Protein AF-0000000069069783 (afdb_homodimer)

Sequence (414 aa):
MKAETCIGFLFCFATVCSQNTLEHIGEQLENSGSKNEISPFCMAGKCAGVPYERIQSLYRGLFFTKEEIKINLIKTKKYTERCQIYEGDKASLRKPKSWKQKRCGRSSLTDGDVCCPTSISAMCPEYLTNTNGIRRIIVHFPGMQPDPMYQYIPRGLCHFRSRGNCSTCREESALLNILVVDETFRSYPPLEFDSFYIHSYCSCKGGMKAETCIGFLFCFATVCSQNTLEHIGEQLENSGSKNEISPFCMAGKCAGVPYERIQSLYRGLFFTKEEIKINLIKTKKYTERCQIYEGDKASLRKPKSWKQKRCGRSSLTDGDVCCPTSISAMCPEYLTNTNGIRRIIVHFPGMQPDPMYQYIPRGLCHFRSRGNCSTCREESALLNILVVDETFRSYPPLEFDSFYIHSYCSCKGG

Solvent-accessible surface area (backbone atoms only — not comparable to full-atom values): 24377 Å² total; per-residue (Å²): 139,85,82,78,79,78,78,76,81,78,79,74,78,72,76,76,74,78,75,59,80,77,56,68,81,67,60,81,69,78,73,84,68,82,70,81,71,73,67,70,56,41,44,90,50,21,42,74,84,41,44,48,68,57,51,46,63,70,44,26,66,50,62,35,36,70,66,55,49,53,49,50,54,51,51,39,52,51,50,29,52,51,54,48,49,56,55,42,47,74,68,43,86,66,83,86,74,83,80,77,80,70,83,77,56,103,67,73,50,54,73,63,25,51,28,34,21,22,35,51,51,70,53,81,63,61,59,49,57,31,76,84,69,46,77,39,45,42,58,45,32,75,61,35,80,94,58,35,31,30,46,84,40,71,33,13,38,59,37,87,63,63,35,73,68,31,78,33,72,41,60,34,51,39,78,45,76,44,56,24,56,37,88,78,60,84,46,85,69,41,46,30,33,43,50,28,73,35,47,49,31,29,36,30,66,29,113,138,83,83,79,80,78,81,77,79,79,77,76,76,74,76,75,75,78,77,59,80,77,57,69,81,66,62,81,68,79,74,84,68,84,72,79,71,72,68,69,58,41,43,90,49,22,42,76,83,40,43,48,68,57,51,46,64,71,44,25,67,49,60,36,37,70,66,55,48,52,50,49,55,51,49,40,52,51,51,28,54,52,54,48,49,54,54,43,47,73,69,42,86,64,82,84,73,81,79,75,78,70,82,77,56,101,67,72,52,53,73,64,24,52,31,37,22,21,37,51,50,70,52,81,61,62,58,49,56,31,78,85,69,45,75,38,43,42,57,45,31,74,61,34,79,95,58,35,32,29,46,85,40,71,34,13,38,60,39,88,63,62,69,39,72,29,78,34,69,40,62,34,50,39,79,46,77,43,55,23,56,37,87,79,59,85,47,85,69,38,48,30,33,44,48,28,74,36,47,49,29,29,36,29,68,28,114

Secondary structure (DSSP, 8-state):
-------------------GGGTGGG--------------SEETTEETTEEHHHHHHHTTT-EE-HHHHHHHHHHHHHHHHHHHHHHHHHH--S-----------S---B---SSSPEEEEEE--SEEE-TTS-EEEB--BTT-SSS-BEE-EEEEEE-S---SS-SEEEEEEEEEEEEEE-TT--SSS-EEEEEEEEEEEEEEEE-/-------------------GGGTGGGS-------------SEETTEETTEEHHHHHHHTTT-EE-HHHHHHHHHHHHHHHHHHHHHHHHHH--S-----------S---B---SSSPEEEEEE--SEEE-TTS-EEEB--BTT-SSS-BEE-EEEEEE-S---SS-SEEEEEEEEEEEEEE-TT--SSS-EEEEEEEEEEEEEEEE-

pLDDT: mean 74.45, std 29.21, range [20.75, 98.75]

Organism: Magallana gigas (NCBI:txid29159)

Radius of gyration: 26.27 Å; Cα contacts (8 Å, |Δi|>4): 674; chains: 2; bounding box: 80×72×109 Å

Nearest PDB structures (foldseek):
  1aoc-assembly1_B  TM=7.896E-01  e=1.216E-03  Tachypleus tridentatus
  4ec7-assembly1_B  TM=6.138E-01  e=1.808E-02  Naja atra
  2x1x-assembly1_E-2  TM=4.249E-01  e=1.719E+00  Homo sapiens
  7amk-assembly1_A  TM=2.612E-01  e=1.373E+00  Danio rerio
  4ec7-assembly1_B  TM=6.149E-01  e=2.427E-02  Naja atra

Structure (mmCIF, N/CA/C/O backbone):
data_AF-0000000069069783-model_v1
#
loop_
_entity.id
_entity.type
_entity.pdbx_description
1 polymer 'Spaetzle domain-containing protein'
#
loop_
_atom_site.group_PDB
_atom_site.id
_atom_site.type_symbol
_atom_site.label_atom_id
_atom_site.label_alt_id
_atom_site.label_comp_id
_atom_site.label_asym_id
_atom_site.label_entity_id
_atom_site.label_seq_id
_atom_site.pdbx_PDB_ins_code
_atom_site.Cartn_x
_atom_site.Cartn_y
_atom_site.Cartn_z
_atom_site.occupancy
_atom_site.B_iso_or_equiv
_atom_site.auth_seq_id
_atom_site.auth_comp_id
_atom_site.auth_asym_id
_atom_site.auth_atom_id
_atom_site.pdbx_PDB_model_num
ATOM 1 N N . MET A 1 1 ? -37.938 -14.688 63.25 1 26.09 1 MET A N 1
ATOM 2 C CA . MET A 1 1 ? -37.688 -13.453 62.531 1 26.09 1 MET A CA 1
ATOM 3 C C . MET A 1 1 ? -37.125 -13.742 61.125 1 26.09 1 MET A C 1
ATOM 5 O O . MET A 1 1 ? -36.031 -14.312 61 1 26.09 1 MET A O 1
ATOM 9 N N . LYS A 1 2 ? -38 -14.086 60.094 1 26.95 2 LYS A N 1
ATOM 10 C CA . LYS A 1 2 ? -37.938 -14.625 58.719 1 26.95 2 LYS A CA 1
ATOM 11 C C . LYS A 1 2 ? -37.25 -13.648 57.781 1 26.95 2 LYS A C 1
ATOM 13 O O . LYS A 1 2 ? -37.656 -12.492 57.656 1 26.95 2 LYS A O 1
ATOM 18 N N . ALA A 1 3 ? -35.938 -13.812 57.594 1 29.23 3 ALA A N 1
ATOM 19 C CA . ALA A 1 3 ? -35 -13.047 56.75 1 29.23 3 ALA A CA 1
ATOM 20 C C . ALA A 1 3 ? -35.469 -13.023 55.312 1 29.23 3 ALA A C 1
ATOM 22 O O . ALA A 1 3 ? -35.656 -14.078 54.688 1 29.23 3 ALA A O 1
ATOM 23 N N . GLU A 1 4 ? -36.344 -12.078 54.906 1 28.42 4 GLU A N 1
ATOM 24 C CA . GLU A 1 4 ? -36.906 -11.805 53.562 1 28.42 4 GLU A CA 1
ATOM 25 C C . GLU A 1 4 ? -35.781 -11.578 52.562 1 28.42 4 GLU A C 1
ATOM 27 O O . GLU A 1 4 ? -34.906 -10.75 52.781 1 28.42 4 GLU A O 1
ATOM 32 N N . THR A 1 5 ? -35.406 -12.617 51.781 1 31.16 5 THR A N 1
ATOM 33 C CA . THR A 1 5 ? -34.469 -12.758 50.688 1 31.16 5 THR A CA 1
ATOM 34 C C . THR A 1 5 ? -34.844 -11.82 49.531 1 31.16 5 THR A C 1
ATOM 36 O O . THR A 1 5 ? -35.906 -11.945 48.938 1 31.16 5 THR A O 1
ATOM 39 N N . CYS A 1 6 ? -34.594 -10.469 49.625 1 27.88 6 CYS A N 1
ATOM 40 C CA . CYS A 1 6 ? -34.875 -9.484 48.594 1 27.88 6 CYS A CA 1
ATOM 41 C C . CYS A 1 6 ? -34.156 -9.859 47.281 1 27.88 6 CYS A C 1
ATOM 43 O O . CYS A 1 6 ? -32.938 -9.938 47.25 1 27.88 6 CYS A O 1
ATOM 45 N N . ILE A 1 7 ? -34.75 -10.711 46.469 1 29.64 7 ILE A N 1
ATOM 46 C CA . ILE A 1 7 ? -34.344 -11.109 45.125 1 29.64 7 ILE A CA 1
ATOM 47 C C . ILE A 1 7 ? -34.25 -9.883 44.219 1 29.64 7 ILE A C 1
ATOM 49 O O . ILE A 1 7 ? -35.281 -9.266 43.906 1 29.64 7 ILE A O 1
ATOM 53 N N . GLY A 1 8 ? -33.344 -8.891 44.438 1 24.67 8 GLY A N 1
ATOM 54 C CA . GLY A 1 8 ? -33.219 -7.742 43.562 1 24.67 8 GLY A CA 1
ATOM 55 C C . GLY A 1 8 ? -32.969 -8.125 42.125 1 24.67 8 GLY A C 1
ATOM 56 O O . GLY A 1 8 ? -32.031 -8.867 41.812 1 24.67 8 GLY A O 1
ATOM 57 N N . PHE A 1 9 ? -34 -8.219 41.219 1 29.09 9 PHE A N 1
ATOM 58 C CA . PHE A 1 9 ? -34 -8.352 39.781 1 29.09 9 PHE A CA 1
ATOM 59 C C . PHE A 1 9 ? -33.188 -7.246 39.125 1 29.09 9 PHE A C 1
ATOM 61 O O . PHE A 1 9 ? -33.531 -6.066 39.25 1 29.09 9 PHE A O 1
ATOM 68 N N . LEU A 1 10 ? -31.875 -7.324 39.062 1 26 10 LEU A N 1
ATOM 69 C CA . LEU A 1 10 ? -31.031 -6.387 38.344 1 26 10 LEU A CA 1
ATOM 70 C C . LEU A 1 10 ? -31.375 -6.395 36.844 1 26 10 LEU A C 1
ATOM 72 O O . LEU A 1 10 ? -31.281 -7.434 36.188 1 26 10 LEU A O 1
ATOM 76 N N . PHE A 1 11 ? -32.312 -5.535 36.344 1 26.34 11 PHE A N 1
ATOM 77 C CA . PHE A 1 11 ? -32.625 -5.242 34.969 1 26.34 11 PHE A CA 1
ATOM 78 C C . PHE A 1 11 ? -31.375 -4.816 34.219 1 26.34 11 PHE A C 1
ATOM 80 O O . PHE A 1 11 ? -30.734 -3.822 34.562 1 26.34 11 PHE A O 1
ATOM 87 N N . CYS A 1 12 ? -30.609 -5.77 33.719 1 24.42 12 CYS A N 1
ATOM 88 C CA . CYS A 1 12 ? -29.484 -5.562 32.812 1 24.42 12 CYS A CA 1
ATOM 89 C C . CYS A 1 12 ? -29.938 -4.797 31.562 1 24.42 12 CYS A C 1
ATOM 91 O O . CYS A 1 12 ? -30.766 -5.277 30.797 1 24.42 12 CYS A O 1
ATOM 93 N N . PHE A 1 13 ? -30.109 -3.459 31.688 1 23.5 13 PHE A N 1
ATOM 94 C CA . PHE A 1 13 ? -30.297 -2.619 30.516 1 23.5 13 PHE A CA 1
ATOM 95 C C . PHE A 1 13 ? -29.25 -2.951 29.438 1 23.5 13 PHE A C 1
ATOM 97 O O . PHE A 1 13 ? -28.047 -2.795 29.672 1 23.5 13 PHE A O 1
ATOM 104 N N . ALA A 1 14 ? -29.5 -3.977 28.672 1 23.95 14 ALA A N 1
ATOM 105 C CA . ALA A 1 14 ? -28.812 -4.262 27.422 1 23.95 14 ALA A CA 1
ATOM 106 C C . ALA A 1 14 ? -28.797 -3.033 26.516 1 23.95 14 ALA A C 1
ATOM 108 O O . ALA A 1 14 ? -29.844 -2.561 26.078 1 23.95 14 ALA A O 1
ATOM 109 N N . THR A 1 15 ? -28.047 -1.999 26.875 1 22.38 15 THR A N 1
ATOM 110 C CA . THR A 1 15 ? -27.812 -0.903 25.938 1 22.38 15 THR A CA 1
ATOM 111 C C . THR A 1 15 ? -27.469 -1.438 24.547 1 22.38 15 THR A C 1
ATOM 113 O O . THR A 1 15 ? -26.484 -2.162 24.391 1 22.38 15 THR A O 1
ATOM 116 N N . VAL A 1 16 ? -28.484 -1.75 23.734 1 24.56 16 VAL A N 1
ATOM 117 C CA . VAL A 1 16 ? -28.406 -1.977 22.297 1 24.56 16 VAL A CA 1
ATOM 118 C C . VAL A 1 16 ? -27.609 -0.849 21.625 1 24.56 16 VAL A C 1
ATOM 120 O O . VAL A 1 16 ? -28.062 0.301 21.609 1 24.56 16 VAL A O 1
ATOM 123 N N . CYS A 1 17 ? -26.359 -0.76 21.922 1 22.12 17 CYS A N 1
ATOM 124 C CA . CYS A 1 17 ? -25.484 0.094 21.125 1 22.12 17 CYS A CA 1
ATOM 125 C C . CYS A 1 17 ? -25.797 -0.055 19.641 1 22.12 17 CYS A C 1
ATOM 127 O O . CYS A 1 17 ? -25.828 -1.17 19.109 1 22.12 17 CYS A O 1
ATOM 129 N N . SER A 1 18 ? -26.5 0.936 19.094 1 20.97 18 SER A N 1
ATOM 130 C CA . SER A 1 18 ? -26.953 1.18 17.734 1 20.97 18 SER A CA 1
ATOM 131 C C . SER A 1 18 ? -25.859 0.86 16.719 1 20.97 18 SER A C 1
ATOM 133 O O . SER A 1 18 ? -24.719 1.269 16.891 1 20.97 18 SER A O 1
ATOM 135 N N . GLN A 1 19 ? -26.016 -0.216 15.938 1 22.97 19 GLN A N 1
ATOM 136 C CA . GLN A 1 19 ? -25.5 -0.822 14.711 1 22.97 19 GLN A CA 1
ATOM 137 C C . GLN A 1 19 ? -25.391 0.209 13.594 1 22.97 19 GLN A C 1
ATOM 139 O O . GLN A 1 19 ? -24.953 -0.113 12.484 1 22.97 19 GLN A O 1
ATOM 144 N N . ASN A 1 20 ? -25.812 1.468 13.727 1 23.31 20 ASN A N 1
ATOM 145 C CA . ASN A 1 20 ? -26.094 2.23 12.516 1 23.31 20 ASN A CA 1
ATOM 146 C C . ASN A 1 20 ? -24.812 2.715 11.844 1 23.31 20 ASN A C 1
ATOM 148 O O . ASN A 1 20 ? -24.844 3.225 10.719 1 23.31 20 ASN A O 1
ATOM 152 N N . THR A 1 21 ? -23.734 2.828 12.508 1 24.36 21 THR A N 1
ATOM 153 C CA . THR A 1 21 ? -22.734 3.631 11.82 1 24.36 21 THR A CA 1
ATOM 154 C C . THR A 1 21 ? -22.141 2.865 10.641 1 24.36 21 THR A C 1
ATOM 156 O O . THR A 1 21 ? -21.391 3.43 9.844 1 24.36 21 THR A O 1
ATOM 159 N N . LEU A 1 22 ? -22.312 1.545 10.539 1 23.28 22 LEU A N 1
ATOM 160 C CA . LEU A 1 22 ? -21.766 0.89 9.359 1 23.28 22 LEU A CA 1
ATOM 161 C C . LEU A 1 22 ? -22.594 1.229 8.125 1 23.28 22 LEU A C 1
ATOM 163 O O . LEU A 1 22 ? -22.234 0.845 7.008 1 23.28 22 LEU A O 1
ATOM 167 N N . GLU A 1 23 ? -23.859 1.795 8.25 1 26.03 23 GLU A N 1
ATOM 168 C CA . GLU A 1 23 ? -24.812 1.858 7.148 1 26.03 23 GLU A CA 1
ATOM 169 C C . GLU A 1 23 ? -24.422 2.945 6.145 1 26.03 23 GLU A C 1
ATOM 171 O O . GLU A 1 23 ? -24.594 2.768 4.938 1 26.03 23 GLU A O 1
ATOM 176 N N . HIS A 1 24 ? -24.047 4.113 6.637 1 25.89 24 HIS A N 1
ATOM 177 C CA . HIS A 1 24 ? -24.219 5.219 5.699 1 25.89 24 HIS A CA 1
ATOM 178 C C . HIS A 1 24 ? -23.141 5.18 4.609 1 25.89 24 HIS A C 1
ATOM 180 O O . HIS A 1 24 ? -23.188 5.98 3.672 1 25.89 24 HIS A O 1
ATOM 186 N N . ILE A 1 25 ? -22.047 4.613 4.855 1 25.16 25 ILE A N 1
ATOM 187 C CA . ILE A 1 25 ? -21.047 4.91 3.836 1 25.16 25 ILE A CA 1
ATOM 188 C C . ILE A 1 25 ? -21.438 4.219 2.527 1 25.16 25 ILE A C 1
ATOM 190 O O . ILE A 1 25 ? -20.734 4.367 1.516 1 25.16 25 ILE A O 1
ATOM 194 N N . GLY A 1 26 ? -22.562 3.439 2.408 1 23.36 26 GLY A N 1
ATOM 195 C CA . GLY A 1 26 ? -22.922 2.754 1.179 1 23.36 26 GLY A CA 1
ATOM 196 C C . GLY A 1 26 ? -23.453 3.688 0.109 1 23.36 26 GLY A C 1
ATOM 197 O O . GLY A 1 26 ? -23.766 3.254 -1.004 1 23.36 26 GLY A O 1
ATOM 198 N N . GLU A 1 27 ? -23.906 4.871 0.388 1 24.64 27 GLU A N 1
ATOM 199 C CA . GLU A 1 27 ? -24.891 5.34 -0.576 1 24.64 27 GLU A CA 1
ATOM 200 C C . GLU A 1 27 ? -24.219 5.836 -1.855 1 24.64 27 GLU A C 1
ATOM 202 O O . GLU A 1 27 ? -24.828 5.805 -2.93 1 24.64 27 GLU A O 1
ATOM 207 N N . GLN A 1 28 ? -23.141 6.652 -1.793 1 22.73 28 GLN A N 1
ATOM 208 C CA . GLN A 1 28 ? -23.109 7.539 -2.951 1 22.73 28 GLN A CA 1
ATOM 209 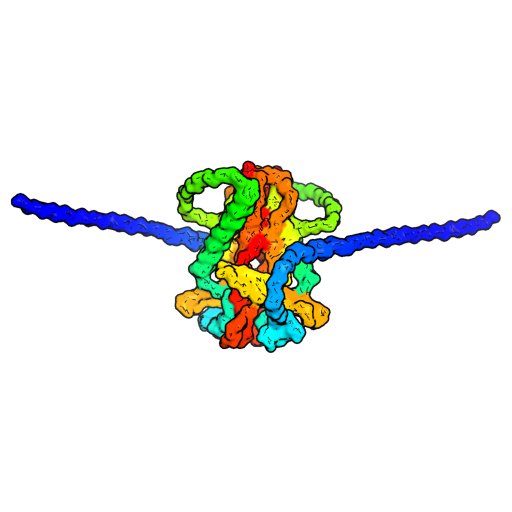C C . GLN A 1 28 ? -22.672 6.789 -4.207 1 22.73 28 GLN A C 1
ATOM 211 O O . GLN A 1 28 ? -21.609 7.062 -4.754 1 22.73 28 GLN A O 1
ATOM 216 N N . LEU A 1 29 ? -22.469 5.523 -4.32 1 22.5 29 LEU A N 1
ATOM 217 C CA . LEU A 1 29 ? -22.156 5.027 -5.656 1 22.5 29 LEU A CA 1
ATOM 218 C C . LEU A 1 29 ? -23.281 5.324 -6.629 1 22.5 29 LEU A C 1
ATOM 220 O O . LEU A 1 29 ? -24.375 4.77 -6.5 1 22.5 29 LEU A O 1
ATOM 224 N N . GLU A 1 30 ? -23.391 6.582 -7.031 1 25.34 30 GLU A N 1
ATOM 225 C CA . GLU A 1 30 ? -24.328 6.855 -8.117 1 25.34 30 GLU A CA 1
ATOM 226 C C . GLU A 1 30 ? -24.156 5.848 -9.25 1 25.34 30 GLU A C 1
ATOM 228 O O . GLU A 1 30 ? -23.047 5.547 -9.664 1 25.34 30 GLU A O 1
ATOM 233 N N . ASN A 1 31 ? -25.156 5.043 -9.5 1 24.31 31 ASN A N 1
ATOM 234 C CA . ASN A 1 31 ? -25.578 4.039 -10.477 1 24.31 31 ASN A CA 1
ATOM 235 C C . ASN A 1 31 ? -25.625 4.617 -11.883 1 24.31 31 ASN A C 1
ATOM 237 O O . ASN A 1 31 ? -26.672 5.113 -12.312 1 24.31 31 ASN A O 1
ATOM 241 N N . SER A 1 32 ? -24.828 5.461 -12.391 1 25.72 32 SER A N 1
ATOM 242 C CA . SER A 1 32 ? -25.188 5.547 -13.805 1 25.72 32 SER A CA 1
ATOM 243 C C . SER A 1 32 ? -25.031 4.195 -14.5 1 25.72 32 SER A C 1
ATOM 245 O O . SER A 1 32 ? -23.922 3.654 -14.57 1 25.72 32 SER A O 1
ATOM 247 N N . GLY A 1 33 ? -26.062 3.307 -14.594 1 27.12 33 GLY A N 1
ATOM 248 C CA . GLY A 1 33 ? -26.375 2 -15.148 1 27.12 33 GLY A CA 1
ATOM 249 C C . GLY A 1 33 ? -26.125 1.903 -16.641 1 27.12 33 GLY A C 1
ATOM 250 O O . GLY A 1 33 ? -27.062 1.847 -17.438 1 27.12 33 GLY A O 1
ATOM 251 N N . SER A 1 34 ? -25.344 2.389 -17.469 1 31.38 34 SER A N 1
ATOM 252 C CA . SER A 1 34 ? -25.438 1.567 -18.672 1 31.38 34 SER A CA 1
ATOM 253 C C . SER A 1 34 ? -25.141 0.102 -18.359 1 31.38 34 SER A C 1
ATOM 255 O O . SER A 1 34 ? -24.109 -0.224 -17.781 1 31.38 34 SER A O 1
ATOM 257 N N . LYS A 1 35 ? -26.172 -0.904 -18.359 1 30.97 35 LYS A N 1
ATOM 258 C CA . LYS A 1 35 ? -26.469 -2.264 -17.922 1 30.97 35 LYS A CA 1
ATOM 259 C C . LYS A 1 35 ? -25.469 -3.26 -18.5 1 30.97 35 LYS A C 1
ATOM 261 O O . LYS A 1 35 ? -25.781 -4.438 -18.672 1 30.97 35 LYS A O 1
ATOM 266 N N . ASN A 1 36 ? -24.547 -3.094 -19.375 1 33 36 ASN A N 1
ATOM 267 C CA . ASN A 1 36 ? -23.844 -4.344 -19.656 1 33 36 ASN A CA 1
ATOM 268 C C . ASN A 1 36 ? -23.312 -4.984 -18.375 1 33 36 ASN A C 1
ATOM 270 O O . ASN A 1 36 ? -22.422 -4.441 -17.734 1 33 36 ASN A O 1
ATOM 274 N N . GLU A 1 37 ? -24.109 -5.699 -17.625 1 36.12 37 GLU A N 1
ATOM 275 C CA . GLU A 1 37 ? -23.953 -6.438 -16.391 1 36.12 37 GLU A CA 1
ATOM 276 C C . GLU A 1 37 ? -22.672 -7.273 -16.406 1 36.12 37 GLU A C 1
ATOM 278 O O . GLU A 1 37 ? -22.641 -8.352 -17 1 36.12 37 GLU A O 1
ATOM 283 N N . ILE A 1 38 ? -21.562 -6.852 -16.719 1 39.41 38 ILE A N 1
ATOM 284 C CA . ILE A 1 38 ? -20.406 -7.699 -16.469 1 39.41 38 ILE A CA 1
ATOM 285 C C . ILE A 1 38 ? -20.562 -8.43 -15.148 1 39.41 38 ILE A C 1
ATOM 287 O O . ILE A 1 38 ? -20.688 -7.797 -14.094 1 39.41 38 ILE A O 1
ATOM 291 N N . SER A 1 39 ? -21.203 -9.633 -15.188 1 48.44 39 SER A N 1
ATOM 292 C CA . SER A 1 39 ? -21.25 -10.516 -14.023 1 48.44 39 SER A CA 1
ATOM 293 C C . SER A 1 39 ? -19.984 -10.383 -13.18 1 48.44 39 SER A C 1
ATOM 295 O O . SER A 1 39 ? -18.891 -10.195 -13.719 1 48.44 39 SER A O 1
ATOM 297 N N . PRO A 1 40 ? -20.156 -10.141 -11.906 1 60.03 40 PRO A N 1
ATOM 298 C CA . PRO A 1 40 ? -18.938 -10.07 -11.086 1 60.03 40 PRO A CA 1
ATOM 299 C C . PRO A 1 40 ? -18 -11.258 -11.32 1 60.03 40 PRO A C 1
ATOM 301 O O . PRO A 1 40 ? -18.453 -12.398 -11.414 1 60.03 40 PRO A O 1
ATOM 304 N N . PHE A 1 41 ? -16.797 -11 -11.93 1 80.44 41 PHE A N 1
ATOM 305 C CA . PHE A 1 41 ? -15.797 -12.016 -12.234 1 80.44 41 PHE A CA 1
ATOM 306 C C . PHE A 1 41 ? -15.414 -12.789 -10.984 1 80.44 41 PHE A C 1
ATOM 308 O O . PHE A 1 41 ? -14.977 -13.938 -11.07 1 80.44 41 PHE A O 1
ATOM 315 N N . CYS A 1 42 ? -15.82 -12.242 -9.852 1 89.94 42 CYS A N 1
ATOM 316 C CA . CYS A 1 42 ? -15.508 -12.945 -8.617 1 89.94 42 CYS A CA 1
ATOM 317 C C . CYS A 1 42 ? -16.766 -13.281 -7.84 1 89.94 42 CYS A C 1
ATOM 319 O O . CYS A 1 42 ? -17.156 -12.539 -6.93 1 89.94 42 CYS A O 1
ATOM 321 N N . MET A 1 43 ? -17.422 -14.328 -8.148 1 86.19 43 MET A N 1
ATOM 322 C CA . MET A 1 43 ? -18.656 -14.789 -7.523 1 86.19 43 MET A CA 1
ATOM 323 C C . MET A 1 43 ? -18.734 -16.312 -7.516 1 86.19 43 MET A C 1
ATOM 325 O O . MET A 1 43 ? -17.953 -16.969 -8.203 1 86.19 43 MET A O 1
ATOM 329 N N . ALA A 1 44 ? -19.609 -16.797 -6.691 1 88.19 44 ALA A N 1
ATOM 330 C CA . ALA A 1 44 ? -19.938 -18.219 -6.656 1 88.19 44 ALA A CA 1
ATOM 331 C C . ALA A 1 44 ? -18.688 -19.062 -6.445 1 88.19 44 ALA A C 1
ATOM 333 O O . ALA A 1 44 ? -18.484 -20.078 -7.117 1 88.19 44 ALA A O 1
ATOM 334 N N . GLY A 1 45 ? -17.734 -18.547 -5.746 1 91.31 45 GLY A N 1
ATOM 335 C CA . GLY A 1 45 ? -16.594 -19.328 -5.305 1 91.31 45 GLY A CA 1
ATOM 336 C C . GLY A 1 45 ? -15.422 -19.266 -6.254 1 91.31 45 GLY A C 1
ATOM 337 O O . GLY A 1 45 ? -14.414 -19.953 -6.062 1 91.31 45 GLY A O 1
ATOM 338 N N . LYS A 1 46 ? -15.539 -18.422 -7.297 1 93.5 46 LYS A N 1
ATOM 339 C CA . LYS A 1 46 ? -14.477 -18.312 -8.289 1 93.5 46 LYS A CA 1
ATOM 340 C C . LYS A 1 46 ? -14.242 -16.859 -8.68 1 93.5 46 LYS A C 1
ATOM 342 O O . LYS A 1 46 ? -15.133 -16.016 -8.531 1 93.5 46 LYS A O 1
ATOM 347 N N . CYS A 1 47 ? -13.094 -16.594 -9.078 1 93.38 47 CYS A N 1
ATOM 348 C CA . CYS A 1 47 ? -12.758 -15.359 -9.766 1 93.38 47 CYS A CA 1
ATOM 349 C C . CYS A 1 47 ? -12.109 -15.641 -11.117 1 93.38 47 CYS A C 1
ATOM 351 O O . CYS A 1 47 ? -11.039 -16.25 -11.188 1 93.38 47 CYS A O 1
ATOM 353 N N . ALA A 1 48 ? -12.727 -15.281 -12.156 1 92.38 48 ALA A N 1
ATOM 354 C CA . ALA A 1 48 ? -12.242 -15.539 -13.508 1 92.38 48 ALA A CA 1
ATOM 355 C C . ALA A 1 48 ? -11.984 -17.031 -13.727 1 92.38 48 ALA A C 1
ATOM 357 O O . ALA A 1 48 ? -10.945 -17.406 -14.273 1 92.38 48 ALA A O 1
ATOM 358 N N . GLY A 1 49 ? -12.883 -17.828 -13.148 1 91.12 49 GLY A N 1
ATOM 359 C CA . GLY A 1 49 ? -12.828 -19.266 -13.359 1 91.12 49 GLY A CA 1
ATOM 360 C C . GLY A 1 49 ? -11.891 -19.969 -12.398 1 91.12 49 GLY A C 1
ATOM 361 O O . GLY A 1 49 ? -11.844 -21.203 -12.367 1 91.12 49 GLY A O 1
ATOM 362 N N . VAL A 1 50 ? -11.109 -19.266 -11.664 1 94.69 50 VAL A N 1
ATOM 363 C CA . VAL A 1 50 ? -10.18 -19.859 -10.711 1 94.69 50 VAL A CA 1
ATOM 364 C C . VAL A 1 50 ? -10.844 -19.953 -9.336 1 94.69 50 VAL A C 1
ATOM 366 O O . VAL A 1 50 ? -11.359 -18.953 -8.82 1 94.69 50 VAL A O 1
ATOM 369 N N . PRO A 1 51 ? -10.852 -21.125 -8.711 1 95.25 51 PRO A N 1
ATOM 370 C CA . PRO A 1 51 ? -11.461 -21.234 -7.383 1 95.25 51 PRO A CA 1
ATOM 371 C C . PRO A 1 51 ? -10.797 -20.328 -6.352 1 95.25 51 PRO A C 1
ATOM 373 O O . PRO A 1 51 ? -9.578 -20.156 -6.371 1 95.25 51 PRO A O 1
ATOM 376 N N . TYR A 1 52 ? -11.586 -19.797 -5.418 1 96.38 52 TYR A N 1
ATOM 377 C CA . TYR A 1 52 ? -11.094 -18.922 -4.359 1 96.38 52 TYR A CA 1
ATOM 378 C C . TYR A 1 52 ? -9.945 -19.562 -3.604 1 96.38 52 TYR A C 1
ATOM 380 O O . TYR A 1 52 ? -8.93 -18.922 -3.318 1 96.38 52 TYR A O 1
ATOM 388 N N . GLU A 1 53 ? -10.094 -20.812 -3.307 1 94.81 53 GLU A N 1
ATOM 389 C CA . GLU A 1 53 ? -9.102 -21.531 -2.518 1 94.81 53 GLU A CA 1
ATOM 390 C C . GLU A 1 53 ? -7.758 -21.594 -3.238 1 94.81 53 GLU A C 1
ATOM 392 O O . GLU A 1 53 ? -6.703 -21.5 -2.604 1 94.81 53 GLU A O 1
ATOM 397 N N . ARG A 1 54 ? -7.859 -21.766 -4.496 1 95.25 54 ARG A N 1
ATOM 398 C CA . ARG A 1 54 ? -6.633 -21.797 -5.289 1 95.25 54 ARG A CA 1
ATOM 399 C C . ARG A 1 54 ? -5.953 -20.438 -5.297 1 95.25 54 ARG A C 1
ATOM 401 O O . ARG A 1 54 ? -4.73 -20.344 -5.172 1 95.25 54 ARG A O 1
ATOM 408 N N . ILE A 1 55 ? -6.723 -19.375 -5.418 1 96.62 55 ILE A N 1
ATOM 409 C CA . ILE A 1 55 ? -6.172 -18.031 -5.398 1 96.62 55 ILE A CA 1
ATOM 410 C C . ILE A 1 55 ? -5.543 -17.75 -4.039 1 96.62 55 ILE A C 1
ATOM 412 O O . ILE A 1 55 ? -4.434 -17.219 -3.957 1 96.62 55 ILE A O 1
ATOM 416 N N . GLN A 1 56 ? -6.184 -18.172 -3.008 1 95.38 56 GLN A N 1
ATOM 417 C CA . GLN A 1 56 ? -5.668 -17.984 -1.657 1 95.38 56 GLN A CA 1
ATOM 418 C C . GLN A 1 56 ? -4.344 -18.719 -1.466 1 95.38 56 GLN A C 1
ATOM 420 O O . GLN A 1 56 ? -3.465 -18.25 -0.74 1 95.38 56 GLN A O 1
ATOM 425 N N . SER A 1 57 ? -4.281 -19.797 -2.07 1 94.81 57 SER A N 1
ATOM 426 C CA . SER A 1 57 ? -3.061 -20.594 -1.942 1 94.81 57 SER A CA 1
ATOM 427 C C . SER A 1 57 ? -1.909 -19.953 -2.715 1 94.81 57 SER A C 1
ATOM 429 O O . SER A 1 57 ? -0.755 -20.031 -2.289 1 94.81 57 SER A O 1
ATOM 431 N N . LEU A 1 58 ? -2.219 -19.391 -3.836 1 95 58 LEU A N 1
ATOM 432 C CA . LEU A 1 58 ? -1.194 -18.781 -4.68 1 95 58 LEU A CA 1
ATOM 433 C C . LEU A 1 58 ? -0.759 -17.438 -4.117 1 95 58 LEU A C 1
ATOM 435 O O . LEU A 1 58 ? 0.414 -17.062 -4.215 1 95 58 LEU A O 1
ATOM 439 N N . TYR A 1 59 ? -1.698 -16.75 -3.521 1 97.5 59 TYR A N 1
ATOM 440 C CA . TYR A 1 59 ? -1.444 -15.414 -2.986 1 97.5 59 TYR A CA 1
ATOM 441 C C . TYR A 1 59 ? -1.683 -15.375 -1.482 1 97.5 59 TYR A C 1
ATOM 443 O O . TYR A 1 59 ? -2.42 -14.523 -0.986 1 97.5 59 TYR A O 1
ATOM 451 N N . ARG A 1 60 ? -0.972 -16.188 -0.815 1 97.44 60 ARG A N 1
ATOM 452 C CA . ARG A 1 60 ? -1.152 -16.375 0.622 1 97.44 60 ARG A CA 1
ATOM 453 C C . ARG A 1 60 ? -0.881 -15.07 1.372 1 97.44 60 ARG A C 1
ATOM 455 O O . ARG A 1 60 ? 0.125 -14.398 1.124 1 97.44 60 ARG A O 1
ATOM 462 N N . GLY A 1 61 ? -1.814 -14.734 2.232 1 97.56 61 GLY A N 1
ATOM 463 C CA . GLY A 1 61 ? -1.622 -13.586 3.105 1 97.56 61 GLY A CA 1
ATOM 464 C C . GLY A 1 61 ? -2.139 -12.289 2.51 1 97.56 61 GLY A C 1
ATOM 465 O O . GLY A 1 61 ? -2.057 -11.234 3.141 1 97.56 61 GLY A O 1
ATOM 466 N N . LEU A 1 62 ? -2.764 -12.352 1.361 1 98.38 62 LEU A N 1
ATOM 467 C CA . LEU A 1 62 ? -3.133 -11.125 0.659 1 98.38 62 LEU A CA 1
ATOM 468 C C . LEU A 1 62 ? -4.57 -10.727 0.978 1 98.38 62 LEU A C 1
ATOM 470 O O . LEU A 1 62 ? -4.984 -9.602 0.703 1 98.38 62 LEU A O 1
ATOM 474 N N . PHE A 1 63 ? -5.352 -11.648 1.497 1 98.25 63 PHE A N 1
ATOM 475 C CA . PHE A 1 63 ? -6.781 -11.414 1.679 1 98.25 63 PHE A CA 1
ATOM 476 C C . PHE A 1 63 ? -7.16 -11.5 3.152 1 98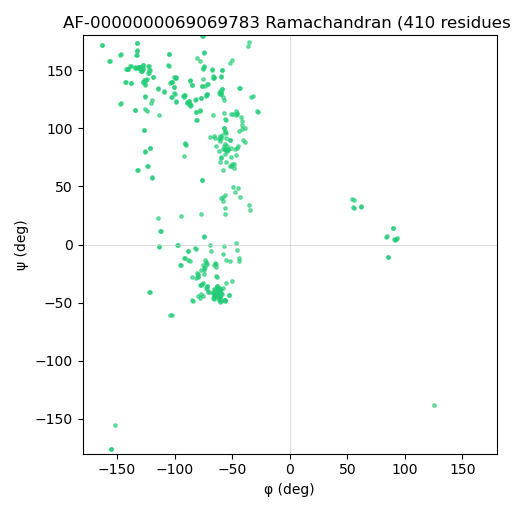.25 63 PHE A C 1
ATOM 478 O O . PHE A 1 63 ? -6.652 -12.359 3.879 1 98.25 63 PHE A O 1
ATOM 485 N N . PHE A 1 64 ? -8.109 -10.656 3.518 1 98.19 64 PHE A N 1
ATOM 486 C CA . PHE A 1 64 ? -8.523 -10.5 4.906 1 98.19 64 PHE A CA 1
ATOM 487 C C . PHE A 1 64 ? -10.039 -10.477 5.023 1 98.19 64 PHE A C 1
ATOM 489 O O . PHE A 1 64 ? -10.734 -10.055 4.098 1 98.19 64 PHE A O 1
ATOM 496 N N . THR A 1 65 ? -10.508 -10.898 6.168 1 97.25 65 THR A N 1
ATOM 497 C CA . THR A 1 65 ? -11.906 -10.664 6.492 1 97.25 65 THR A CA 1
ATOM 498 C C . THR A 1 65 ? -12.133 -9.195 6.863 1 97.25 65 THR A C 1
ATOM 500 O O . THR A 1 65 ? -11.18 -8.469 7.152 1 97.25 65 THR A O 1
ATOM 503 N N . LYS A 1 66 ? -13.383 -8.805 6.871 1 95.31 66 LYS A N 1
ATOM 504 C CA . LYS A 1 66 ? -13.695 -7.438 7.273 1 95.31 66 LYS A CA 1
ATOM 505 C C . LYS A 1 66 ? -13.25 -7.172 8.711 1 95.31 66 LYS A C 1
ATOM 507 O O . LYS A 1 66 ? -12.781 -6.078 9.023 1 95.31 66 LYS A O 1
ATOM 512 N N . GLU A 1 67 ? -13.383 -8.102 9.508 1 96.19 67 GLU A N 1
ATOM 513 C CA . GLU A 1 67 ? -12.953 -7.961 10.898 1 96.19 67 GLU A CA 1
ATOM 514 C C . GLU A 1 67 ? -11.438 -7.797 11 1 96.19 67 GLU A C 1
ATOM 516 O O . GLU A 1 67 ? -10.945 -6.973 11.773 1 96.19 67 GLU A O 1
ATOM 521 N N . GLU A 1 68 ? -10.773 -8.594 10.281 1 97.31 68 GLU A N 1
ATOM 522 C CA . GLU A 1 68 ? -9.32 -8.492 10.281 1 97.31 68 GLU A CA 1
ATOM 523 C C . GLU A 1 68 ? -8.867 -7.129 9.758 1 97.31 68 GLU A C 1
ATOM 525 O O . GLU A 1 68 ? -7.898 -6.559 10.266 1 97.31 68 GLU A O 1
ATOM 530 N N . ILE A 1 69 ? -9.508 -6.609 8.766 1 97.19 69 ILE A N 1
ATOM 531 C CA . ILE A 1 69 ? -9.188 -5.301 8.211 1 97.19 69 ILE A CA 1
ATOM 532 C C . ILE A 1 69 ? -9.391 -4.223 9.266 1 97.19 69 ILE A C 1
ATOM 534 O O . ILE A 1 69 ? -8.555 -3.334 9.43 1 97.19 69 ILE A O 1
ATOM 538 N N . LYS A 1 70 ? -10.484 -4.309 9.977 1 94.94 70 LYS A N 1
ATOM 539 C CA . LYS A 1 70 ? -10.75 -3.363 11.055 1 94.94 70 LYS A CA 1
ATOM 540 C C . LYS A 1 70 ? -9.664 -3.42 12.125 1 94.94 70 LYS A C 1
ATOM 542 O O . LYS A 1 70 ? -9.188 -2.381 12.586 1 94.94 70 LYS A O 1
ATOM 547 N N . ILE A 1 71 ? -9.305 -4.57 12.469 1 96.81 71 ILE A N 1
ATOM 548 C CA . ILE A 1 71 ? -8.273 -4.758 13.484 1 96.81 71 ILE A CA 1
ATOM 549 C C . ILE A 1 71 ? -6.953 -4.172 12.984 1 96.81 71 ILE A C 1
ATOM 551 O O . ILE A 1 71 ? -6.234 -3.516 13.742 1 96.81 71 ILE A O 1
ATOM 555 N N . ASN A 1 72 ? -6.633 -4.43 11.758 1 96.38 72 ASN A N 1
ATOM 556 C CA . ASN A 1 72 ? -5.41 -3.902 11.164 1 96.38 72 ASN A CA 1
ATOM 557 C C . ASN A 1 72 ? -5.383 -2.377 11.203 1 96.38 72 ASN A C 1
ATOM 559 O O . ASN A 1 72 ? -4.344 -1.774 11.469 1 96.38 72 ASN A O 1
ATOM 563 N N . LEU A 1 73 ? -6.465 -1.76 10.906 1 96.25 73 LEU A N 1
ATOM 564 C CA . LEU A 1 73 ? -6.551 -0.304 10.938 1 96.25 73 LEU A CA 1
ATOM 565 C C . LEU A 1 73 ? -6.285 0.22 12.352 1 96.25 73 LEU A C 1
ATOM 567 O O . LEU A 1 73 ? -5.508 1.157 12.531 1 96.25 73 LEU A O 1
ATOM 571 N N . ILE A 1 74 ? -6.867 -0.387 13.289 1 95.5 74 ILE A N 1
ATOM 572 C CA . ILE A 1 74 ? -6.73 0.022 14.68 1 95.5 74 ILE A CA 1
ATOM 573 C C . ILE A 1 74 ? -5.289 -0.196 15.141 1 95.5 74 ILE A C 1
ATOM 575 O O . ILE A 1 74 ? -4.695 0.679 15.781 1 95.5 74 ILE A O 1
ATOM 579 N N . LYS A 1 75 ? -4.758 -1.348 14.844 1 96.69 75 LYS A N 1
ATOM 580 C CA . LYS A 1 75 ? -3.391 -1.663 15.242 1 96.69 75 LYS A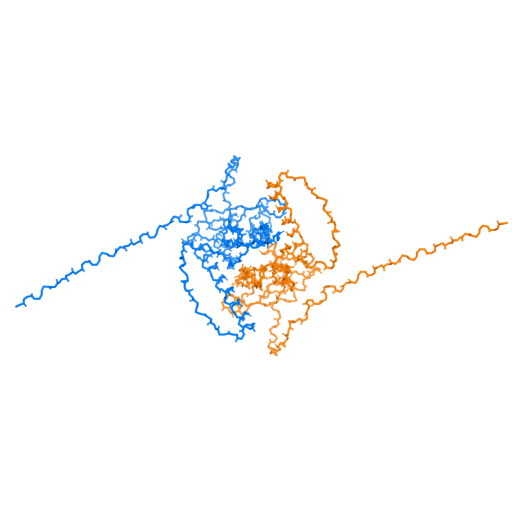 CA 1
ATOM 581 C C . LYS A 1 75 ? -2.396 -0.692 14.617 1 96.69 75 LYS A C 1
ATOM 583 O O . LYS A 1 75 ? -1.399 -0.324 15.234 1 96.69 75 LYS A O 1
ATOM 588 N N . THR A 1 76 ? -2.633 -0.369 13.414 1 96.44 76 THR A N 1
ATOM 589 C CA . THR A 1 76 ? -1.751 0.579 12.742 1 96.44 76 THR A CA 1
ATOM 590 C C . THR A 1 76 ? -1.76 1.927 13.461 1 96.44 76 THR A C 1
ATOM 592 O O . THR A 1 76 ? -0.707 2.535 13.664 1 96.44 76 THR A O 1
ATOM 595 N N . LYS A 1 77 ? -2.879 2.379 13.805 1 95.38 77 LYS A N 1
ATOM 596 C CA . LYS A 1 77 ? -2.992 3.627 14.555 1 95.38 77 LYS A CA 1
ATOM 597 C C . LYS A 1 77 ? -2.254 3.537 15.883 1 95.38 77 LYS A C 1
ATOM 599 O O . LYS A 1 77 ? -1.497 4.441 16.25 1 95.38 77 LYS A O 1
ATOM 604 N N . LYS A 1 78 ? -2.502 2.484 16.578 1 94.25 78 LYS A N 1
ATOM 605 C CA . LYS A 1 78 ? -1.86 2.305 17.875 1 94.25 78 LYS A CA 1
ATOM 606 C C . LYS A 1 78 ? -0.341 2.254 17.734 1 94.25 78 LYS A C 1
ATOM 608 O O . LYS A 1 78 ? 0.382 2.832 18.547 1 94.25 78 LYS A O 1
ATOM 613 N N . TYR A 1 79 ? 0.067 1.549 16.797 1 95.56 79 TYR A N 1
ATOM 614 C CA . TYR A 1 79 ? 1.501 1.486 16.531 1 95.56 79 TYR A CA 1
ATOM 615 C C . TYR A 1 79 ? 2.072 2.877 16.297 1 95.56 79 TYR A C 1
ATOM 617 O O . TYR A 1 79 ? 3.121 3.229 16.844 1 95.56 79 TYR A O 1
ATOM 625 N N . THR A 1 80 ? 1.436 3.621 15.469 1 95 80 THR A N 1
ATOM 626 C CA . THR A 1 80 ? 1.864 4.98 15.156 1 95 80 THR A CA 1
ATOM 627 C C . THR A 1 80 ? 1.96 5.824 16.422 1 95 80 THR A C 1
ATOM 629 O O . THR A 1 80 ? 2.947 6.531 16.641 1 95 80 THR A O 1
ATOM 632 N N . GLU A 1 81 ? 0.965 5.77 17.234 1 92.44 81 GLU A N 1
ATOM 633 C CA . GLU A 1 81 ? 0.921 6.543 18.469 1 92.44 81 GLU A CA 1
ATOM 634 C C . GLU A 1 81 ? 2.062 6.152 19.406 1 92.44 81 GLU A C 1
ATOM 636 O O . GLU A 1 81 ? 2.678 7.016 20.031 1 92.44 81 GLU A O 1
ATOM 641 N N . ARG A 1 82 ? 2.342 4.941 19.453 1 88.75 82 ARG A N 1
ATOM 642 C CA . ARG A 1 82 ? 3.441 4.469 20.281 1 88.75 82 ARG A CA 1
ATOM 643 C C . ARG A 1 82 ? 4.777 5 19.781 1 88.75 82 ARG A C 1
ATOM 645 O O . ARG A 1 82 ? 5.617 5.434 20.578 1 88.75 82 ARG A O 1
ATOM 652 N N . CYS A 1 83 ? 5.016 4.988 18.547 1 84.44 83 CYS A N 1
ATOM 653 C CA . CYS A 1 83 ? 6.25 5.496 17.938 1 84.44 83 CYS A CA 1
ATOM 654 C C . CYS A 1 83 ? 6.402 6.988 18.203 1 84.44 83 CYS A C 1
ATOM 656 O O . CYS A 1 83 ? 7.508 7.469 18.453 1 84.44 83 CYS A O 1
ATOM 658 N N . GLN A 1 84 ? 5.305 7.676 18.172 1 82.81 84 GLN A N 1
ATOM 659 C CA . GLN A 1 84 ? 5.336 9.125 18.359 1 82.81 84 GLN A CA 1
ATOM 660 C C . GLN A 1 84 ? 5.641 9.484 19.812 1 82.81 84 GLN A C 1
ATOM 662 O O . GLN A 1 84 ? 6.309 10.484 20.078 1 82.81 84 GLN A O 1
ATOM 667 N N . ILE A 1 85 ? 5.152 8.703 20.688 1 77.75 85 ILE A N 1
ATOM 668 C CA . ILE A 1 85 ? 5.445 8.906 22.109 1 77.75 85 ILE A CA 1
ATOM 669 C C . ILE A 1 85 ? 6.93 8.664 22.375 1 77.75 85 ILE A C 1
ATOM 671 O O . ILE A 1 85 ? 7.582 9.453 23.062 1 77.75 85 ILE A O 1
ATOM 675 N N . TYR A 1 86 ? 7.461 7.648 21.781 1 75.75 86 TYR A N 1
ATOM 676 C CA . TYR A 1 86 ? 8.875 7.32 21.969 1 75.75 86 TYR A CA 1
ATOM 677 C C . TYR A 1 86 ? 9.766 8.406 21.391 1 75.75 86 TYR A C 1
ATOM 679 O O . TYR A 1 86 ? 10.797 8.75 21.969 1 75.75 86 TYR A O 1
ATOM 687 N N . GLU A 1 87 ? 9.375 8.953 20.281 1 71.56 87 GLU A N 1
ATOM 688 C CA . GLU A 1 87 ? 10.133 10.023 19.656 1 71.56 87 GLU A CA 1
ATOM 689 C C . GLU A 1 87 ? 10.031 11.32 20.469 1 71.56 87 GLU A C 1
ATOM 691 O O . GLU A 1 87 ? 10.984 12.102 20.516 1 71.56 87 GLU A O 1
ATOM 696 N N . GLY A 1 88 ? 8.836 11.562 20.938 1 64.12 88 GLY A N 1
ATOM 697 C CA . GLY A 1 88 ? 8.664 12.711 21.797 1 64.12 88 GLY A CA 1
ATOM 698 C C . GLY A 1 88 ? 9.492 12.641 23.062 1 64.12 88 GLY A C 1
ATOM 699 O O . GLY A 1 88 ? 10.078 13.633 23.5 1 64.12 88 GLY A O 1
ATOM 700 N N . ASP A 1 89 ? 9.383 11.477 23.719 1 54.75 89 ASP A N 1
ATOM 701 C CA . ASP A 1 89 ? 10.148 11.289 24.938 1 54.75 89 ASP A CA 1
ATOM 702 C C . ASP A 1 89 ? 11.648 11.469 24.688 1 54.75 89 ASP A C 1
ATOM 704 O O . ASP A 1 89 ? 12.367 11.984 25.547 1 54.75 89 ASP A O 1
ATOM 708 N N . LYS A 1 90 ? 12.055 11.031 23.594 1 48.22 90 LYS A N 1
ATOM 709 C CA . LYS A 1 90 ? 13.461 11.266 23.297 1 48.22 90 LYS A CA 1
ATOM 710 C C . LYS A 1 90 ? 13.758 12.766 23.172 1 48.22 90 LYS A C 1
ATOM 712 O O . LYS A 1 90 ? 14.852 13.211 23.5 1 48.22 90 LYS A O 1
ATOM 717 N N . ALA A 1 91 ? 12.688 13.477 22.781 1 46.06 91 ALA A N 1
ATOM 718 C CA . ALA A 1 91 ? 12.852 14.93 22.719 1 46.06 91 ALA A CA 1
ATOM 719 C C . ALA A 1 91 ? 12.617 15.57 24.078 1 46.06 91 ALA A C 1
ATOM 721 O O . ALA A 1 91 ? 13.227 16.594 24.406 1 46.06 91 ALA A O 1
ATOM 722 N N . SER A 1 92 ? 11.445 15.18 24.828 1 40.62 92 SER A N 1
ATOM 723 C CA . SER A 1 92 ? 11.133 15.781 26.125 1 40.62 92 SER A CA 1
ATOM 724 C C . SER A 1 92 ? 11.766 15 27.266 1 40.62 92 SER A C 1
ATOM 726 O O . SER A 1 92 ? 11.352 13.883 27.562 1 40.62 92 SER A O 1
ATOM 728 N N . LEU A 1 93 ? 12.891 15.102 27.719 1 35.12 93 LEU A N 1
ATOM 729 C CA . LEU A 1 93 ? 13.305 14.68 29.047 1 35.12 93 LEU A CA 1
ATOM 730 C C . LEU A 1 93 ? 12.281 15.109 30.094 1 35.12 93 LEU A C 1
ATOM 732 O O . LEU A 1 93 ? 12.57 15.086 31.297 1 35.12 93 LEU A O 1
ATOM 736 N N . ARG A 1 94 ? 11.297 15.969 29.828 1 34.41 94 ARG A N 1
ATOM 737 C CA . ARG A 1 94 ? 10.438 16.375 30.938 1 34.41 94 ARG A CA 1
ATOM 738 C C . ARG A 1 94 ? 9.375 15.32 31.234 1 34.41 94 ARG A C 1
ATOM 740 O O . ARG A 1 94 ? 9.07 14.484 30.375 1 34.41 94 ARG A O 1
ATOM 747 N N . LYS A 1 95 ? 8.68 15.266 32.5 1 35.72 95 LYS A N 1
ATOM 748 C CA . LYS A 1 95 ? 7.777 14.383 33.25 1 35.72 95 LYS A CA 1
ATOM 749 C C . LYS A 1 95 ? 6.5 14.109 32.469 1 35.72 95 LYS A C 1
ATOM 751 O O . LYS A 1 95 ? 5.895 15.039 31.906 1 35.72 95 LYS A O 1
ATOM 756 N N . PRO A 1 96 ? 6.043 12.875 32.219 1 33.16 96 PRO A N 1
ATOM 757 C CA . PRO A 1 96 ? 4.848 12.453 31.5 1 33.16 96 PRO A CA 1
ATOM 758 C C . PRO A 1 96 ? 3.557 12.977 32.125 1 33.16 96 PRO A C 1
ATOM 760 O O . PRO A 1 96 ? 3.33 12.789 33.312 1 33.16 96 PRO A O 1
ATOM 763 N N . LYS A 1 97 ? 2.943 14.117 31.797 1 29.94 97 LYS A N 1
ATOM 764 C CA . LYS A 1 97 ? 1.643 14.523 32.312 1 29.94 97 LYS A CA 1
ATOM 765 C C . LYS A 1 97 ? 0.6 13.43 32.125 1 29.94 97 LYS A C 1
ATOM 767 O O . LYS A 1 97 ? 0.787 12.531 31.297 1 29.94 97 LYS A O 1
ATOM 772 N N . SER A 1 98 ? -0.522 13.367 32.938 1 28.8 98 SER A N 1
ATOM 773 C CA . SER A 1 98 ? -1.653 12.469 33.156 1 28.8 98 SER A CA 1
ATOM 774 C C . SER A 1 98 ? -2.432 12.258 31.844 1 28.8 98 SER A C 1
ATOM 776 O O . SER A 1 98 ? -2.818 13.219 31.188 1 28.8 98 SER A O 1
ATOM 778 N N . TRP A 1 99 ? -2.262 11.266 31.188 1 26.38 99 TRP A N 1
ATOM 779 C CA . TRP A 1 99 ? -3.016 10.828 30.016 1 26.38 99 TRP A CA 1
ATOM 780 C C . TRP A 1 99 ? -4.512 10.82 30.297 1 26.38 99 TRP A C 1
ATOM 782 O O . TRP A 1 99 ? -4.996 10.008 31.094 1 26.38 99 TRP A O 1
ATOM 792 N N . LYS A 1 100 ? -5.266 11.938 30.516 1 26.42 100 LYS A N 1
ATOM 793 C CA . LYS A 1 100 ? -6.727 11.914 30.594 1 26.42 100 LYS A CA 1
ATOM 794 C C . LYS A 1 100 ? -7.32 11.086 29.453 1 26.42 100 LYS A C 1
ATOM 796 O O . LYS A 1 100 ? -6.93 11.242 28.297 1 26.42 100 LYS A O 1
ATOM 801 N N . GLN A 1 101 ? -7.93 9.984 29.734 1 25.31 101 GLN A N 1
ATOM 802 C CA . GLN A 1 101 ? -8.773 9.062 28.984 1 25.31 101 GLN A CA 1
ATOM 803 C C . GLN A 1 101 ? -9.883 9.812 28.25 1 25.31 101 GLN A C 1
ATOM 805 O O . GLN A 1 101 ? -10.898 10.172 28.844 1 25.31 101 GLN A O 1
ATOM 810 N N . LYS A 1 102 ? -9.75 10.805 27.531 1 30.02 102 LYS A N 1
ATOM 811 C CA . LYS A 1 102 ? -10.906 11.375 26.844 1 30.02 102 LYS A CA 1
ATOM 812 C C . LYS A 1 102 ? -11.781 10.281 26.234 1 30.02 102 LYS A C 1
ATOM 814 O O . LYS A 1 102 ? -11.289 9.195 25.938 1 30.02 102 LYS A O 1
ATOM 819 N N . ARG A 1 103 ? -13.102 10.359 26.406 1 27.33 103 ARG A N 1
ATOM 820 C CA . ARG A 1 103 ? -14.258 9.625 25.938 1 27.33 103 ARG A CA 1
ATOM 821 C C . ARG A 1 103 ? -14.109 9.266 24.453 1 27.33 103 ARG A C 1
ATOM 823 O O . ARG A 1 103 ? -13.914 10.141 23.609 1 27.33 103 ARG A O 1
ATOM 830 N N . CYS A 1 104 ? -13.719 8.07 24.219 1 30.56 104 CYS A N 1
ATOM 831 C CA . CYS A 1 104 ? -13.641 7.434 22.906 1 30.56 104 CYS A CA 1
ATOM 832 C C . CYS A 1 104 ? -15.008 7.438 22.219 1 30.56 104 CYS A C 1
ATOM 834 O O . CYS A 1 104 ? -15.82 6.543 22.453 1 30.56 104 CYS A O 1
ATOM 836 N N . GLY A 1 105 ? -15.828 8.398 22.219 1 31.14 105 GLY A N 1
ATOM 837 C CA . GLY A 1 105 ? -17.078 8.312 21.469 1 31.14 105 GLY A CA 1
ATOM 838 C C . GLY A 1 105 ? -16.922 7.566 20.156 1 31.14 105 GLY A C 1
ATOM 839 O O . GLY A 1 105 ? -15.812 7.242 19.75 1 31.14 105 GLY A O 1
ATOM 840 N N . ARG A 1 106 ? -17.953 7.148 19.281 1 36.72 106 ARG A N 1
ATOM 841 C CA . ARG A 1 106 ? -18.016 6.48 17.984 1 36.72 106 ARG A CA 1
ATOM 842 C C . ARG A 1 106 ? -16.844 6.895 17.109 1 36.72 106 ARG A C 1
ATOM 844 O O . ARG A 1 106 ? -16.953 7.84 16.328 1 36.72 106 ARG A O 1
ATOM 851 N N . SER A 1 107 ? -15.57 7.277 17.469 1 42.91 107 SER A N 1
ATOM 852 C CA . SER A 1 107 ? -14.406 8.086 17.141 1 42.91 107 SER A CA 1
ATOM 853 C C . SER A 1 107 ? -13.75 7.613 15.836 1 42.91 107 SER A C 1
ATOM 855 O O . SER A 1 107 ? -13.398 6.438 15.711 1 42.91 107 SER A O 1
ATOM 857 N N . SER A 1 108 ? -14.086 8.141 14.562 1 62.28 108 SER A N 1
ATOM 858 C CA . SER A 1 108 ? -13.445 8.07 13.25 1 62.28 108 SER A CA 1
ATOM 859 C C . SER A 1 108 ? -11.93 7.918 13.383 1 62.28 108 SER A C 1
ATOM 861 O O . SER A 1 108 ? -11.312 8.523 14.266 1 62.28 108 SER A O 1
ATOM 863 N N . LEU A 1 109 ? -11.422 6.773 12.938 1 88 109 LEU A N 1
ATOM 864 C CA . LEU A 1 109 ? -9.977 6.574 12.898 1 88 109 LEU A CA 1
ATOM 865 C C . LEU A 1 109 ? -9.289 7.727 12.18 1 88 109 LEU A C 1
ATOM 867 O O . LEU A 1 109 ? -9.312 7.797 10.953 1 88 109 LEU A O 1
ATOM 871 N N . THR A 1 110 ? -8.938 8.742 13.055 1 92.31 110 THR A N 1
ATOM 872 C CA . THR A 1 110 ? -8.203 9.875 12.5 1 92.31 110 THR A CA 1
ATOM 873 C C . THR A 1 110 ? -6.734 9.805 12.898 1 92.31 110 THR A C 1
ATOM 875 O O . THR A 1 110 ? -6.371 9.109 13.844 1 92.31 110 THR A O 1
ATOM 878 N N . ASP A 1 111 ? -5.941 10.555 12.203 1 94.31 111 ASP A N 1
ATOM 879 C CA . ASP A 1 111 ? -4.504 10.508 12.461 1 94.31 111 ASP A CA 1
ATOM 880 C C . ASP A 1 111 ? -4.105 11.492 13.555 1 94.31 111 ASP A C 1
ATOM 882 O O . ASP A 1 111 ? -2.936 11.562 13.938 1 94.31 111 ASP A O 1
ATOM 886 N N . GLY A 1 112 ? -5 12.328 14.062 1 90.44 112 GLY A N 1
ATOM 887 C CA . GLY A 1 112 ? -4.719 13.234 15.164 1 90.44 112 GLY A CA 1
ATOM 888 C C . GLY A 1 112 ? -4.07 14.531 14.711 1 90.44 112 GLY A C 1
ATOM 889 O O . GLY A 1 112 ? -3.611 15.32 15.539 1 90.44 112 GLY A O 1
ATOM 890 N N . ASP A 1 113 ? -3.961 14.766 13.383 1 92.19 113 ASP A N 1
ATOM 891 C CA . ASP A 1 113 ? -3.473 16.047 12.898 1 92.19 113 ASP A CA 1
ATOM 892 C C . ASP A 1 113 ? -4.359 17.203 13.383 1 92.19 113 ASP A C 1
ATOM 894 O O . ASP A 1 113 ? -5.586 17.141 13.242 1 92.19 113 ASP A O 1
ATOM 898 N N . VAL A 1 114 ? -3.76 18.266 13.867 1 89.06 114 VAL A N 1
ATOM 899 C CA . VAL A 1 114 ? -4.555 19.312 14.492 1 89.06 114 VAL A CA 1
ATOM 900 C C . VAL A 1 114 ? -4.941 20.359 13.453 1 89.06 114 VAL A C 1
ATOM 902 O O . VAL A 1 114 ? -5.801 21.203 13.703 1 89.06 114 VAL A O 1
ATOM 905 N N . CYS A 1 115 ? -4.367 20.297 12.336 1 89.38 115 CYS A N 1
ATOM 906 C CA . CYS A 1 115 ? -4.672 21.266 11.297 1 89.38 115 CYS A CA 1
ATOM 907 C C . CYS A 1 115 ? -5.574 20.656 10.227 1 89.38 115 CYS A C 1
ATOM 909 O O . CYS A 1 115 ? -6.668 21.156 9.969 1 89.38 115 CYS A O 1
ATOM 911 N N . CYS A 1 116 ? -5.105 19.625 9.586 1 92.62 116 CYS A N 1
ATOM 912 C CA . CYS A 1 116 ? -5.828 18.922 8.531 1 92.62 116 CYS A CA 1
ATOM 913 C C . CYS A 1 116 ? -5.93 17.422 8.844 1 92.62 116 CYS A C 1
ATOM 915 O O . CYS A 1 116 ? -5.23 16.609 8.234 1 92.62 116 CYS A O 1
ATOM 917 N N . PRO A 1 117 ? -6.879 17.078 9.719 1 93.44 117 PRO A N 1
ATOM 918 C CA . PRO A 1 117 ? -6.965 15.68 10.125 1 93.44 117 PRO A CA 1
ATOM 919 C C . PRO A 1 117 ? -7.371 14.758 8.977 1 93.44 117 PRO A C 1
ATOM 921 O O . PRO A 1 117 ? -8.188 15.141 8.133 1 93.44 117 PRO A O 1
ATOM 924 N N . THR A 1 118 ? -6.832 13.602 8.961 1 95.69 118 THR A N 1
ATOM 925 C CA . THR A 1 118 ? -7.145 12.539 8.008 1 95.69 118 THR A CA 1
ATOM 926 C C . THR A 1 118 ? -8.055 11.492 8.641 1 95.69 118 THR A C 1
ATOM 928 O O . THR A 1 118 ? -7.754 10.969 9.719 1 95.69 118 THR A O 1
ATOM 931 N N . SER A 1 119 ? -9.172 11.195 8.008 1 94.06 119 SER A N 1
ATOM 932 C CA . SER A 1 119 ? -9.992 10.039 8.359 1 94.06 119 SER A CA 1
ATOM 933 C C . SER A 1 119 ? -9.508 8.781 7.645 1 94.06 119 SER A C 1
ATOM 935 O O . SER A 1 119 ? -9.477 8.734 6.41 1 94.06 119 SER A O 1
ATOM 937 N N . ILE A 1 120 ? -9.125 7.797 8.438 1 95.94 120 ILE A N 1
ATOM 938 C CA . ILE A 1 120 ? -8.523 6.586 7.887 1 95.94 120 ILE A CA 1
ATOM 939 C C . ILE A 1 120 ? -9.57 5.473 7.836 1 95.94 120 ILE A C 1
ATOM 941 O O . ILE A 1 120 ? -10.305 5.254 8.805 1 95.94 120 ILE A O 1
ATOM 945 N N . SER A 1 121 ? -9.602 4.766 6.719 1 95.31 121 SER 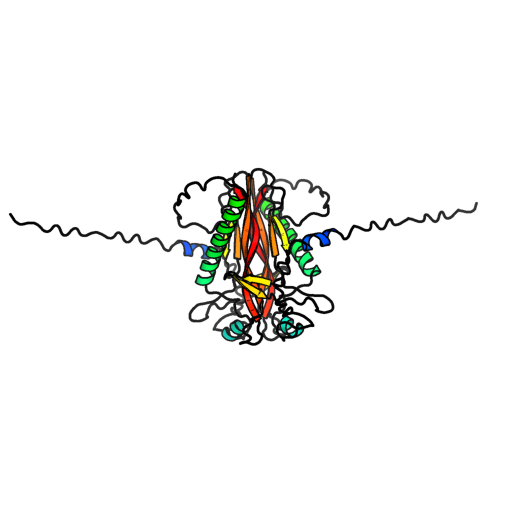A N 1
ATOM 946 C CA . SER A 1 121 ? -10.508 3.641 6.5 1 95.31 121 SER A CA 1
ATOM 947 C C . SER A 1 121 ? -9.961 2.676 5.457 1 95.31 121 SER A C 1
ATOM 949 O O . SER A 1 121 ? -8.773 2.738 5.113 1 95.31 121 SER A O 1
ATOM 951 N N . ALA A 1 122 ? -10.727 1.691 5.145 1 96.62 122 ALA A N 1
ATOM 952 C CA . ALA A 1 122 ? -10.414 0.774 4.047 1 96.62 122 ALA A CA 1
ATOM 953 C C . ALA A 1 122 ? -11.594 0.654 3.086 1 96.62 122 ALA A C 1
ATOM 955 O O . ALA A 1 122 ? -12.75 0.861 3.477 1 96.62 122 ALA A O 1
ATOM 956 N N . MET A 1 123 ? -11.242 0.375 1.849 1 94.94 123 MET A N 1
ATOM 957 C CA . MET A 1 123 ? -12.297 0.194 0.86 1 94.94 123 MET A CA 1
ATOM 958 C C . MET A 1 123 ? -12.203 -1.179 0.202 1 94.94 123 MET A C 1
ATOM 960 O O . MET A 1 123 ? -11.141 -1.807 0.222 1 94.94 123 MET A O 1
ATOM 964 N N . CYS A 1 124 ? -13.328 -1.708 -0.285 1 93.81 124 CYS A N 1
ATOM 965 C CA . CYS A 1 124 ? -13.406 -2.996 -0.963 1 93.81 124 CYS A CA 1
ATOM 966 C C . CYS A 1 124 ? -14.203 -2.879 -2.26 1 93.81 124 CYS A C 1
ATOM 968 O O . CYS A 1 124 ? -15.195 -3.584 -2.453 1 93.81 124 CYS A O 1
ATOM 970 N N . PRO A 1 125 ? -13.703 -2.125 -3.174 1 93.62 125 PRO A N 1
ATOM 971 C CA . PRO A 1 125 ? -14.438 -1.924 -4.422 1 93.62 125 PRO A CA 1
ATOM 972 C C . PRO A 1 125 ? -14.391 -3.145 -5.34 1 93.62 125 PRO A C 1
ATOM 974 O O . PRO A 1 125 ? -13.43 -3.918 -5.293 1 93.62 125 PRO A O 1
ATOM 977 N N . GLU A 1 126 ? -15.375 -3.293 -6.145 1 92.88 126 GLU A N 1
ATOM 978 C CA . GLU A 1 126 ? -15.375 -4.34 -7.16 1 92.88 126 GLU A CA 1
ATOM 979 C C . GLU A 1 126 ? -14.492 -3.963 -8.344 1 92.88 126 GLU A C 1
ATOM 981 O O . GLU A 1 126 ? -13.883 -4.828 -8.977 1 92.88 126 GLU A O 1
ATOM 986 N N . TYR A 1 127 ? -14.531 -2.674 -8.594 1 95 127 TYR A N 1
ATOM 987 C CA . TYR A 1 127 ? -13.758 -2.131 -9.703 1 95 127 TYR A CA 1
ATOM 988 C C . TYR A 1 127 ? -12.969 -0.899 -9.266 1 95 127 TYR A C 1
ATOM 990 O O . TYR A 1 127 ? -13.375 -0.187 -8.344 1 95 127 TYR A O 1
ATOM 998 N N . LEU A 1 128 ? -11.906 -0.661 -9.891 1 96.69 128 LEU A N 1
ATOM 999 C CA . LEU A 1 128 ? -11.133 0.575 -9.805 1 96.69 128 LEU A CA 1
ATOM 1000 C C . LEU A 1 128 ? -10.562 0.953 -11.172 1 96.69 128 LEU A C 1
ATOM 1002 O O . LEU A 1 128 ? -10.336 0.083 -12.016 1 96.69 128 LEU A O 1
ATOM 1006 N N . THR A 1 129 ? -10.398 2.217 -11.367 1 97.19 129 THR A N 1
ATOM 1007 C CA . THR A 1 129 ? -9.695 2.688 -12.555 1 97.19 129 THR A CA 1
ATOM 1008 C C . THR A 1 129 ? -8.195 2.793 -12.289 1 97.19 129 THR A C 1
ATOM 1010 O O . THR A 1 129 ? -7.777 3.482 -11.359 1 97.19 129 THR A O 1
ATOM 1013 N N . ASN A 1 130 ? -7.453 2.09 -13.094 1 97.75 130 ASN A N 1
ATOM 1014 C CA . ASN A 1 130 ? -6.012 2.074 -12.867 1 97.75 130 ASN A CA 1
ATOM 1015 C C . ASN A 1 130 ? -5.359 3.371 -13.336 1 97.75 130 ASN A C 1
ATOM 1017 O O . ASN A 1 130 ? -6.047 4.293 -13.781 1 97.75 130 ASN A O 1
ATOM 1021 N N . THR A 1 131 ? -4.07 3.492 -13.188 1 98.19 131 THR A N 1
ATOM 1022 C CA . THR A 1 131 ? -3.318 4.707 -13.484 1 98.19 131 THR A CA 1
ATOM 1023 C C . THR A 1 131 ? -3.379 5.039 -14.969 1 98.19 131 THR A C 1
ATOM 1025 O O . THR A 1 131 ? -3.082 6.164 -15.375 1 98.19 131 THR A O 1
ATOM 1028 N N . ASN A 1 132 ? -3.758 4.102 -15.797 1 96.81 132 ASN A N 1
ATOM 1029 C CA . ASN A 1 132 ? -3.859 4.316 -17.234 1 96.81 132 ASN A CA 1
ATOM 1030 C C . ASN A 1 132 ? -5.293 4.629 -17.656 1 96.81 132 ASN A C 1
ATOM 1032 O O . ASN A 1 132 ? -5.59 4.703 -18.844 1 96.81 132 ASN A O 1
ATOM 1036 N N . GLY A 1 133 ? -6.191 4.66 -16.719 1 96.5 133 GLY A N 1
ATOM 1037 C CA . GLY A 1 133 ? -7.57 5.004 -17.031 1 96.5 133 GLY A CA 1
ATOM 1038 C C . GLY A 1 133 ? -8.414 3.799 -17.391 1 96.5 133 GLY A C 1
ATOM 1039 O O . GLY A 1 133 ? -9.516 3.947 -17.922 1 96.5 133 GLY A O 1
ATOM 1040 N N . ILE A 1 134 ? -7.941 2.639 -17.125 1 97.19 134 ILE A N 1
ATOM 1041 C CA . ILE A 1 134 ? -8.664 1.418 -17.453 1 97.19 134 ILE A CA 1
ATOM 1042 C C . ILE A 1 134 ? -9.367 0.875 -16.219 1 97.19 134 ILE A C 1
ATOM 1044 O O . ILE A 1 134 ? -8.75 0.715 -15.164 1 97.19 134 ILE A O 1
ATOM 1048 N N . ARG A 1 135 ? -10.578 0.621 -16.406 1 96.31 135 ARG A N 1
ATOM 1049 C CA . ARG A 1 135 ? -11.336 -0.001 -15.32 1 96.31 135 ARG A CA 1
ATOM 1050 C C . ARG A 1 135 ? -10.938 -1.462 -15.148 1 96.31 135 ARG A C 1
ATOM 1052 O O . ARG A 1 135 ? -10.953 -2.236 -16.109 1 96.31 135 ARG A O 1
ATOM 1059 N N . ARG A 1 136 ? -10.594 -1.859 -13.945 1 97.06 136 ARG A N 1
ATOM 1060 C CA . ARG A 1 136 ? -10.133 -3.211 -13.641 1 97.06 136 ARG A CA 1
ATOM 1061 C C . ARG A 1 136 ? -11.008 -3.863 -12.578 1 97.06 136 ARG A C 1
ATOM 1063 O O . ARG A 1 136 ? -11.5 -3.188 -11.672 1 97.06 136 ARG A O 1
ATOM 1070 N N . ILE A 1 137 ? -11.172 -5.133 -12.656 1 96.12 137 ILE A N 1
ATOM 1071 C CA . ILE A 1 137 ? -11.914 -5.895 -11.656 1 96.12 137 ILE A CA 1
ATOM 1072 C C . ILE A 1 137 ? -10.969 -6.309 -10.523 1 96.12 137 ILE A C 1
ATOM 1074 O O . ILE A 1 137 ? -9.992 -7.02 -10.75 1 96.12 137 ILE A O 1
ATOM 1078 N N . ILE A 1 138 ? -11.312 -5.934 -9.344 1 97.31 138 ILE A N 1
ATOM 1079 C CA . ILE A 1 138 ? -10.477 -6.223 -8.18 1 97.31 138 ILE A CA 1
ATOM 1080 C C . ILE A 1 138 ? -10.789 -7.617 -7.652 1 97.31 138 ILE A C 1
ATOM 1082 O O . ILE A 1 138 ? -11.961 -7.992 -7.531 1 97.31 138 ILE A O 1
ATOM 1086 N N . VAL A 1 139 ? -9.797 -8.328 -7.324 1 97.69 139 VAL A N 1
ATOM 1087 C CA . VAL A 1 139 ? -9.992 -9.688 -6.832 1 97.69 139 VAL A CA 1
ATOM 1088 C C . VAL A 1 139 ? -10.352 -9.656 -5.352 1 97.69 139 VAL A C 1
ATOM 1090 O O . VAL A 1 139 ? -9.562 -9.203 -4.52 1 97.69 139 VAL A O 1
ATOM 1093 N N . HIS A 1 140 ? -11.523 -10.062 -5.055 1 96.88 140 HIS A N 1
ATOM 1094 C CA . HIS A 1 140 ? -12.047 -10.352 -3.725 1 96.88 140 HIS A CA 1
ATOM 1095 C C . HIS A 1 140 ? -12.781 -11.688 -3.701 1 96.88 140 HIS A C 1
ATOM 1097 O O . HIS A 1 140 ? -12.969 -12.312 -4.746 1 96.88 140 HIS A O 1
ATOM 1103 N N . PHE A 1 141 ? -13.141 -12.039 -2.443 1 95.94 141 PHE A N 1
ATOM 1104 C CA . PHE A 1 141 ? -13.914 -13.266 -2.258 1 95.94 141 PHE A CA 1
ATOM 1105 C C . PHE A 1 141 ? -15.219 -12.977 -1.531 1 95.94 141 PHE A C 1
ATOM 1107 O O . PHE A 1 141 ? -15.43 -13.438 -0.407 1 95.94 141 PHE A O 1
ATOM 1114 N N . PRO A 1 142 ? -16.141 -12.273 -2.123 1 90.62 142 PRO A N 1
ATOM 1115 C CA . PRO A 1 142 ? -17.375 -11.891 -1.422 1 90.62 142 PRO A CA 1
ATOM 1116 C C . PRO A 1 142 ? -18.234 -13.094 -1.044 1 90.62 142 PRO A C 1
ATOM 1118 O O . PRO A 1 142 ? -19 -13.023 -0.083 1 90.62 142 PRO A O 1
ATOM 1121 N N . GLY A 1 143 ? -18.109 -14.234 -1.593 1 87.75 143 GLY A N 1
ATOM 1122 C CA . GLY A 1 143 ? -18.953 -15.391 -1.309 1 87.75 143 GLY A CA 1
ATOM 1123 C C . GLY A 1 143 ? -18.203 -16.5 -0.603 1 87.75 143 GLY A C 1
ATOM 1124 O O . GLY A 1 143 ? -18.703 -17.625 -0.49 1 87.75 143 GLY A O 1
ATOM 1125 N N . MET A 1 144 ? -17.062 -16.125 -0.19 1 92.81 144 MET A N 1
ATOM 1126 C CA . MET A 1 144 ? -16.281 -17.156 0.46 1 92.81 144 MET A CA 1
ATOM 1127 C C . MET A 1 144 ? -16.859 -17.516 1.824 1 92.81 144 MET A C 1
ATOM 1129 O O . MET A 1 144 ? -17.328 -16.641 2.551 1 92.81 144 MET A O 1
ATOM 1133 N N . GLN A 1 145 ? -16.891 -18.812 2.111 1 90.88 145 GLN A N 1
ATOM 1134 C CA . GLN A 1 145 ? -17.297 -19.328 3.42 1 90.88 145 GLN A CA 1
ATOM 1135 C C . GLN A 1 145 ? -16.078 -19.672 4.277 1 90.88 145 GLN A C 1
ATOM 1137 O O . GLN A 1 145 ? -15.07 -20.141 3.758 1 90.88 145 GLN A O 1
ATOM 1142 N N . PRO A 1 146 ? -16.125 -19.453 5.555 1 92.62 146 PRO A N 1
ATOM 1143 C CA . PRO A 1 146 ? -17.266 -18.969 6.336 1 92.62 146 PRO A CA 1
ATOM 1144 C C . PRO A 1 146 ? -17.438 -17.453 6.234 1 92.62 146 PRO A C 1
ATOM 1146 O O . PRO A 1 146 ? -18.531 -16.938 6.469 1 92.62 146 PRO A O 1
ATOM 1149 N N . ASP A 1 147 ? -16.344 -16.734 5.93 1 94.44 147 ASP A N 1
ATOM 1150 C CA . ASP A 1 147 ? -16.406 -15.273 5.82 1 94.44 147 ASP A CA 1
ATOM 1151 C C . ASP A 1 147 ? -15.852 -14.805 4.477 1 94.44 147 ASP A C 1
ATOM 1153 O O . ASP A 1 147 ? -14.852 -15.336 3.992 1 94.44 147 ASP A O 1
ATOM 1157 N N . PRO A 1 148 ? -16.516 -13.781 3.908 1 95.38 148 PRO A N 1
ATOM 1158 C CA . PRO A 1 148 ? -15.906 -13.148 2.732 1 95.38 148 PRO A CA 1
ATOM 1159 C C . PRO A 1 148 ? -14.516 -12.586 3.016 1 95.38 148 PRO A C 1
ATOM 1161 O O . PRO A 1 148 ? -14.203 -12.242 4.16 1 95.38 148 PRO A O 1
ATOM 1164 N N . MET A 1 149 ? -13.664 -12.547 2.043 1 97.62 149 MET A N 1
ATOM 1165 C CA . MET A 1 149 ? -12.312 -12.023 2.188 1 97.62 149 MET A CA 1
ATOM 1166 C C . MET A 1 149 ? -12.008 -10.992 1.104 1 97.62 149 MET A C 1
ATOM 1168 O O . MET A 1 149 ? -12.484 -11.117 -0.024 1 97.62 149 MET A O 1
ATOM 1172 N N . TYR A 1 150 ? -11.164 -10.047 1.477 1 97.56 150 TYR A N 1
ATOM 1173 C CA . TYR A 1 150 ? -10.883 -8.906 0.619 1 97.56 150 TYR A CA 1
ATOM 1174 C C . TYR A 1 150 ? -9.406 -8.539 0.665 1 97.56 150 TYR A C 1
ATOM 1176 O O . TYR A 1 150 ? -8.719 -8.836 1.647 1 97.56 150 TYR A O 1
ATOM 1184 N N . GLN A 1 151 ? -8.961 -8.008 -0.393 1 98.31 151 GLN A N 1
ATOM 1185 C CA . GLN A 1 151 ? -7.672 -7.328 -0.324 1 98.31 151 GLN A CA 1
ATOM 1186 C C . GLN A 1 151 ? -7.742 -6.098 0.574 1 98.31 151 GLN A C 1
ATOM 1188 O O . GLN A 1 151 ? -8.766 -5.406 0.608 1 98.31 151 GLN A O 1
ATOM 1193 N N . TYR A 1 152 ? -6.668 -5.895 1.278 1 98 152 TYR A N 1
ATOM 1194 C CA . TYR A 1 152 ? -6.566 -4.695 2.104 1 98 152 TYR A CA 1
ATOM 1195 C C . TYR A 1 152 ? -6.223 -3.477 1.257 1 98 152 TYR A C 1
ATOM 1197 O O . TYR A 1 152 ? -5.113 -3.377 0.721 1 98 152 TYR A O 1
ATOM 1205 N N . ILE A 1 153 ? -7.129 -2.502 1.174 1 97.62 153 ILE A N 1
ATOM 1206 C CA . ILE A 1 153 ? -6.918 -1.254 0.446 1 97.62 153 ILE A CA 1
ATOM 1207 C C . ILE A 1 153 ? -7.203 -0.068 1.364 1 97.62 153 ILE A C 1
ATOM 1209 O O . ILE A 1 153 ? -8.352 0.357 1.501 1 97.62 153 ILE A O 1
ATOM 1213 N N . PRO A 1 154 ? -6.207 0.485 1.911 1 96.5 154 PRO A N 1
ATOM 1214 C CA . PRO A 1 154 ? -6.406 1.616 2.82 1 96.5 154 PRO A CA 1
ATOM 1215 C C . PRO A 1 154 ? -6.742 2.912 2.084 1 96.5 154 PRO A C 1
ATOM 1217 O O . PRO A 1 154 ? -6.32 3.104 0.94 1 96.5 154 PRO A O 1
ATOM 1220 N N . ARG A 1 155 ? -7.453 3.73 2.766 1 95.81 155 ARG A N 1
ATOM 1221 C CA . ARG A 1 155 ? -7.832 5.035 2.232 1 95.81 155 ARG A CA 1
ATOM 1222 C C . ARG A 1 155 ? -7.824 6.098 3.326 1 95.81 155 ARG A C 1
ATOM 1224 O O . ARG A 1 155 ? -8.172 5.816 4.477 1 95.81 155 ARG A O 1
ATOM 1231 N N . GLY A 1 156 ? -7.352 7.25 3 1 96.31 156 GLY A N 1
ATOM 1232 C CA . GLY A 1 156 ? -7.398 8.422 3.861 1 96.31 156 GLY A CA 1
ATOM 1233 C C . GLY A 1 156 ? -8.039 9.625 3.195 1 96.31 156 GLY A C 1
ATOM 1234 O O . GLY A 1 156 ? -7.613 10.047 2.117 1 96.31 156 GLY A O 1
ATOM 1235 N N . LEU A 1 157 ? -9.016 10.172 3.891 1 94.56 157 LEU A N 1
ATOM 1236 C CA . LEU A 1 157 ? -9.711 11.352 3.395 1 94.56 157 LEU A CA 1
ATOM 1237 C C . LEU A 1 157 ? -9.602 12.508 4.387 1 94.56 157 LEU A C 1
ATOM 1239 O O . LEU A 1 157 ? -9.5 12.281 5.598 1 94.56 157 LEU A O 1
ATOM 1243 N N . CYS A 1 158 ? -9.625 13.742 3.799 1 93.56 158 CYS A N 1
ATOM 1244 C CA . CYS A 1 158 ? -9.672 14.883 4.707 1 93.56 158 CYS A CA 1
ATOM 1245 C C . CYS A 1 158 ? -10.914 14.836 5.578 1 93.56 158 CYS A C 1
ATOM 1247 O O . CYS A 1 158 ? -12.023 14.617 5.078 1 93.56 158 CYS A O 1
ATOM 1249 N N . HIS A 1 159 ? -10.602 14.977 6.809 1 88.19 159 HIS A N 1
ATOM 1250 C CA . HIS A 1 159 ? -11.719 15.023 7.746 1 88.19 159 HIS A CA 1
ATOM 1251 C C . HIS A 1 159 ? -12.453 16.359 7.66 1 88.19 159 HIS A C 1
ATOM 1253 O O . HIS A 1 159 ? -11.844 17.391 7.395 1 88.19 159 HIS A O 1
ATOM 1259 N N . PHE A 1 160 ? -13.703 16.516 7.648 1 72.31 160 PHE A N 1
ATOM 1260 C CA . PHE A 1 160 ? -14.562 17.688 7.457 1 72.31 160 PHE A CA 1
ATOM 1261 C C . PHE A 1 160 ? -14.133 18.828 8.359 1 72.31 160 PHE A C 1
ATOM 1263 O O . PHE A 1 160 ? -14.273 20 7.996 1 72.31 160 PHE A O 1
ATOM 1270 N N . ARG A 1 161 ? -13.648 18.594 9.43 1 60.94 161 ARG A N 1
ATOM 1271 C CA . ARG A 1 161 ? -13.359 19.688 10.344 1 60.94 161 ARG A CA 1
ATOM 1272 C C . ARG A 1 161 ? -11.938 20.188 10.164 1 60.94 161 ARG A C 1
ATOM 1274 O O . ARG A 1 161 ? -10.977 19.484 10.453 1 60.94 161 ARG A O 1
ATOM 1281 N N . SER A 1 162 ? -11.711 20.969 9.078 1 60.69 162 SER A N 1
ATOM 1282 C CA . SER A 1 162 ? -10.422 21.656 9.125 1 60.69 162 SER A CA 1
ATOM 1283 C C . SER A 1 162 ? -10.305 22.516 10.391 1 60.69 162 SER A C 1
ATOM 1285 O O . SER A 1 162 ? -11.266 23.156 10.805 1 60.69 162 SER A O 1
ATOM 1287 N N . ARG A 1 163 ? -9.328 22.047 11.281 1 61.72 163 ARG A N 1
ATOM 1288 C CA . ARG A 1 163 ? -9.133 22.719 12.555 1 61.72 163 ARG A CA 1
ATOM 1289 C C . ARG A 1 163 ? -7.762 23.391 12.617 1 61.72 163 ARG A C 1
ATOM 1291 O O . ARG A 1 163 ? -6.828 22.969 11.93 1 61.72 163 ARG A O 1
ATOM 1298 N N . GLY A 1 164 ? -7.848 24.734 12.617 1 64.31 164 GLY A N 1
ATOM 1299 C CA . GLY A 1 164 ? -6.605 25.344 13.062 1 64.31 164 GLY A CA 1
ATOM 1300 C C . GLY A 1 164 ? -6.047 26.344 12.07 1 64.31 164 GLY A C 1
ATOM 1301 O O . GLY A 1 164 ? -6.801 27.078 11.43 1 64.31 164 GLY A O 1
ATOM 1302 N N . ASN A 1 165 ? -4.664 26.188 11.977 1 71.94 165 ASN A N 1
ATOM 1303 C CA . ASN A 1 165 ? -3.926 27.234 11.289 1 71.94 165 ASN A CA 1
ATOM 1304 C C . ASN A 1 165 ? -3.703 26.906 9.82 1 71.94 165 ASN A C 1
ATOM 1306 O O . ASN A 1 165 ? -2.693 27.297 9.234 1 71.94 165 ASN A O 1
ATOM 1310 N N . CYS A 1 166 ? -4.672 26 9.281 1 82.75 166 CYS A N 1
ATOM 1311 C CA . CYS A 1 166 ? -4.578 25.719 7.855 1 82.75 166 CYS A CA 1
ATOM 1312 C C . CYS A 1 166 ? -5.859 26.125 7.133 1 82.75 166 CYS A C 1
ATOM 1314 O O . CYS A 1 166 ? -6.953 25.703 7.52 1 82.75 166 CYS A O 1
ATOM 1316 N N . SER A 1 167 ? -5.727 26.938 6.164 1 82.56 167 SER A N 1
ATOM 1317 C CA . SER A 1 167 ? -6.895 27.484 5.473 1 82.56 167 SER A CA 1
ATOM 1318 C C . SER A 1 167 ? -7.375 26.531 4.379 1 82.56 167 SER A C 1
ATOM 1320 O O . SER A 1 167 ? -8.555 26.531 4.023 1 82.56 167 SER A O 1
ATOM 1322 N N . THR A 1 168 ? -6.473 25.734 3.811 1 89.06 168 THR A N 1
ATOM 1323 C CA . THR A 1 168 ? -6.828 24.859 2.701 1 89.06 168 THR A CA 1
ATOM 1324 C C . THR A 1 168 ? -6.254 23.453 2.91 1 89.06 168 THR A C 1
ATOM 1326 O O . THR A 1 168 ? -5.035 23.281 2.965 1 89.06 168 THR A O 1
ATOM 1329 N N . CYS A 1 169 ? -7.094 22.5 3.049 1 92.69 169 CYS A N 1
ATOM 1330 C CA . CYS A 1 169 ? -6.707 21.094 3.174 1 92.69 169 CYS A CA 1
ATOM 1331 C C . CYS A 1 169 ? -7.078 20.312 1.923 1 92.69 169 CYS A C 1
ATOM 1333 O O . CYS A 1 169 ? -8.188 20.453 1.402 1 92.69 169 CYS A O 1
ATOM 1335 N N . ARG A 1 170 ? -6.086 19.547 1.435 1 93.88 170 ARG A N 1
ATOM 1336 C CA . ARG A 1 170 ? -6.305 18.781 0.21 1 93.88 170 ARG A CA 1
ATOM 1337 C C . ARG A 1 170 ? -5.875 17.328 0.384 1 93.88 170 ARG A C 1
ATOM 1339 O O . ARG A 1 170 ? -4.961 17.031 1.16 1 93.88 170 ARG A O 1
ATOM 1346 N N . GLU A 1 171 ? -6.531 16.484 -0.387 1 95.44 171 GLU A N 1
ATOM 1347 C CA . GLU A 1 171 ? -6.191 15.07 -0.345 1 95.44 171 GLU A CA 1
ATOM 1348 C C . GLU A 1 171 ? -4.891 14.789 -1.096 1 95.44 171 GLU A C 1
ATOM 1350 O O . GLU A 1 171 ? -4.633 15.383 -2.145 1 95.44 171 GLU A O 1
ATOM 1355 N N . GLU A 1 172 ? -4.078 13.984 -0.494 1 97.62 172 GLU A N 1
ATOM 1356 C CA . GLU A 1 172 ? -2.914 13.406 -1.154 1 97.62 172 GLU A CA 1
ATOM 1357 C C . GLU A 1 172 ? -3.201 11.984 -1.631 1 97.62 172 GLU A C 1
ATOM 1359 O O . GLU A 1 172 ? -3.883 11.219 -0.946 1 97.62 172 GLU A O 1
ATOM 1364 N N . SER A 1 173 ? -2.625 11.633 -2.795 1 97.38 173 SER A N 1
ATOM 1365 C CA . SER A 1 173 ? -2.803 10.281 -3.314 1 97.38 173 SER A CA 1
ATOM 1366 C C . SER A 1 173 ? -1.537 9.445 -3.137 1 97.38 173 SER A C 1
ATOM 1368 O O . SER A 1 173 ? -0.438 9.992 -3.023 1 97.38 173 SER A O 1
ATOM 1370 N N . ALA A 1 174 ? -1.737 8.234 -3.074 1 97.62 174 ALA A N 1
ATOM 1371 C CA . ALA A 1 174 ? -0.66 7.246 -3.094 1 97.62 174 ALA A CA 1
ATOM 1372 C C . ALA A 1 174 ? -0.908 6.184 -4.16 1 97.62 174 ALA A C 1
ATOM 1374 O O . ALA A 1 174 ? -2.041 6 -4.609 1 97.62 174 ALA A O 1
ATOM 1375 N N . LEU A 1 175 ? 0.169 5.613 -4.586 1 98.19 175 LEU A N 1
ATOM 1376 C CA . LEU A 1 175 ? 0.094 4.512 -5.539 1 98.19 175 LEU A CA 1
ATOM 1377 C C . LEU A 1 175 ? 0.041 3.168 -4.82 1 98.19 175 LEU A C 1
ATOM 1379 O O . LEU A 1 175 ? 0.86 2.9 -3.938 1 98.19 175 LEU A O 1
ATOM 1383 N N . LEU A 1 176 ? -0.916 2.322 -5.145 1 98.25 176 LEU A N 1
ATOM 1384 C CA . LEU A 1 176 ? -1.034 0.968 -4.613 1 98.25 176 LEU A CA 1
ATOM 1385 C C . LEU A 1 176 ? -1.078 -0.056 -5.746 1 98.25 176 LEU A C 1
ATOM 1387 O O . LEU A 1 176 ? -1.703 0.183 -6.781 1 98.25 176 LEU A O 1
ATOM 1391 N N . ASN A 1 177 ? -0.461 -1.125 -5.504 1 98.56 177 ASN A N 1
ATOM 1392 C CA . ASN A 1 177 ? -0.569 -2.26 -6.414 1 98.56 177 ASN A CA 1
ATOM 1393 C C . ASN A 1 177 ? -1.575 -3.289 -5.91 1 98.56 177 ASN A C 1
ATOM 1395 O O . ASN A 1 177 ? -1.425 -3.824 -4.812 1 98.56 177 ASN A O 1
ATOM 1399 N N . ILE A 1 178 ? -2.547 -3.576 -6.719 1 98.75 178 ILE A N 1
ATOM 1400 C CA . ILE A 1 178 ? -3.684 -4.398 -6.312 1 98.75 178 ILE A CA 1
ATOM 1401 C C . ILE A 1 178 ? -3.879 -5.535 -7.309 1 98.75 178 ILE A C 1
ATOM 1403 O O . ILE A 1 178 ? -3.742 -5.34 -8.516 1 98.75 178 ILE A O 1
ATOM 1407 N N . LEU A 1 179 ? -4.184 -6.672 -6.758 1 98.69 179 LEU A N 1
ATOM 1408 C CA . LEU A 1 179 ? -4.438 -7.832 -7.602 1 98.69 179 LEU A CA 1
ATOM 1409 C C . LEU A 1 179 ? -5.77 -7.695 -8.336 1 98.69 179 LEU A C 1
ATOM 1411 O O . LEU A 1 179 ? -6.797 -7.43 -7.711 1 98.69 179 LEU A O 1
ATOM 1415 N N . VAL A 1 180 ? -5.707 -7.898 -9.641 1 98.19 180 VAL A N 1
ATOM 1416 C CA . VAL A 1 180 ? -6.895 -7.738 -10.484 1 98.19 180 VAL A CA 1
ATOM 1417 C C . VAL A 1 180 ? -7.031 -8.938 -11.414 1 98.19 180 VAL A C 1
ATOM 1419 O O . VAL A 1 180 ? -6.098 -9.734 -11.562 1 98.19 180 VAL A O 1
ATOM 1422 N N . VAL A 1 181 ? -8.203 -9.016 -12.016 1 96.75 181 VAL A N 1
ATOM 1423 C CA . VAL A 1 181 ? -8.438 -10.008 -13.062 1 96.75 181 VAL A CA 1
ATOM 1424 C C . VAL A 1 181 ? -7.793 -9.547 -14.367 1 96.75 181 VAL A C 1
ATOM 1426 O O . VAL A 1 181 ? -7.961 -8.398 -14.781 1 96.75 181 VAL A O 1
ATOM 1429 N N . ASP A 1 182 ? -6.996 -10.406 -14.891 1 94.62 182 ASP A N 1
ATOM 1430 C CA . ASP A 1 182 ? -6.527 -10.203 -16.25 1 94.62 182 ASP A CA 1
ATOM 1431 C C . ASP A 1 182 ? -7.57 -10.672 -17.266 1 94.62 182 ASP A C 1
ATOM 1433 O O . ASP A 1 182 ? -7.645 -11.859 -17.594 1 94.62 182 ASP A O 1
ATOM 1437 N N . GLU A 1 183 ? -8.188 -9.836 -17.891 1 90.62 183 GLU A N 1
ATOM 1438 C CA . GLU A 1 183 ? -9.328 -10.164 -18.734 1 90.62 183 GLU A CA 1
ATOM 1439 C C . GLU A 1 183 ? -8.875 -10.664 -20.109 1 90.62 183 GLU A C 1
ATOM 1441 O O . GLU A 1 183 ? -9.695 -11.117 -20.906 1 90.62 183 GLU A O 1
ATOM 1446 N N . THR A 1 184 ? -7.605 -10.641 -20.281 1 89.62 184 THR A N 1
ATOM 1447 C CA . THR A 1 184 ? -7.113 -11.195 -21.531 1 89.62 184 THR A CA 1
ATOM 1448 C C . THR A 1 184 ? -7.055 -12.719 -21.469 1 89.62 184 THR A C 1
ATOM 1450 O O . THR A 1 184 ? -7.082 -13.398 -22.484 1 89.62 184 THR A O 1
ATOM 1453 N N . PHE A 1 185 ? -6.883 -13.305 -20.297 1 86.5 185 PHE A N 1
ATOM 1454 C CA . PHE A 1 185 ? -6.891 -14.734 -20 1 86.5 185 PHE A CA 1
ATOM 1455 C C . PHE A 1 185 ? -5.77 -15.453 -20.75 1 86.5 185 PHE A C 1
ATOM 1457 O O . PHE A 1 185 ? -5.902 -16.625 -21.094 1 86.5 185 PHE A O 1
ATOM 1464 N N . ARG A 1 186 ? -4.68 -14.766 -20.938 1 86.62 186 ARG A N 1
ATOM 1465 C CA . ARG A 1 186 ? -3.568 -15.344 -21.688 1 86.62 186 ARG A CA 1
ATOM 1466 C C . ARG A 1 186 ? -2.641 -16.125 -20.781 1 86.62 186 ARG A C 1
ATOM 1468 O O . ARG A 1 186 ? -1.812 -16.906 -21.25 1 86.62 186 ARG A O 1
ATOM 1475 N N . SER A 1 187 ? -2.84 -15.922 -19.484 1 87.38 187 SER A N 1
ATOM 1476 C CA . SER A 1 187 ? -1.99 -16.594 -18.516 1 87.38 187 SER A CA 1
ATOM 1477 C C . SER A 1 187 ? -2.822 -17.25 -17.422 1 87.38 187 SER A C 1
ATOM 1479 O O . SER A 1 187 ? -4.008 -16.953 -17.266 1 87.38 187 SER A O 1
ATOM 1481 N N . TYR A 1 188 ? -2.168 -18.281 -16.938 1 89 188 TYR A N 1
ATOM 1482 C CA . TYR A 1 188 ? -2.785 -18.859 -15.742 1 89 188 TYR A CA 1
ATOM 1483 C C . TYR A 1 188 ? -1.883 -18.688 -14.523 1 89 188 TYR A C 1
ATOM 1485 O O . TYR A 1 188 ? -0.7 -19.031 -14.562 1 89 188 TYR A O 1
ATOM 1493 N N . PRO A 1 189 ? -2.537 -18.25 -13.445 1 92 189 PRO A N 1
ATOM 1494 C CA . PRO A 1 189 ? -3.902 -17.734 -13.32 1 92 189 PRO A CA 1
ATOM 1495 C C . PRO A 1 189 ? -4.098 -16.391 -14.016 1 92 189 PRO A C 1
ATOM 1497 O O . PRO A 1 189 ? -3.133 -15.656 -14.227 1 92 189 PRO A O 1
ATOM 1500 N N . PRO A 1 190 ? -5.34 -16.203 -14.461 1 95.44 190 PRO A N 1
ATOM 1501 C CA . PRO A 1 190 ? -5.586 -14.938 -15.148 1 95.44 190 PRO A CA 1
ATOM 1502 C C . PRO A 1 190 ? -5.703 -13.758 -14.188 1 95.44 190 PRO A C 1
ATOM 1504 O O . PRO A 1 190 ? -6.738 -13.086 -14.156 1 95.44 190 PRO A O 1
ATOM 1507 N N . LEU A 1 191 ? -4.715 -13.609 -13.422 1 97.38 191 LEU A N 1
ATOM 1508 C CA . LEU A 1 191 ? -4.609 -12.547 -12.43 1 97.38 191 LEU A CA 1
ATOM 1509 C C . LEU A 1 191 ? -3.289 -11.797 -12.57 1 97.38 191 LEU A C 1
ATOM 1511 O O . LEU A 1 191 ? -2.301 -12.352 -13.055 1 97.38 191 LEU A O 1
ATOM 1515 N N . GLU A 1 192 ? -3.332 -10.562 -12.227 1 97.94 192 GLU A N 1
ATOM 1516 C CA . GLU A 1 192 ? -2.135 -9.727 -12.25 1 97.94 192 GLU A CA 1
ATOM 1517 C C . GLU A 1 192 ? -2.268 -8.539 -11.297 1 97.94 192 GLU A C 1
ATOM 1519 O O . GLU A 1 192 ? -3.377 -8.172 -10.914 1 97.94 192 GLU A O 1
ATOM 1524 N N . PHE A 1 193 ? -1.19 -8.016 -10.914 1 98.56 193 PHE A N 1
ATOM 1525 C CA . PHE A 1 193 ? -1.213 -6.766 -10.164 1 98.56 193 PHE A CA 1
ATOM 1526 C C . PHE A 1 193 ? -1.229 -5.566 -11.102 1 98.56 193 PHE A C 1
ATOM 1528 O O . PHE A 1 193 ? -0.582 -5.582 -12.148 1 98.56 193 PHE A O 1
ATOM 1535 N N . ASP A 1 194 ? -1.997 -4.59 -10.719 1 98.62 194 ASP A N 1
ATOM 1536 C CA . ASP A 1 194 ? -2.061 -3.314 -11.422 1 98.62 194 ASP A CA 1
ATOM 1537 C C . ASP A 1 194 ? -1.973 -2.143 -10.445 1 98.62 194 ASP A C 1
ATOM 1539 O O . ASP A 1 194 ? -2.1 -2.328 -9.234 1 98.62 194 ASP A O 1
ATOM 1543 N N . SER A 1 195 ? -1.671 -0.966 -10.969 1 98.69 195 SER A N 1
ATOM 1544 C CA . SER A 1 195 ? -1.414 0.203 -10.133 1 98.69 195 SER A CA 1
ATOM 1545 C C . SER A 1 195 ? -2.615 1.143 -10.117 1 98.69 195 SER A C 1
ATOM 1547 O O . SER A 1 195 ? -3.225 1.402 -11.156 1 98.69 195 SER A O 1
ATOM 1549 N N . PHE A 1 196 ? -2.889 1.691 -8.922 1 98.56 196 PHE A N 1
ATOM 1550 C CA . PHE A 1 196 ? -4.027 2.58 -8.727 1 98.56 196 PHE A CA 1
ATOM 1551 C C . PHE A 1 196 ? -3.643 3.77 -7.855 1 98.56 196 PHE A C 1
ATOM 1553 O O . PHE A 1 196 ? -2.904 3.619 -6.883 1 98.56 196 PHE A O 1
ATOM 1560 N N . TYR A 1 197 ? -4.109 4.934 -8.211 1 98.44 197 TYR A N 1
ATOM 1561 C CA . TYR A 1 197 ? -4.047 6.074 -7.301 1 98.44 197 TYR A CA 1
ATOM 1562 C C . TYR A 1 197 ? -5.188 6.031 -6.289 1 98.44 197 TYR A C 1
ATOM 1564 O O . TYR A 1 197 ? -6.359 5.949 -6.672 1 98.44 197 TYR A O 1
ATOM 1572 N N . ILE A 1 198 ? -4.801 6.078 -5.016 1 97.69 198 ILE A N 1
ATOM 1573 C CA . ILE A 1 198 ? -5.781 6.059 -3.936 1 97.69 198 ILE A CA 1
ATOM 1574 C C . ILE A 1 198 ? -5.562 7.254 -3.014 1 97.69 198 ILE A C 1
ATOM 1576 O O . ILE A 1 198 ? -4.422 7.574 -2.66 1 97.69 198 ILE A O 1
ATOM 1580 N N . HIS A 1 199 ? -6.656 7.898 -2.598 1 97 199 HIS A N 1
ATOM 1581 C CA . HIS A 1 199 ? -6.5 8.93 -1.583 1 97 199 HIS A CA 1
ATOM 1582 C C . HIS A 1 199 ? -5.914 8.359 -0.297 1 97 199 HIS A C 1
ATOM 1584 O O . HIS A 1 199 ? -6.414 7.367 0.232 1 97 199 HIS A O 1
ATOM 1590 N N . SER A 1 200 ? -4.902 9.078 0.199 1 97.94 200 SER A N 1
ATOM 1591 C CA . SER A 1 200 ? -4.121 8.453 1.263 1 97.94 200 SER A CA 1
ATOM 1592 C C . SER A 1 200 ? -4.133 9.305 2.527 1 97.94 200 SER A C 1
ATOM 1594 O O . SER A 1 200 ? -4.172 8.781 3.639 1 97.94 200 SER A O 1
ATOM 1596 N N . TYR A 1 201 ? -4.016 10.625 2.373 1 97.62 201 TYR A N 1
ATOM 1597 C CA . TYR A 1 201 ? -4.047 11.492 3.541 1 97.62 201 TYR A CA 1
ATOM 1598 C C . TYR A 1 201 ? -4.324 12.938 3.137 1 97.62 201 TYR A C 1
ATOM 1600 O O . TYR A 1 201 ? -4.367 13.258 1.947 1 97.62 201 TYR A O 1
ATOM 1608 N N . CYS A 1 202 ? -4.543 13.727 4.195 1 96.06 202 CYS A N 1
ATOM 1609 C CA . CYS A 1 202 ? -4.828 15.141 4.004 1 96.06 202 CYS A CA 1
ATOM 1610 C C . CYS A 1 202 ? -3.604 15.992 4.316 1 96.06 202 CYS A C 1
ATOM 1612 O O . CYS A 1 202 ? -2.879 15.719 5.273 1 96.06 202 CYS A O 1
ATOM 1614 N N . SER A 1 203 ? -3.34 17 3.555 1 93.81 203 SER A N 1
ATOM 1615 C CA . SER A 1 203 ? -2.199 17.891 3.746 1 93.81 203 SER A CA 1
ATOM 1616 C C . SER A 1 203 ? -2.627 19.359 3.711 1 93.81 203 SER A C 1
ATOM 1618 O O . SER A 1 203 ? -3.639 19.703 3.098 1 93.81 203 SER A O 1
ATOM 1620 N N . CYS A 1 204 ? -1.889 20.203 4.371 1 92.19 204 CYS A N 1
ATOM 1621 C CA . CYS A 1 204 ? -2.166 21.641 4.441 1 92.19 204 CYS A CA 1
ATOM 1622 C C . CYS A 1 204 ? -1.533 22.375 3.27 1 92.19 204 CYS A C 1
ATOM 1624 O O . CYS A 1 204 ? -0.309 22.406 3.139 1 92.19 204 CYS A O 1
ATOM 1626 N N . LYS A 1 205 ? -2.352 23.047 2.477 1 89.62 205 LYS A N 1
ATOM 1627 C CA . LYS A 1 205 ? -1.857 23.719 1.279 1 89.62 205 LYS A CA 1
ATOM 1628 C C . LYS A 1 205 ? -1.98 25.234 1.411 1 89.62 205 LYS A C 1
ATOM 1630 O O . LYS A 1 205 ? -1.666 25.969 0.474 1 89.62 205 LYS A O 1
ATOM 1635 N N . GLY A 1 206 ? -2.479 25.625 2.422 1 80.62 206 GLY A N 1
ATOM 1636 C CA . GLY A 1 206 ? -2.613 27.062 2.611 1 80.62 206 GLY A CA 1
ATOM 1637 C C . GLY A 1 206 ? -2.463 27.484 4.059 1 80.62 206 GLY A C 1
ATOM 1638 O O . GLY A 1 206 ? -3.037 26.875 4.957 1 80.62 206 GLY A O 1
ATOM 1639 N N . GLY A 1 207 ? -1.54 28.344 4.441 1 63.75 207 GLY A N 1
ATOM 1640 C CA . GLY A 1 207 ? -1.352 28.984 5.734 1 63.75 207 GLY A CA 1
ATOM 1641 C C . GLY A 1 207 ? -2.133 30.281 5.883 1 63.75 207 GLY A C 1
ATOM 1642 O O . GLY A 1 207 ? -2.617 30.828 4.895 1 63.75 207 GLY A O 1
ATOM 1643 N N . MET B 1 1 ? 42.094 46.125 -47.469 1 26.66 1 MET B N 1
ATOM 1644 C CA . MET B 1 1 ? 41.344 46.188 -46.219 1 26.66 1 MET B CA 1
ATOM 1645 C C . MET B 1 1 ? 40.812 44.812 -45.875 1 26.66 1 MET B C 1
ATOM 1647 O O . MET B 1 1 ? 39.938 44.25 -46.562 1 26.66 1 MET B O 1
ATOM 1651 N N . LYS B 1 2 ? 41.656 43.812 -45.281 1 28.19 2 LYS B N 1
ATOM 1652 C CA . LYS B 1 2 ? 41.625 42.375 -45 1 28.19 2 LYS B CA 1
ATOM 1653 C C . LYS B 1 2 ? 40.625 42.031 -43.938 1 28.19 2 LYS B C 1
ATOM 1655 O O . LYS B 1 2 ? 40.625 42.625 -42.844 1 28.19 2 LYS B O 1
ATOM 1660 N N . ALA B 1 3 ? 39.375 41.688 -44.344 1 29.56 3 ALA B N 1
ATOM 1661 C CA . ALA B 1 3 ? 38.219 41.344 -43.531 1 29.56 3 ALA B CA 1
ATOM 1662 C C . ALA B 1 3 ? 38.5 40.156 -42.625 1 29.56 3 ALA B C 1
ATOM 1664 O O . ALA B 1 3 ? 38.875 39.094 -43.094 1 29.56 3 ALA B O 1
ATOM 1665 N N . GLU B 1 4 ? 39.156 40.375 -41.438 1 29.5 4 GLU B N 1
ATOM 1666 C CA . GLU B 1 4 ? 39.5 39.438 -40.375 1 29.5 4 GLU B CA 1
ATOM 1667 C C . GLU B 1 4 ? 38.25 38.719 -39.844 1 29.5 4 GLU B C 1
ATOM 1669 O O . GLU B 1 4 ? 37.281 39.344 -39.438 1 29.5 4 GLU B O 1
ATOM 1674 N N . THR B 1 5 ? 37.969 37.5 -40.344 1 31.38 5 THR B N 1
ATOM 1675 C CA . THR B 1 5 ? 36.938 36.5 -40 1 31.38 5 THR B CA 1
ATOM 1676 C C . THR B 1 5 ? 37.031 36.125 -38.531 1 31.38 5 THR B C 1
ATOM 1678 O O . THR B 1 5 ? 38.062 35.594 -38.094 1 31.38 5 THR B O 1
ATOM 1681 N N . CYS B 1 6 ? 36.469 36.875 -37.562 1 28.23 6 CYS B N 1
ATOM 1682 C CA . CYS B 1 6 ? 36.438 36.625 -36.125 1 28.23 6 CYS B CA 1
ATOM 1683 C C . CYS B 1 6 ? 35.719 35.344 -35.812 1 28.23 6 CYS B C 1
ATOM 1685 O O . CYS B 1 6 ? 34.531 35.188 -36.094 1 28.23 6 CYS B O 1
ATOM 1687 N N . ILE B 1 7 ? 36.375 34.156 -35.938 1 30.78 7 ILE B N 1
ATOM 1688 C CA . ILE B 1 7 ? 35.906 32.844 -35.562 1 30.78 7 ILE B CA 1
ATOM 1689 C C . ILE B 1 7 ? 35.5 32.812 -34.094 1 30.78 7 ILE B C 1
ATOM 1691 O O . ILE B 1 7 ? 36.375 33 -33.219 1 30.78 7 ILE B O 1
ATOM 1695 N N . GLY B 1 8 ? 34.406 33.438 -33.656 1 24.55 8 GLY B N 1
ATOM 1696 C CA . GLY B 1 8 ? 33.906 33.406 -32.281 1 24.55 8 GLY B CA 1
ATOM 1697 C C . GLY B 1 8 ? 33.688 31.984 -31.781 1 24.55 8 GLY B C 1
ATOM 1698 O O . GLY B 1 8 ? 32.938 31.219 -32.375 1 24.55 8 GLY B O 1
ATOM 1699 N N . PHE B 1 9 ? 34.688 31.312 -31.109 1 29.75 9 PHE B N 1
ATOM 1700 C CA . PHE B 1 9 ? 34.656 30.062 -30.375 1 29.75 9 PHE B CA 1
ATOM 1701 C C . PHE B 1 9 ? 33.594 30.109 -29.281 1 29.75 9 PHE B C 1
ATOM 1703 O O . PHE B 1 9 ? 33.688 30.922 -28.359 1 29.75 9 PHE B O 1
ATOM 1710 N N . LEU B 1 10 ? 32.312 29.875 -29.562 1 26.33 10 LEU B N 1
ATOM 1711 C CA . LEU B 1 10 ? 31.266 29.734 -28.578 1 26.33 10 LEU B CA 1
ATOM 1712 C C . LEU B 1 10 ? 31.547 28.562 -27.641 1 26.33 10 LEU B C 1
ATOM 1714 O O . LEU B 1 10 ? 31.672 27.422 -28.078 1 26.33 10 LEU B O 1
ATOM 1718 N N . PHE B 1 11 ? 32.281 28.781 -26.5 1 26.42 11 PHE B N 1
ATOM 1719 C CA . PHE B 1 11 ? 32.5 27.859 -25.375 1 26.42 11 PHE B CA 1
ATOM 1720 C C . PHE B 1 11 ? 31.172 27.391 -24.797 1 26.42 11 PHE B C 1
ATOM 1722 O O . PHE B 1 11 ? 30.375 28.203 -24.328 1 26.42 11 PHE B O 1
ATOM 1729 N N . CYS B 1 12 ? 30.547 26.406 -25.406 1 24.66 12 CYS B N 1
ATOM 1730 C CA . CYS B 1 12 ? 29.391 25.719 -24.844 1 24.66 12 CYS B CA 1
ATOM 1731 C C . CYS B 1 12 ? 29.688 25.203 -23.438 1 24.66 12 CYS B C 1
ATOM 1733 O O . CYS B 1 12 ? 30.594 24.391 -23.25 1 24.66 12 CYS B O 1
ATOM 1735 N N . PHE B 1 13 ? 29.578 26.094 -22.406 1 23.98 13 PHE B N 1
ATOM 1736 C CA . PHE B 1 13 ? 29.578 25.703 -21 1 23.98 13 PHE B CA 1
ATOM 1737 C C . PHE B 1 13 ? 28.641 24.531 -20.781 1 23.98 13 PHE B C 1
ATOM 1739 O O . PHE B 1 13 ? 27.422 24.656 -20.953 1 23.98 13 PHE B O 1
ATOM 1746 N N . ALA B 1 14 ? 29.047 23.344 -21.141 1 23.14 14 ALA B N 1
ATOM 1747 C CA . ALA B 1 14 ? 28.391 22.109 -20.703 1 23.14 14 ALA B CA 1
ATOM 1748 C C . ALA B 1 14 ? 28.234 22.094 -19.188 1 23.14 14 ALA B C 1
ATOM 1750 O O . ALA B 1 14 ? 29.234 22.125 -18.453 1 23.14 14 ALA B O 1
ATOM 1751 N N . THR B 1 15 ? 27.281 22.859 -18.641 1 22.69 15 THR B N 1
ATOM 1752 C CA . THR B 1 15 ? 26.875 22.734 -17.234 1 22.69 15 THR B CA 1
ATOM 1753 C C . THR B 1 15 ? 26.688 21.266 -16.875 1 22.69 15 THR B C 1
ATOM 1755 O O . THR B 1 15 ? 25.859 20.562 -17.469 1 22.69 15 THR B O 1
ATOM 1758 N N . VAL B 1 16 ? 27.766 20.562 -16.547 1 24.22 16 VAL B N 1
ATOM 1759 C CA . VAL B 1 16 ? 27.766 19.266 -15.859 1 24.22 16 VAL B CA 1
ATOM 1760 C C . VAL B 1 16 ? 26.859 19.328 -14.641 1 24.22 16 VAL B C 1
ATOM 1762 O O . VAL B 1 16 ? 27.141 20.047 -13.68 1 24.22 16 VAL B O 1
ATOM 1765 N N . CYS B 1 17 ? 25.578 19.422 -14.828 1 22.41 17 CYS B N 1
ATOM 1766 C CA . CYS B 1 17 ? 24.625 19.188 -13.75 1 22.41 17 CYS B CA 1
ATOM 1767 C C . CYS B 1 17 ? 25.016 17.953 -12.945 1 22.41 17 CYS B C 1
ATOM 1769 O O . CYS B 1 17 ? 25.203 16.875 -13.5 1 22.41 17 CYS B O 1
ATOM 1771 N N . SER B 1 18 ? 25.688 18.203 -11.812 1 20.75 18 SER B N 1
ATOM 1772 C CA . SER B 1 18 ? 26.141 17.297 -10.773 1 20.75 18 SER B CA 1
ATOM 1773 C C . SER B 1 18 ? 25.078 16.25 -10.453 1 20.75 18 SER B C 1
ATOM 1775 O O . SER B 1 18 ? 23.922 16.594 -10.25 1 20.75 18 SER B O 1
ATOM 1777 N N . GLN B 1 19 ? 25.281 15.008 -10.883 1 22.52 19 GLN B N 1
ATOM 1778 C CA . GLN B 1 19 ? 24.766 13.664 -10.633 1 22.52 19 GLN B CA 1
ATOM 1779 C C . GLN B 1 19 ? 24.672 13.383 -9.141 1 22.52 19 GLN B C 1
ATOM 1781 O O . GLN B 1 19 ? 24.344 12.266 -8.734 1 22.52 19 GLN B O 1
ATOM 1786 N N . ASN B 1 20 ? 25 14.266 -8.18 1 23.09 20 ASN B N 1
ATOM 1787 C CA . ASN B 1 20 ? 25.25 13.797 -6.82 1 23.09 20 ASN B CA 1
ATOM 1788 C C . ASN B 1 20 ? 23.969 13.422 -6.098 1 23.09 20 ASN B C 1
ATOM 1790 O O . ASN B 1 20 ? 24 12.93 -4.969 1 23.09 20 ASN B O 1
ATOM 1794 N N . THR B 1 21 ? 22.828 13.844 -6.473 1 23.39 21 THR B N 1
ATOM 1795 C CA . THR B 1 21 ? 21.781 13.695 -5.469 1 23.39 21 THR B CA 1
ATOM 1796 C C . THR B 1 21 ? 21.391 12.227 -5.305 1 23.39 21 THR B C 1
ATOM 1798 O O . THR B 1 21 ? 20.656 11.867 -4.387 1 23.39 21 THR B O 1
ATOM 1801 N N . LEU B 1 22 ? 21.719 11.312 -6.23 1 23 22 LEU B N 1
ATOM 1802 C CA . LEU B 1 22 ? 21.312 9.938 -5.973 1 23 22 LEU B CA 1
ATOM 1803 C C . LEU B 1 22 ? 22.188 9.312 -4.887 1 23 22 LEU B C 1
ATOM 1805 O O . LEU B 1 22 ? 21.953 8.172 -4.473 1 23 22 LEU B O 1
ATOM 1809 N N . GLU B 1 23 ? 23.359 9.914 -4.477 1 25.62 23 GLU B N 1
ATOM 1810 C CA . GLU B 1 23 ? 24.375 9.211 -3.703 1 25.62 23 GLU B CA 1
ATOM 1811 C C . GLU B 1 23 ? 23.969 9.078 -2.238 1 25.62 23 GLU B C 1
ATOM 1813 O O . GLU B 1 23 ? 24.234 8.055 -1.604 1 25.62 23 GLU B O 1
ATOM 1818 N N . HIS B 1 24 ? 23.422 10.133 -1.654 1 25.89 24 HIS B N 1
ATOM 1819 C CA . HIS B 1 24 ? 23.547 10.109 -0.201 1 25.89 24 HIS B CA 1
ATOM 1820 C C . HIS B 1 24 ? 22.578 9.117 0.423 1 25.89 24 HIS B C 1
ATOM 1822 O O . HIS B 1 24 ? 22.547 8.961 1.646 1 25.89 24 HIS B O 1
ATOM 1828 N N . ILE B 1 25 ? 21.594 8.711 -0.253 1 25.12 25 ILE B N 1
ATOM 1829 C CA . ILE B 1 25 ? 20.641 7.941 0.551 1 25.12 25 ILE B CA 1
ATOM 1830 C C . ILE B 1 25 ? 21.281 6.621 0.974 1 25.12 25 ILE B C 1
ATOM 1832 O O . ILE B 1 25 ? 20.703 5.863 1.749 1 25.12 25 ILE B O 1
ATOM 1836 N N . GLY B 1 26 ? 22.531 6.23 0.518 1 23.45 26 GLY B N 1
ATOM 1837 C CA . GLY B 1 26 ? 23.094 4.941 0.861 1 23.45 26 GLY B CA 1
ATOM 1838 C C . GLY B 1 26 ? 23.594 4.871 2.291 1 23.45 26 GLY B C 1
ATOM 1839 O O . GLY B 1 26 ? 24 3.807 2.762 1 23.45 26 GLY B O 1
ATOM 1840 N N . GLU B 1 27 ? 23.906 5.934 2.986 1 25.11 27 GLU B N 1
ATOM 1841 C CA . GLU B 1 27 ? 24.906 5.68 4.012 1 25.11 27 GLU B CA 1
ATOM 1842 C C . GLU B 1 27 ? 24.281 5.035 5.246 1 25.11 27 GLU B C 1
ATOM 1844 O O . GLU B 1 27 ? 24.969 4.328 5.996 1 25.11 27 GLU B O 1
ATOM 1849 N N . GLN B 1 28 ? 23.109 5.512 5.734 1 22.95 28 GLN B N 1
ATOM 1850 C CA . GLN B 1 28 ? 23.031 5.262 7.168 1 22.95 28 GLN B CA 1
ATOM 1851 C C . GLN B 1 28 ? 22.75 3.791 7.457 1 22.95 28 GLN B C 1
ATOM 1853 O O . GLN B 1 28 ? 21.672 3.453 7.969 1 22.95 28 GLN B O 1
ATOM 1858 N N . LEU B 1 29 ? 22.719 2.83 6.594 1 22.7 29 LEU B N 1
ATOM 1859 C CA . LEU B 1 29 ? 22.562 1.475 7.113 1 22.7 29 LEU B CA 1
ATOM 1860 C C . LEU B 1 29 ? 23.719 1.112 8.039 1 22.7 29 LEU B C 1
ATOM 1862 O O . LEU B 1 29 ? 24.859 0.929 7.582 1 22.7 29 LEU B O 1
ATOM 1866 N N . GLU B 1 30 ? 23.766 1.71 9.203 1 25.27 30 GLU B N 1
ATOM 1867 C CA . GLU B 1 30 ? 24.734 1.177 10.156 1 25.27 30 GLU B CA 1
ATOM 1868 C C . GLU B 1 30 ? 24.656 -0.344 10.234 1 25.27 30 GLU B C 1
ATOM 1870 O O . GLU B 1 30 ? 23.562 -0.905 10.352 1 25.27 30 GLU B O 1
ATOM 1875 N N . ASN B 1 31 ? 25.656 -1.04 9.773 1 24.66 31 ASN B N 1
ATOM 1876 C CA . ASN B 1 31 ? 26.141 -2.418 9.758 1 24.66 31 ASN B CA 1
ATOM 1877 C C . ASN B 1 31 ? 26.297 -2.973 11.172 1 24.66 31 ASN B C 1
ATOM 1879 O O . ASN B 1 31 ? 27.344 -2.807 11.797 1 24.66 31 ASN B O 1
ATOM 1883 N N . SER B 1 32 ? 25.5 -2.828 12.141 1 26.22 32 SER B N 1
ATOM 1884 C CA . SER B 1 32 ? 25.938 -3.736 13.195 1 26.22 32 SER B CA 1
ATOM 1885 C C . SER B 1 32 ? 25.938 -5.184 12.711 1 26.22 32 SER B C 1
ATOM 1887 O O . SER B 1 32 ? 24.906 -5.711 12.305 1 26.22 32 SER B O 1
ATOM 1889 N N . GLY B 1 33 ? 27.062 -5.785 12.211 1 27.5 33 GLY B N 1
ATOM 1890 C CA . GLY B 1 33 ? 27.547 -7.047 11.672 1 27.5 33 GLY B CA 1
ATOM 1891 C C . GLY B 1 33 ? 27.328 -8.219 12.617 1 27.5 33 GLY B C 1
ATOM 1892 O O . GLY B 1 33 ? 28.281 -8.781 13.148 1 27.5 33 GLY B O 1
ATOM 1893 N N . SER B 1 34 ? 26.562 -8.539 13.523 1 31.45 34 SER B N 1
ATOM 1894 C CA . SER B 1 34 ? 26.719 -9.969 13.75 1 31.45 34 SER B CA 1
ATOM 1895 C C . SER B 1 34 ? 26.484 -10.758 12.461 1 31.45 34 SER B C 1
ATOM 1897 O O . SER B 1 34 ? 25.438 -10.633 11.836 1 31.45 34 SER B O 1
ATOM 1899 N N . LYS B 1 35 ? 27.562 -11.383 11.719 1 30.78 35 LYS B N 1
ATOM 1900 C CA . LYS B 1 35 ? 27.844 -12.031 10.445 1 30.78 35 LYS B CA 1
ATOM 1901 C C . LYS B 1 35 ? 26.938 -13.234 10.227 1 30.78 35 LYS B C 1
ATOM 1903 O O . LYS B 1 35 ? 27.406 -14.312 9.844 1 30.78 35 LYS B O 1
ATOM 1908 N N . ASN B 1 36 ? 26.047 -13.734 10.969 1 33.12 36 ASN B N 1
ATOM 1909 C CA . ASN B 1 36 ? 25.391 -14.859 10.312 1 33.12 36 ASN B CA 1
ATOM 1910 C C . ASN B 1 36 ? 24.906 -14.492 8.914 1 33.12 36 ASN B C 1
ATOM 1912 O O . ASN B 1 36 ? 24.016 -13.664 8.758 1 33.12 36 ASN B O 1
ATOM 1916 N N . GLU B 1 37 ? 25.766 -14.539 7.918 1 35.66 37 GLU B N 1
ATOM 1917 C CA . GLU B 1 37 ? 25.641 -14.289 6.484 1 35.66 37 GLU B CA 1
ATOM 1918 C C . GLU B 1 37 ? 24.375 -14.922 5.918 1 35.66 37 GLU B C 1
ATOM 1920 O O . GLU B 1 37 ? 24.375 -16.109 5.566 1 35.66 37 GLU B O 1
ATOM 1925 N N . ILE B 1 38 ? 23.266 -14.922 6.477 1 39.88 38 ILE B N 1
ATOM 1926 C CA . ILE B 1 38 ? 22.141 -15.438 5.711 1 39.88 38 ILE B CA 1
ATOM 1927 C C . ILE B 1 38 ? 22.234 -14.961 4.262 1 39.88 38 ILE B C 1
ATOM 1929 O O . ILE B 1 38 ? 22.25 -13.758 3.994 1 39.88 38 ILE B O 1
ATOM 1933 N N . SER B 1 39 ? 22.922 -15.766 3.424 1 48.16 39 SER B N 1
ATOM 1934 C CA . SER B 1 39 ? 22.938 -15.531 1.984 1 48.16 39 SER B CA 1
ATOM 1935 C C . SER B 1 39 ? 21.609 -14.961 1.505 1 48.16 39 SER B C 1
ATOM 1937 O O . SER B 1 39 ? 20.547 -15.352 1.993 1 48.16 39 SER B O 1
ATOM 1939 N N . PRO B 1 40 ? 21.641 -13.859 0.811 1 60.19 40 PRO B N 1
ATOM 1940 C CA . PRO B 1 40 ? 20.359 -13.312 0.333 1 60.19 40 PRO B CA 1
ATOM 1941 C C . PRO B 1 40 ? 19.516 -14.352 -0.397 1 60.19 40 PRO B C 1
ATOM 1943 O O . PRO B 1 40 ? 20.031 -15.133 -1.198 1 60.19 40 PRO B O 1
ATOM 1946 N N . PHE B 1 41 ? 18.359 -14.75 0.203 1 80.75 41 PHE B N 1
ATOM 1947 C CA . PHE B 1 41 ? 17.438 -15.734 -0.348 1 80.75 41 PHE B CA 1
ATOM 1948 C C . PHE B 1 41 ? 17.062 -15.375 -1.782 1 80.75 41 PHE B C 1
ATOM 1950 O O . PHE B 1 41 ? 16.703 -16.25 -2.568 1 80.75 41 PHE B O 1
ATOM 1957 N N . CYS B 1 42 ? 17.375 -14.148 -2.135 1 90.06 42 CYS B N 1
ATOM 1958 C CA . CYS B 1 42 ? 17.062 -13.742 -3.498 1 90.06 42 CYS B CA 1
ATOM 1959 C C . CYS B 1 42 ? 18.312 -13.305 -4.242 1 90.06 42 CYS B C 1
ATOM 1961 O O . CYS B 1 42 ? 18.609 -12.117 -4.316 1 90.06 42 CYS B O 1
ATOM 1963 N N . MET B 1 43 ? 19.047 -14.203 -4.773 1 86.31 43 MET B N 1
ATOM 1964 C CA . MET B 1 43 ? 20.281 -13.961 -5.504 1 86.31 43 MET B CA 1
ATOM 1965 C C . MET B 1 43 ? 20.469 -14.977 -6.625 1 86.31 43 MET B C 1
ATOM 1967 O O . MET B 1 43 ? 19.766 -15.992 -6.672 1 86.31 43 MET B O 1
ATOM 1971 N N . ALA B 1 44 ? 21.359 -14.625 -7.512 1 88.25 44 ALA B N 1
ATOM 1972 C CA . ALA B 1 44 ? 21.781 -15.539 -8.57 1 88.25 44 ALA B CA 1
ATOM 1973 C C . ALA B 1 44 ? 20.594 -16.047 -9.367 1 88.25 44 ALA B C 1
ATOM 1975 O O . ALA B 1 44 ? 20.484 -17.234 -9.664 1 88.25 44 ALA B O 1
ATOM 1976 N N . GLY B 1 45 ? 19.594 -15.25 -9.508 1 91.44 45 GLY B N 1
ATOM 1977 C CA . GLY B 1 45 ? 18.5 -15.539 -10.43 1 91.44 45 GLY B CA 1
ATOM 1978 C C . GLY B 1 45 ? 17.344 -16.281 -9.766 1 91.44 45 GLY B C 1
ATOM 1979 O O . GLY B 1 45 ? 16.391 -16.672 -10.438 1 91.44 45 GLY B O 1
ATOM 1980 N N . LYS B 1 46 ? 17.438 -16.469 -8.445 1 93.62 46 LYS B N 1
ATOM 1981 C CA . LYS B 1 46 ? 16.406 -17.203 -7.723 1 93.62 46 LYS B CA 1
ATOM 1982 C C . LYS B 1 46 ? 16.078 -16.516 -6.395 1 93.62 46 LYS B C 1
ATOM 1984 O O . LYS B 1 46 ? 16.891 -15.781 -5.848 1 93.62 46 LYS B O 1
ATOM 1989 N N . CYS B 1 47 ? 14.922 -16.734 -5.965 1 93.56 47 CYS B N 1
ATOM 1990 C CA . CYS B 1 47 ? 14.523 -16.438 -4.598 1 93.56 47 CYS B CA 1
ATOM 1991 C C . CYS B 1 47 ? 13.938 -17.656 -3.914 1 93.56 47 CYS B C 1
ATOM 1993 O O . CYS B 1 47 ? 12.922 -18.203 -4.355 1 93.56 47 CYS B O 1
ATOM 1995 N N . ALA B 1 48 ? 14.539 -18.125 -2.918 1 92.62 48 ALA B N 1
ATOM 1996 C CA . ALA B 1 48 ? 14.125 -19.344 -2.207 1 92.62 48 ALA B CA 1
ATOM 1997 C C . ALA B 1 48 ? 13.992 -20.516 -3.162 1 92.62 48 ALA B C 1
ATOM 1999 O O . ALA B 1 48 ? 13.008 -21.266 -3.107 1 92.62 48 ALA B O 1
ATOM 2000 N N . GLY B 1 49 ? 14.938 -20.562 -4.109 1 91.38 49 GLY B N 1
ATOM 2001 C CA . GLY B 1 49 ? 15 -21.688 -5.027 1 91.38 49 GLY B CA 1
ATOM 2002 C C . GLY B 1 49 ? 14.094 -21.531 -6.227 1 91.38 49 GLY B C 1
ATOM 2003 O O . GLY B 1 49 ? 14.141 -22.344 -7.16 1 91.38 49 GLY B O 1
ATOM 2004 N N . VAL B 1 50 ? 13.227 -20.578 -6.242 1 94.81 50 VAL B N 1
ATOM 2005 C CA . VAL B 1 50 ? 12.32 -20.344 -7.359 1 94.81 50 VAL B CA 1
ATOM 2006 C C . VAL B 1 50 ? 12.945 -19.344 -8.336 1 94.81 50 VAL B C 1
ATOM 2008 O O . VAL B 1 50 ? 13.367 -18.266 -7.93 1 94.81 50 VAL B O 1
ATOM 2011 N N . PRO B 1 51 ? 13.023 -19.688 -9.617 1 95.44 51 PRO B N 1
ATOM 2012 C CA . PRO B 1 51 ? 13.594 -18.75 -10.578 1 95.44 51 PRO B CA 1
ATOM 2013 C C . PRO B 1 51 ? 12.828 -17.422 -10.633 1 95.44 51 PRO B C 1
ATOM 2015 O O . PRO B 1 51 ? 11.602 -17.406 -10.539 1 95.44 51 PRO B O 1
ATOM 2018 N N . TYR B 1 52 ? 13.547 -16.312 -10.836 1 96.44 52 TYR B N 1
ATOM 2019 C CA . TYR B 1 52 ? 12.953 -14.977 -10.922 1 96.44 52 TYR B CA 1
ATOM 2020 C C . TYR B 1 52 ? 11.836 -14.945 -11.953 1 96.44 52 TYR B C 1
ATOM 2022 O O . TYR B 1 52 ? 10.766 -14.375 -11.703 1 96.44 52 TYR B O 1
ATOM 2030 N N . GLU B 1 53 ? 12.062 -15.555 -13.078 1 94.81 53 GLU B N 1
ATOM 2031 C CA . GLU B 1 53 ? 11.102 -15.531 -14.172 1 94.81 53 GLU B CA 1
ATOM 2032 C C . GLU B 1 53 ? 9.789 -16.203 -13.766 1 94.81 53 GLU B C 1
ATOM 2034 O O . GLU B 1 53 ? 8.711 -15.75 -14.164 1 94.81 53 GLU B O 1
ATOM 2039 N N . ARG B 1 54 ? 9.938 -17.234 -13.039 1 95.25 54 ARG B N 1
ATOM 2040 C CA . ARG B 1 54 ? 8.742 -17.938 -12.57 1 95.25 54 ARG B CA 1
ATOM 2041 C C . ARG B 1 54 ? 7.965 -17.062 -11.586 1 95.25 54 ARG B C 1
ATOM 2043 O O . ARG B 1 54 ? 6.734 -17 -11.641 1 95.25 54 ARG B O 1
ATOM 2050 N N . ILE B 1 55 ? 8.664 -16.391 -10.703 1 96.62 55 ILE B N 1
ATOM 2051 C CA . ILE B 1 55 ? 8.016 -15.508 -9.742 1 96.62 55 ILE B CA 1
ATOM 2052 C C . ILE B 1 55 ? 7.32 -14.367 -10.484 1 96.62 55 ILE B C 1
ATOM 2054 O O . ILE B 1 55 ? 6.172 -14.031 -10.18 1 96.62 55 ILE B O 1
ATOM 2058 N N . GLN B 1 56 ? 7.961 -13.852 -11.469 1 95.31 56 GLN B N 1
ATOM 2059 C CA . GLN B 1 56 ? 7.391 -12.766 -12.258 1 95.31 56 GLN B CA 1
ATOM 2060 C C . GLN B 1 56 ? 6.117 -13.219 -12.969 1 95.31 56 GLN B C 1
ATOM 2062 O O . GLN B 1 56 ? 5.188 -12.43 -13.148 1 95.31 56 GLN B O 1
ATOM 2067 N N . SER B 1 57 ? 6.148 -14.391 -13.352 1 94.69 57 SER B N 1
ATOM 2068 C CA . SER B 1 57 ? 4.984 -14.922 -14.055 1 94.69 57 SER B CA 1
ATOM 2069 C C . SER B 1 57 ? 3.814 -15.141 -13.102 1 94.69 57 SER B C 1
ATOM 2071 O O . SER B 1 57 ? 2.656 -14.953 -13.484 1 94.69 57 SER B O 1
ATOM 2073 N N . LEU B 1 58 ? 4.125 -15.586 -11.938 1 95 58 LEU B N 1
ATOM 2074 C CA . LEU B 1 58 ? 3.084 -15.867 -10.953 1 95 58 LEU B CA 1
ATOM 2075 C C . LEU B 1 58 ? 2.537 -14.578 -10.352 1 95 58 LEU B C 1
ATOM 2077 O O . LEU B 1 58 ? 1.346 -14.492 -10.039 1 95 58 LEU B O 1
ATOM 2081 N N . TYR B 1 59 ? 3.398 -13.594 -10.219 1 97.44 59 TYR B N 1
ATOM 2082 C CA . TYR B 1 59 ? 3.035 -12.328 -9.609 1 97.44 59 TYR B CA 1
ATOM 2083 C C . TYR B 1 59 ? 3.219 -11.172 -10.586 1 97.44 59 TYR B C 1
ATOM 2085 O O . TYR B 1 59 ? 3.873 -10.18 -10.273 1 97.44 59 TYR B O 1
ATOM 2093 N N . ARG B 1 60 ? 2.557 -11.289 -11.664 1 97.44 60 ARG B N 1
ATOM 2094 C CA . ARG B 1 60 ? 2.703 -10.336 -12.758 1 97.44 60 ARG B CA 1
ATOM 2095 C C . ARG B 1 60 ? 2.312 -8.93 -12.32 1 97.44 60 ARG B C 1
ATOM 2097 O O . ARG B 1 60 ? 1.267 -8.742 -11.695 1 97.44 60 ARG B O 1
ATOM 2104 N N . GLY B 1 61 ? 3.195 -8 -12.609 1 97.5 61 GLY B N 1
ATOM 2105 C CA . GLY B 1 61 ? 2.893 -6.598 -12.367 1 97.5 61 GLY B CA 1
ATOM 2106 C C . GLY B 1 61 ? 3.336 -6.125 -11 1 97.5 61 GLY B C 1
ATOM 2107 O O . GLY B 1 61 ? 3.156 -4.953 -10.648 1 97.5 61 GLY B O 1
ATOM 2108 N N . LEU B 1 62 ? 3.99 -6.957 -10.234 1 98.38 62 LEU B N 1
ATOM 2109 C CA . LEU B 1 62 ? 4.293 -6.621 -8.852 1 98.38 62 LEU B CA 1
ATOM 2110 C C . LEU B 1 62 ? 5.688 -6.012 -8.734 1 98.38 62 LEU B C 1
ATOM 2112 O O . LEU B 1 62 ? 6.023 -5.414 -7.707 1 98.38 62 LEU B O 1
ATOM 2116 N N . PHE B 1 63 ? 6.52 -6.203 -9.742 1 98.19 63 PHE B N 1
ATOM 2117 C CA . PHE B 1 63 ? 7.918 -5.809 -9.641 1 98.19 63 PHE B CA 1
ATOM 2118 C C . PHE B 1 63 ? 8.258 -4.758 -10.688 1 98.19 63 PHE B C 1
ATOM 2120 O O . PHE B 1 63 ? 7.793 -4.84 -11.828 1 98.19 63 PHE B O 1
ATOM 2127 N N . PHE B 1 64 ? 9.133 -3.846 -10.281 1 98.12 64 PHE B N 1
ATOM 2128 C CA . PHE B 1 64 ? 9.492 -2.689 -11.094 1 98.12 64 PHE B CA 1
ATOM 2129 C C . PHE B 1 64 ? 11 -2.479 -11.109 1 98.12 64 PHE B C 1
ATOM 2131 O O . PHE B 1 64 ? 11.68 -2.814 -10.141 1 98.12 64 PHE B O 1
ATOM 2138 N N . THR B 1 65 ? 11.453 -1.89 -12.188 1 97.19 65 THR B N 1
ATOM 2139 C CA . THR B 1 65 ? 12.82 -1.391 -12.18 1 97.19 65 THR B CA 1
ATOM 2140 C C . THR B 1 65 ? 12.93 -0.112 -11.352 1 97.19 65 THR B C 1
ATOM 2142 O O . THR B 1 65 ? 11.914 0.522 -11.047 1 97.19 65 THR B O 1
ATOM 2145 N N . LYS B 1 66 ? 14.148 0.249 -11.039 1 95.31 66 LYS B N 1
ATOM 2146 C CA . LYS B 1 66 ? 14.352 1.493 -10.297 1 95.31 66 LYS B CA 1
ATOM 2147 C C . LYS B 1 66 ? 13.836 2.691 -11.094 1 95.31 66 LYS B C 1
ATOM 2149 O O . LYS B 1 66 ? 13.273 3.625 -10.516 1 95.31 66 LYS B O 1
ATOM 2154 N N . GLU B 1 67 ? 14.008 2.672 -12.312 1 96.19 67 GLU B N 1
ATOM 2155 C CA . GLU B 1 67 ? 13.523 3.756 -13.164 1 96.19 67 GLU B CA 1
ATOM 2156 C C . GLU B 1 67 ? 12 3.826 -13.156 1 96.19 67 GLU B C 1
ATOM 2158 O O . GLU B 1 67 ? 11.43 4.914 -13.086 1 96.19 67 GLU B O 1
ATOM 2163 N N . GLU B 1 68 ? 11.422 2.715 -13.281 1 97.31 68 GLU B N 1
ATOM 2164 C CA . GLU B 1 68 ? 9.961 2.678 -13.242 1 97.31 68 GLU B CA 1
ATOM 2165 C C . GLU B 1 68 ? 9.43 3.18 -11.906 1 97.31 68 GLU B C 1
ATOM 2167 O O . GLU B 1 68 ? 8.398 3.861 -11.859 1 97.31 68 GLU B O 1
ATOM 2172 N N . ILE B 1 69 ? 10.062 2.855 -10.828 1 97.12 69 ILE B N 1
ATOM 2173 C CA . ILE B 1 69 ? 9.664 3.301 -9.492 1 97.12 69 ILE B CA 1
ATOM 2174 C C . ILE B 1 69 ? 9.758 4.824 -9.406 1 97.12 69 ILE B C 1
ATOM 2176 O O . ILE B 1 69 ? 8.852 5.477 -8.891 1 97.12 69 ILE B O 1
ATOM 2180 N N . LYS B 1 70 ? 10.812 5.355 -9.93 1 95.06 70 LYS B N 1
ATOM 2181 C CA . LYS B 1 70 ? 10.977 6.809 -9.953 1 95.06 70 LYS B CA 1
ATOM 2182 C C . LYS B 1 70 ? 9.852 7.473 -10.75 1 95.06 70 LYS B C 1
ATOM 2184 O O . LYS B 1 70 ? 9.289 8.477 -10.312 1 95.06 70 LYS B O 1
ATOM 2189 N N . ILE B 1 71 ? 9.586 6.934 -11.844 1 96.81 71 ILE B N 1
ATOM 2190 C CA . ILE B 1 71 ? 8.531 7.473 -12.695 1 96.81 71 ILE B CA 1
ATOM 2191 C C . ILE B 1 71 ? 7.191 7.41 -11.969 1 96.81 71 ILE B C 1
ATOM 2193 O O . ILE B 1 71 ? 6.402 8.359 -12.016 1 96.81 71 ILE B O 1
ATOM 2197 N N . ASN B 1 72 ? 6.938 6.297 -11.328 1 96.44 72 ASN B N 1
ATOM 2198 C CA . ASN B 1 72 ? 5.699 6.129 -10.578 1 96.44 72 ASN B CA 1
ATOM 2199 C C . ASN B 1 72 ? 5.562 7.18 -9.477 1 96.44 72 ASN B C 1
ATOM 2201 O O . ASN B 1 72 ? 4.473 7.715 -9.258 1 96.44 72 ASN B O 1
ATOM 2205 N N . LEU B 1 73 ? 6.602 7.457 -8.797 1 96.31 73 LEU B N 1
ATOM 2206 C CA . LEU B 1 73 ? 6.582 8.469 -7.746 1 96.31 73 LEU B CA 1
ATOM 2207 C C . LEU B 1 73 ? 6.234 9.836 -8.32 1 96.31 73 LEU B C 1
ATOM 2209 O O . LEU B 1 73 ? 5.383 10.547 -7.777 1 96.31 73 LEU B O 1
ATOM 2213 N N . ILE B 1 74 ? 6.824 10.172 -9.391 1 95.56 74 ILE B N 1
ATOM 2214 C CA . ILE B 1 74 ? 6.613 11.469 -10.039 1 95.56 74 ILE B CA 1
ATOM 2215 C C . ILE B 1 74 ? 5.18 11.555 -10.555 1 95.56 74 ILE B C 1
ATOM 2217 O O . ILE B 1 74 ? 4.5 12.562 -10.367 1 95.56 74 ILE B O 1
ATOM 2221 N N . LYS B 1 75 ? 4.738 10.508 -11.211 1 96.62 75 LYS B N 1
ATOM 2222 C CA . LYS B 1 75 ? 3.385 10.492 -11.75 1 96.62 75 LYS B CA 1
ATOM 2223 C C . LYS B 1 75 ? 2.344 10.609 -10.641 1 96.62 75 LYS B C 1
ATOM 2225 O O . LYS B 1 75 ? 1.304 11.25 -10.82 1 96.62 75 LYS B O 1
ATOM 2230 N N . THR B 1 76 ? 2.594 9.969 -9.586 1 96.44 76 THR B N 1
ATOM 2231 C CA . THR B 1 76 ? 1.668 10.055 -8.461 1 96.44 76 THR B CA 1
ATOM 2232 C C . THR B 1 76 ? 1.559 11.484 -7.949 1 96.44 76 THR B C 1
ATOM 2234 O O . THR B 1 76 ? 0.459 11.969 -7.672 1 96.44 76 THR B O 1
ATOM 2237 N N . LYS B 1 77 ? 2.631 12.133 -7.836 1 95.44 77 LYS B N 1
ATOM 2238 C CA . LYS B 1 77 ? 2.631 13.531 -7.418 1 95.44 77 LYS B CA 1
ATOM 2239 C C . LYS B 1 77 ? 1.859 14.398 -8.414 1 95.44 77 LYS B C 1
ATOM 2241 O O . LYS B 1 77 ? 1.028 15.219 -8.008 1 95.44 77 LYS B O 1
ATOM 2246 N N . LYS B 1 78 ? 2.154 14.211 -9.641 1 94.19 78 LYS B N 1
ATOM 2247 C CA . LYS B 1 78 ? 1.487 14.992 -10.672 1 94.19 78 LYS B CA 1
ATOM 2248 C C . LYS B 1 78 ? -0.019 14.75 -10.664 1 94.19 78 LYS B C 1
ATOM 2250 O O . LYS B 1 78 ? -0.807 15.688 -10.812 1 94.19 78 LYS B O 1
ATOM 2255 N N . TYR B 1 79 ? -0.346 13.555 -10.562 1 95.44 79 TYR B N 1
ATOM 2256 C CA . TYR B 1 79 ? -1.763 13.219 -10.477 1 95.44 79 TYR B CA 1
ATOM 2257 C C . TYR B 1 79 ? -2.426 13.938 -9.312 1 95.44 79 TYR B C 1
ATOM 2259 O O . TYR B 1 79 ? -3.512 14.508 -9.453 1 95.44 79 TYR B O 1
ATOM 2267 N N . THR B 1 80 ? -1.804 13.875 -8.18 1 94.94 80 THR B N 1
ATOM 2268 C CA . THR B 1 80 ? -2.318 14.531 -6.984 1 94.94 80 THR B CA 1
ATOM 2269 C C . THR B 1 80 ? -2.516 16.031 -7.227 1 94.94 80 THR B C 1
ATOM 2271 O O . THR B 1 80 ? -3.559 16.578 -6.879 1 94.94 80 THR B O 1
ATOM 2274 N N . GLU B 1 81 ? -1.547 16.656 -7.773 1 92.5 81 GLU B N 1
ATOM 2275 C CA . GLU B 1 81 ? -1.598 18.094 -8.039 1 92.5 81 GLU B CA 1
ATOM 2276 C C . GLU B 1 81 ? -2.74 18.438 -8.992 1 92.5 81 GLU B C 1
ATOM 2278 O O . GLU B 1 81 ? -3.436 19.438 -8.805 1 92.5 81 GLU B O 1
ATOM 2283 N N . ARG B 1 82 ? -2.943 17.641 -9.938 1 88 82 ARG B N 1
ATOM 2284 C CA . ARG B 1 82 ? -4.035 17.844 -10.883 1 88 82 ARG B CA 1
ATOM 2285 C C . ARG B 1 82 ? -5.387 17.75 -10.188 1 88 82 ARG B C 1
ATOM 2287 O O . ARG B 1 82 ? -6.281 18.562 -10.43 1 88 82 ARG B O 1
ATOM 2294 N N . CYS B 1 83 ? -5.57 16.797 -9.359 1 84.62 83 CYS B N 1
ATOM 2295 C CA . CYS B 1 83 ? -6.812 16.609 -8.617 1 84.62 83 CYS B CA 1
ATOM 2296 C C . CYS B 1 83 ? -7.082 17.797 -7.695 1 84.62 83 CYS B C 1
ATOM 2298 O O . CYS B 1 83 ? -8.227 18.219 -7.551 1 84.62 83 CYS B O 1
ATOM 2300 N N . GLN B 1 84 ? -6.051 18.312 -7.141 1 82.81 84 GLN B N 1
ATOM 2301 C CA . GLN B 1 84 ? -6.188 19.422 -6.199 1 82.81 84 GLN B CA 1
ATOM 2302 C C . GLN B 1 84 ? -6.574 20.719 -6.922 1 82.81 84 GLN B C 1
ATOM 2304 O O . GLN B 1 84 ? -7.324 21.531 -6.387 1 82.81 84 GLN B O 1
ATOM 2309 N N . ILE B 1 85 ? -6.059 20.875 -8.078 1 77.69 85 ILE B N 1
ATOM 2310 C CA . ILE B 1 85 ? -6.414 22.031 -8.891 1 77.69 85 ILE B CA 1
ATOM 2311 C C . ILE B 1 85 ? -7.887 21.953 -9.289 1 77.69 85 ILE B C 1
ATOM 2313 O O . ILE B 1 85 ? -8.617 22.938 -9.195 1 77.69 85 ILE B O 1
ATOM 2317 N N . TYR B 1 86 ? -8.328 20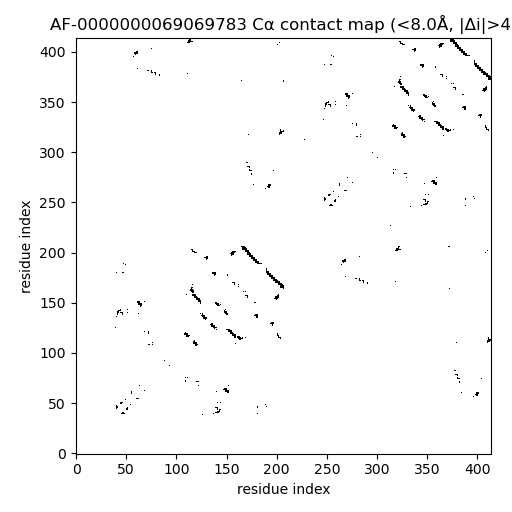.797 -9.672 1 76 86 TYR B N 1
ATOM 2318 C CA . TYR B 1 86 ? -9.719 20.609 -10.078 1 76 86 TYR B CA 1
ATOM 2319 C C . TYR B 1 86 ? -10.664 20.844 -8.906 1 76 86 TYR B C 1
ATOM 2321 O O . TYR B 1 86 ? -11.734 21.422 -9.078 1 76 86 TYR B O 1
ATOM 2329 N N . GLU B 1 87 ? -10.289 20.422 -7.758 1 71.69 87 GLU B N 1
ATOM 2330 C CA . GLU B 1 87 ? -11.102 20.625 -6.562 1 71.69 87 GLU B CA 1
ATOM 2331 C C . GLU B 1 87 ? -11.117 22.094 -6.148 1 71.69 87 GLU B C 1
ATOM 2333 O O . GLU B 1 87 ? -12.125 22.578 -5.633 1 71.69 87 GLU B O 1
ATOM 2338 N N . GLY B 1 88 ? -9.969 22.688 -6.258 1 64.69 88 GLY B N 1
ATOM 2339 C CA . GLY B 1 88 ? -9.914 24.109 -5.988 1 64.69 88 GLY B CA 1
ATOM 2340 C C . GLY B 1 88 ? -10.773 24.938 -6.926 1 64.69 88 GLY B C 1
ATOM 2341 O O . GLY B 1 88 ? -11.453 25.859 -6.496 1 64.69 88 GLY B O 1
ATOM 2342 N N . ASP B 1 89 ? -10.625 24.625 -8.188 1 55.69 89 ASP B N 1
ATOM 2343 C CA . ASP B 1 89 ? -11.414 25.344 -9.18 1 55.69 89 ASP B CA 1
ATOM 2344 C C . ASP B 1 89 ? -12.914 25.172 -8.922 1 55.69 89 ASP B C 1
ATOM 2346 O O . ASP B 1 89 ? -13.703 26.094 -9.148 1 55.69 89 ASP B O 1
ATOM 2350 N N . LYS B 1 90 ? -13.258 24.047 -8.531 1 49.72 90 LYS B N 1
ATOM 2351 C CA . LYS B 1 90 ? -14.672 23.875 -8.203 1 49.72 90 LYS B CA 1
ATOM 2352 C C . LYS B 1 90 ? -15.078 24.766 -7.027 1 49.72 90 LYS B C 1
ATOM 2354 O O . LYS B 1 90 ? -16.219 25.219 -6.953 1 49.72 90 LYS B O 1
ATOM 2359 N N . ALA B 1 91 ? -14.055 25.016 -6.203 1 45.81 91 ALA B N 1
ATOM 2360 C CA . ALA B 1 91 ? -14.328 25.922 -5.09 1 45.81 91 ALA B CA 1
ATOM 2361 C C . ALA B 1 91 ? -14.195 27.375 -5.527 1 45.81 91 ALA B C 1
ATOM 2363 O O . ALA B 1 91 ? -14.898 28.25 -5.012 1 45.81 91 ALA B O 1
ATOM 2364 N N . SER B 1 92 ? -13 27.766 -6.277 1 41.09 92 SER B N 1
ATOM 2365 C CA . SER B 1 92 ? -12.781 29.156 -6.68 1 41.09 92 SER B CA 1
ATOM 2366 C C . SER B 1 92 ? -13.367 29.438 -8.062 1 41.09 92 SER B C 1
ATOM 2368 O O . SER B 1 92 ? -12.875 28.906 -9.062 1 41.09 92 SER B O 1
ATOM 2370 N N . LEU B 1 93 ? -14.516 29.781 -8.344 1 35 93 LEU B N 1
ATOM 2371 C CA . LEU B 1 93 ? -14.914 30.438 -9.578 1 35 93 LEU B CA 1
ATOM 2372 C C . LEU B 1 93 ? -13.93 31.547 -9.945 1 35 93 LEU B C 1
ATOM 2374 O O . LEU B 1 93 ? -14.227 32.375 -10.797 1 35 93 LEU B O 1
ATOM 2378 N N . ARG B 1 94 ? -13.023 32.031 -9.094 1 34.03 94 ARG B N 1
ATOM 2379 C CA . ARG B 1 94 ? -12.219 33.156 -9.508 1 34.03 94 ARG B CA 1
ATOM 2380 C C . ARG B 1 94 ? -11.086 32.75 -10.438 1 34.03 94 ARG B C 1
ATOM 2382 O O . ARG B 1 94 ? -10.68 31.562 -10.43 1 34.03 94 ARG B O 1
ATOM 2389 N N . LYS B 1 95 ? -10.445 33.656 -11.344 1 35.16 95 LYS B N 1
ATOM 2390 C CA . LYS B 1 95 ? -9.484 33.656 -12.445 1 35.16 95 LYS B CA 1
ATOM 2391 C C . LYS B 1 95 ? -8.156 33.031 -12.016 1 35.16 95 LYS B C 1
ATOM 2393 O O . LYS B 1 95 ? -7.621 33.344 -10.953 1 35.16 95 LYS B O 1
ATOM 2398 N N . PRO B 1 96 ? -7.605 32 -12.664 1 32.94 96 PRO B N 1
ATOM 2399 C CA . PRO B 1 96 ? -6.348 31.328 -12.344 1 32.94 96 PRO B CA 1
ATOM 2400 C C . PRO B 1 96 ? -5.141 32.25 -12.406 1 32.94 96 PRO B C 1
ATOM 2402 O O . PRO B 1 96 ? -4.949 32.969 -13.398 1 32.94 96 PRO B O 1
ATOM 2405 N N . LYS B 1 97 ? -4.645 32.906 -11.344 1 29.77 97 LYS B N 1
ATOM 2406 C CA . LYS B 1 97 ? -3.404 33.688 -11.367 1 29.77 97 LYS B CA 1
ATOM 2407 C C . LYS B 1 97 ? -2.262 32.875 -11.969 1 29.77 97 LYS B C 1
ATOM 2409 O O . LYS B 1 97 ? -2.34 31.641 -12.047 1 29.77 97 LYS B O 1
ATOM 2414 N N . SER B 1 98 ? -1.13 33.5 -12.492 1 28.69 98 SER B N 1
ATOM 2415 C CA . SER B 1 98 ? 0.078 33.156 -13.227 1 28.69 98 SER B CA 1
ATOM 2416 C C . SER B 1 98 ? 0.892 32.094 -12.477 1 28.69 98 SER B C 1
ATOM 2418 O O . SER B 1 98 ? 1.185 32.281 -11.289 1 28.69 98 SER B O 1
ATOM 2420 N N . TRP B 1 99 ? 0.854 30.938 -12.789 1 26.33 99 TRP B N 1
ATOM 2421 C CA . TRP B 1 99 ? 1.674 29.828 -12.297 1 26.33 99 TRP B CA 1
ATOM 2422 C C . TRP B 1 99 ? 3.156 30.172 -12.375 1 26.33 99 TRP B C 1
ATOM 2424 O O . TRP B 1 99 ? 3.713 30.312 -13.469 1 26.33 99 TRP B O 1
ATOM 2434 N N . LYS B 1 100 ? 3.746 31.125 -11.602 1 26.19 100 LYS B N 1
ATOM 2435 C CA . LYS B 1 100 ? 5.195 31.297 -11.578 1 26.19 100 LYS B CA 1
ATOM 2436 C C . LYS B 1 100 ? 5.906 29.953 -11.438 1 26.19 100 LYS B C 1
ATOM 2438 O O . LYS B 1 100 ? 5.527 29.125 -10.602 1 26.19 100 LYS B O 1
ATOM 2443 N N . GLN B 1 101 ? 6.617 29.484 -12.438 1 25.31 101 GLN B N 1
ATOM 2444 C CA . GLN B 1 101 ? 7.578 28.406 -12.609 1 25.31 101 GLN B CA 1
ATOM 2445 C C . GLN B 1 101 ? 8.633 28.422 -11.508 1 25.31 101 GLN B C 1
ATOM 2447 O O . GLN B 1 101 ? 9.602 29.172 -11.578 1 25.31 101 GLN B O 1
ATOM 2452 N N . LYS B 1 102 ? 8.43 28.562 -10.281 1 29.58 102 LYS B N 1
ATOM 2453 C CA . LYS B 1 102 ? 9.57 28.531 -9.367 1 29.58 102 LYS B CA 1
ATOM 2454 C C . LYS B 1 102 ? 10.531 27.391 -9.734 1 29.58 102 LYS B C 1
ATOM 2456 O O . LYS B 1 102 ? 10.125 26.391 -10.328 1 29.58 102 LYS B O 1
ATOM 2461 N N . ARG B 1 103 ? 11.852 27.703 -9.75 1 26.95 103 ARG B N 1
ATOM 2462 C CA . ARG B 1 103 ? 13.086 26.938 -9.945 1 26.95 103 ARG B CA 1
ATOM 2463 C C . ARG B 1 103 ? 13.008 25.578 -9.258 1 26.95 103 ARG B C 1
ATOM 2465 O O . ARG B 1 103 ? 12.75 25.516 -8.055 1 26.95 103 ARG B O 1
ATOM 2472 N N . CYS B 1 104 ? 12.734 24.594 -10.016 1 30.41 104 CYS B N 1
ATOM 2473 C CA . CYS B 1 104 ? 12.734 23.188 -9.633 1 30.41 104 CYS B CA 1
ATOM 2474 C C . CYS B 1 104 ? 14.102 22.75 -9.133 1 30.41 104 CYS B C 1
ATOM 2476 O O . CYS B 1 104 ? 14.977 22.375 -9.93 1 30.41 104 CYS B O 1
ATOM 2478 N N . GLY B 1 105 ? 14.883 23.438 -8.383 1 30.84 105 GLY B N 1
ATOM 2479 C CA . GLY B 1 105 ? 16.156 22.906 -7.906 1 30.84 105 GLY B CA 1
ATOM 2480 C C . GLY B 1 105 ? 16.094 21.422 -7.609 1 30.84 105 GLY B C 1
ATOM 2481 O O . GLY B 1 105 ? 15.031 20.812 -7.648 1 30.84 105 GLY B O 1
ATOM 2482 N N . ARG B 1 106 ? 17.172 20.609 -7.242 1 36.25 106 ARG B N 1
ATOM 2483 C CA . ARG B 1 106 ? 17.312 19.203 -6.883 1 36.25 106 ARG B CA 1
ATOM 2484 C C . ARG B 1 106 ? 16.109 18.703 -6.102 1 36.25 106 ARG B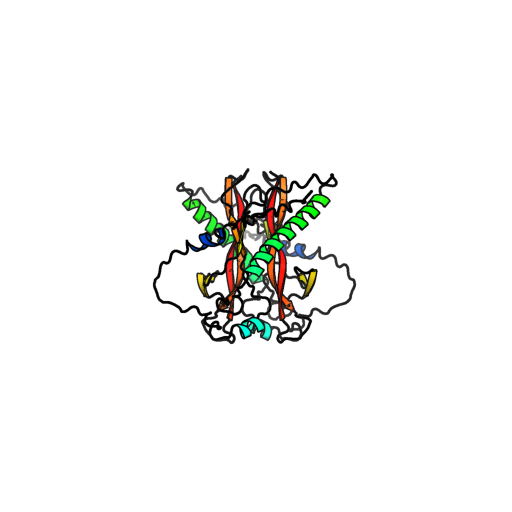 C 1
ATOM 2486 O O . ARG B 1 106 ? 16.078 18.781 -4.875 1 36.25 106 ARG B O 1
ATOM 2493 N N . SER B 1 107 ? 14.797 19.078 -6.238 1 42.94 107 SER B N 1
ATOM 2494 C CA . SER B 1 107 ? 13.508 19.281 -5.582 1 42.94 107 SER B CA 1
ATOM 2495 C C . SER B 1 107 ? 12.953 17.953 -5.043 1 42.94 107 SER B C 1
ATOM 2497 O O . SER B 1 107 ? 12.75 17.016 -5.801 1 42.94 107 SER B O 1
ATOM 2499 N N . SER B 1 108 ? 13.32 17.406 -3.768 1 61.84 108 SER B N 1
ATOM 2500 C CA . SER B 1 108 ? 12.734 16.359 -2.936 1 61.84 108 SER B CA 1
ATOM 2501 C C . SER B 1 108 ? 11.234 16.234 -3.182 1 61.84 108 SER B C 1
ATOM 2503 O O . SER B 1 108 ? 10.547 17.25 -3.363 1 61.84 108 SER B O 1
ATOM 2505 N N . LEU B 1 109 ? 10.852 15.078 -3.734 1 87.69 109 LEU B N 1
ATOM 2506 C CA . LEU B 1 109 ? 9.43 14.812 -3.902 1 87.69 109 LEU B CA 1
ATOM 2507 C C . LEU B 1 109 ? 8.68 15.008 -2.588 1 87.69 109 LEU B C 1
ATOM 2509 O O . LEU B 1 109 ? 8.75 14.156 -1.697 1 87.69 109 LEU B O 1
ATOM 2513 N N . THR B 1 110 ? 8.234 16.312 -2.447 1 92.44 110 THR B N 1
ATOM 2514 C CA . THR B 1 110 ? 7.438 16.609 -1.263 1 92.44 110 THR B CA 1
ATOM 2515 C C . THR B 1 110 ? 5.961 16.75 -1.623 1 92.44 110 THR B C 1
ATOM 2517 O O . THR B 1 110 ? 5.617 16.938 -2.791 1 92.44 110 THR B O 1
ATOM 2520 N N . ASP B 1 111 ? 5.148 16.688 -0.625 1 94.31 111 ASP B N 1
ATOM 2521 C CA . ASP B 1 111 ? 3.711 16.734 -0.877 1 94.31 111 ASP B CA 1
ATOM 2522 C C . ASP B 1 111 ? 3.211 18.188 -0.903 1 94.31 111 ASP B C 1
ATOM 2524 O O . ASP B 1 111 ? 2.027 18.422 -1.143 1 94.31 111 ASP B O 1
ATOM 2528 N N . GLY B 1 112 ? 4.031 19.172 -0.599 1 90.5 112 GLY B N 1
ATOM 2529 C CA . GLY B 1 112 ? 3.656 20.578 -0.682 1 90.5 112 GLY B CA 1
ATOM 2530 C C . GLY B 1 112 ? 2.924 21.078 0.551 1 90.5 112 GLY B C 1
ATOM 2531 O O . GLY B 1 112 ? 2.383 22.188 0.555 1 90.5 112 GLY B O 1
ATOM 2532 N N . ASP B 1 113 ? 2.828 20.234 1.625 1 92.25 113 ASP B N 1
ATOM 2533 C CA . ASP B 1 113 ? 2.258 20.719 2.881 1 92.25 113 ASP B CA 1
ATOM 2534 C C . ASP B 1 113 ? 3.041 21.906 3.426 1 92.25 113 ASP B C 1
ATOM 2536 O O . ASP B 1 113 ? 4.266 21.844 3.541 1 92.25 113 ASP B O 1
ATOM 2540 N N . VAL B 1 114 ? 2.354 22.938 3.85 1 89.06 114 VAL B N 1
ATOM 2541 C CA . VAL B 1 114 ? 3.049 24.156 4.23 1 89.06 114 VAL B CA 1
ATOM 2542 C C . VAL B 1 114 ? 3.387 24.125 5.719 1 89.06 114 VAL B C 1
ATOM 2544 O O . VAL B 1 114 ? 4.172 24.938 6.203 1 89.06 114 VAL B O 1
ATOM 2547 N N . CYS B 1 115 ? 2.842 23.234 6.402 1 89.44 115 CYS B N 1
ATOM 2548 C CA . CYS B 1 115 ? 3.105 23.141 7.832 1 89.44 115 CYS B CA 1
ATOM 2549 C C . CYS B 1 115 ? 4.086 22.016 8.133 1 89.44 115 CYS B C 1
ATOM 2551 O O . CYS B 1 115 ? 5.148 22.25 8.711 1 89.44 115 CYS B O 1
ATOM 2553 N N . CYS B 1 116 ? 3.721 20.797 7.789 1 92.75 116 CYS B N 1
ATOM 2554 C CA . CYS B 1 116 ? 4.527 19.609 8.008 1 92.75 116 CYS B CA 1
ATOM 2555 C C . CYS B 1 116 ? 4.734 18.844 6.707 1 92.75 116 CYS B C 1
ATOM 2557 O O . CYS B 1 116 ? 4.113 17.797 6.492 1 92.75 116 CYS B O 1
ATOM 2559 N N . PRO B 1 117 ? 5.688 19.312 5.902 1 93.5 117 PRO B N 1
ATOM 2560 C CA . PRO B 1 117 ? 5.867 18.672 4.602 1 93.5 117 PRO B CA 1
ATOM 2561 C C . PRO B 1 117 ? 6.375 17.234 4.715 1 93.5 117 PRO B C 1
ATOM 2563 O O . PRO B 1 117 ? 7.18 16.938 5.602 1 93.5 117 PRO B O 1
ATOM 2566 N N . THR B 1 118 ? 5.93 16.406 3.842 1 95.75 118 THR B N 1
ATOM 2567 C CA . THR B 1 118 ? 6.352 15.016 3.719 1 95.75 118 THR B CA 1
ATOM 2568 C C . THR B 1 118 ? 7.316 14.844 2.549 1 95.75 118 THR B C 1
ATOM 2570 O O . THR B 1 118 ? 7.02 15.258 1.427 1 95.75 118 THR B O 1
ATOM 2573 N N . SER B 1 119 ? 8.469 14.25 2.795 1 94.19 119 SER B N 1
ATOM 2574 C CA . SER B 1 119 ? 9.359 13.789 1.734 1 94.19 119 SER B CA 1
ATOM 2575 C C . SER B 1 119 ? 8.992 12.383 1.274 1 94.19 119 SER B C 1
ATOM 2577 O O . SER B 1 119 ? 9 11.445 2.072 1 94.19 119 SER B O 1
ATOM 2579 N N . ILE B 1 120 ? 8.656 12.281 0.002 1 96 120 ILE B N 1
ATOM 2580 C CA . ILE B 1 120 ? 8.164 11.016 -0.533 1 96 120 ILE B CA 1
ATOM 2581 C C . ILE B 1 120 ? 9.289 10.305 -1.282 1 96 120 ILE B C 1
ATOM 2583 O O . ILE B 1 120 ? 10.016 10.922 -2.066 1 96 120 ILE B O 1
ATOM 2587 N N . SER B 1 121 ? 9.406 9 -1.047 1 95.31 121 SER B N 1
ATOM 2588 C CA . SER B 1 121 ? 10.406 8.148 -1.693 1 95.31 121 SER B CA 1
ATOM 2589 C C . SER B 1 121 ? 9.953 6.695 -1.721 1 95.31 121 SER B C 1
ATOM 2591 O O . SER B 1 121 ? 8.781 6.395 -1.466 1 95.31 121 SER B O 1
ATOM 2593 N N . ALA B 1 122 ? 10.789 5.855 -2.197 1 96.62 122 ALA B N 1
ATOM 2594 C CA . ALA B 1 122 ? 10.578 4.414 -2.143 1 96.62 122 ALA B CA 1
ATOM 2595 C C . ALA B 1 122 ? 11.789 3.707 -1.535 1 96.62 122 ALA B C 1
ATOM 2597 O O . ALA B 1 122 ? 12.906 4.219 -1.599 1 96.62 122 ALA B O 1
ATOM 2598 N N . MET B 1 123 ? 11.492 2.576 -0.929 1 95 123 MET B N 1
ATOM 2599 C CA . MET B 1 123 ? 12.594 1.803 -0.354 1 95 123 MET B CA 1
ATOM 2600 C C . MET B 1 123 ? 12.617 0.389 -0.926 1 95 123 MET B C 1
ATOM 2602 O O . MET B 1 123 ? 11.609 -0.099 -1.436 1 95 123 MET B O 1
ATOM 2606 N N . CYS B 1 124 ? 13.805 -0.236 -0.937 1 93.69 124 CYS B N 1
ATOM 2607 C CA . CYS B 1 124 ? 14.008 -1.595 -1.426 1 93.69 124 CYS B CA 1
ATOM 2608 C C . CYS B 1 124 ? 14.828 -2.412 -0.434 1 93.69 124 CYS B C 1
ATOM 2610 O O . CYS B 1 124 ? 15.883 -2.939 -0.784 1 93.69 124 CYS B O 1
ATOM 2612 N N . PRO B 1 125 ? 14.305 -2.615 0.703 1 93.75 125 PRO B N 1
ATOM 2613 C CA . PRO B 1 125 ? 15.062 -3.346 1.723 1 93.75 125 PRO B CA 1
ATOM 2614 C C . PRO B 1 125 ? 15.133 -4.848 1.443 1 93.75 125 PRO B C 1
ATOM 2616 O O . PRO B 1 125 ? 14.234 -5.402 0.803 1 93.75 125 PRO B O 1
ATOM 2619 N N . GLU B 1 126 ? 16.141 -5.469 1.921 1 92.94 126 GLU B N 1
ATOM 2620 C CA . GLU B 1 126 ? 16.266 -6.922 1.837 1 92.94 126 GLU B CA 1
ATOM 2621 C C . GLU B 1 126 ? 15.391 -7.602 2.891 1 92.94 126 GLU B C 1
ATOM 2623 O O . GLU B 1 126 ? 14.875 -8.695 2.662 1 92.94 126 GLU B O 1
ATOM 2628 N N . TYR B 1 127 ? 15.336 -6.902 3.996 1 95.19 127 TYR B N 1
ATOM 2629 C CA . TYR B 1 127 ? 14.562 -7.41 5.121 1 95.19 127 TYR B CA 1
ATOM 2630 C C . TYR B 1 127 ? 13.672 -6.316 5.711 1 95.19 127 TYR B C 1
ATOM 2632 O O . TYR B 1 127 ? 14.008 -5.133 5.629 1 95.19 127 TYR B O 1
ATOM 2640 N N . LEU B 1 128 ? 12.609 -6.691 6.27 1 96.75 128 LEU B N 1
ATOM 2641 C CA . LEU B 1 128 ? 11.75 -5.859 7.102 1 96.75 128 LEU B CA 1
ATOM 2642 C C . LEU B 1 128 ? 11.203 -6.648 8.281 1 96.75 128 LEU B C 1
ATOM 2644 O O . LEU B 1 128 ? 11.07 -7.871 8.211 1 96.75 128 LEU B O 1
ATOM 2648 N N . THR B 1 129 ? 10.953 -5.961 9.344 1 97.31 129 THR B N 1
ATOM 2649 C CA . THR B 1 129 ? 10.258 -6.57 10.469 1 97.31 129 THR B CA 1
ATOM 2650 C C . THR B 1 129 ? 8.742 -6.414 10.32 1 97.31 129 THR B C 1
ATOM 2652 O O . THR B 1 129 ? 8.242 -5.297 10.18 1 97.31 129 THR B O 1
ATOM 2655 N N . ASN B 1 130 ? 8.078 -7.531 10.305 1 97.81 130 ASN B N 1
ATOM 2656 C CA . ASN B 1 130 ? 6.637 -7.48 10.094 1 97.81 130 ASN B CA 1
ATOM 2657 C C . ASN B 1 130 ? 5.902 -6.996 11.344 1 97.81 130 ASN B C 1
ATOM 2659 O O . ASN B 1 130 ? 6.535 -6.656 12.344 1 97.81 130 ASN B O 1
ATOM 2663 N N . THR B 1 131 ? 4.598 -6.895 11.289 1 98.19 131 THR B N 1
ATOM 2664 C CA . THR B 1 131 ? 3.768 -6.344 12.359 1 98.19 131 THR B CA 1
ATOM 2665 C C . THR B 1 131 ? 3.85 -7.215 13.609 1 98.19 131 THR B C 1
ATOM 2667 O O . THR B 1 131 ? 3.479 -6.773 14.703 1 98.19 131 THR B O 1
ATOM 2670 N N . ASN B 1 132 ? 4.324 -8.422 13.508 1 96.81 132 ASN B N 1
ATOM 2671 C CA . ASN B 1 132 ? 4.449 -9.328 14.641 1 96.81 132 ASN B CA 1
ATOM 2672 C C . ASN B 1 132 ? 5.867 -9.32 15.203 1 96.81 132 ASN B C 1
ATOM 2674 O O . ASN B 1 132 ? 6.195 -10.125 16.078 1 96.81 132 ASN B O 1
ATOM 2678 N N . GLY B 1 133 ? 6.727 -8.547 14.617 1 96.5 133 GLY B N 1
ATOM 2679 C CA . GLY B 1 133 ? 8.086 -8.445 15.125 1 96.5 133 GLY B CA 1
ATOM 2680 C C . GLY B 1 133 ? 9.031 -9.461 14.516 1 96.5 133 GLY B C 1
ATOM 2681 O O . GLY B 1 133 ? 10.133 -9.672 15.023 1 96.5 133 GLY B O 1
ATOM 2682 N N . ILE B 1 134 ? 8.648 -10.078 13.469 1 97.31 134 ILE B N 1
ATOM 2683 C CA . ILE B 1 134 ? 9.469 -11.094 12.82 1 97.31 134 ILE B CA 1
ATOM 2684 C C . ILE B 1 134 ? 10.172 -10.5 11.602 1 97.31 134 ILE B C 1
ATOM 2686 O O . ILE B 1 134 ? 9.531 -9.883 10.75 1 97.31 134 ILE B O 1
ATOM 2690 N N . ARG B 1 135 ? 11.391 -10.734 11.586 1 96.44 135 ARG B N 1
ATOM 2691 C CA . ARG B 1 135 ? 12.164 -10.305 10.414 1 96.44 135 ARG B CA 1
ATOM 2692 C C . ARG B 1 135 ? 11.859 -11.188 9.211 1 96.44 135 ARG B C 1
ATOM 2694 O O . ARG B 1 135 ? 11.953 -12.414 9.297 1 96.44 135 ARG B O 1
ATOM 2701 N N . ARG B 1 136 ? 11.523 -10.586 8.102 1 97.25 136 ARG B N 1
ATOM 2702 C CA . ARG B 1 136 ? 11.156 -11.305 6.887 1 97.25 136 ARG B CA 1
ATOM 2703 C C . ARG B 1 136 ? 12.039 -10.898 5.715 1 97.25 136 ARG B C 1
ATOM 2705 O O . ARG B 1 136 ? 12.453 -9.742 5.617 1 97.25 136 ARG B O 1
ATOM 2712 N N . ILE B 1 137 ? 12.297 -11.797 4.828 1 96.31 137 ILE B N 1
ATOM 2713 C CA . ILE B 1 137 ? 13.055 -11.516 3.615 1 96.31 137 ILE B CA 1
ATOM 2714 C C . ILE B 1 137 ? 12.117 -11.031 2.514 1 96.31 137 ILE B C 1
ATOM 2716 O O . ILE B 1 137 ? 11.195 -11.75 2.111 1 96.31 137 ILE B O 1
ATOM 2720 N N . ILE B 1 138 ? 12.391 -9.883 2.002 1 97.38 138 ILE B N 1
ATOM 2721 C CA . ILE B 1 138 ? 11.539 -9.281 0.977 1 97.38 138 ILE B CA 1
ATOM 2722 C C . ILE B 1 138 ? 11.945 -9.812 -0.398 1 97.38 138 ILE B C 1
ATOM 2724 O O . ILE B 1 138 ? 13.133 -9.898 -0.715 1 97.38 138 ILE B O 1
ATOM 2728 N N . VAL B 1 139 ? 10.992 -10.125 -1.176 1 97.69 139 VAL B N 1
ATOM 2729 C CA . VAL B 1 139 ? 11.273 -10.664 -2.502 1 97.69 139 VAL B CA 1
ATOM 2730 C C . VAL B 1 139 ? 11.586 -9.531 -3.471 1 97.69 139 VAL B C 1
ATOM 2732 O O . VAL B 1 139 ? 10.742 -8.672 -3.725 1 97.69 139 VAL B O 1
ATOM 2735 N N . HIS B 1 140 ? 12.766 -9.5 -3.928 1 96.81 140 HIS B N 1
ATOM 2736 C CA . HIS B 1 140 ? 13.273 -8.68 -5.023 1 96.81 140 HIS B CA 1
ATOM 2737 C C . HIS B 1 140 ? 14.102 -9.516 -6 1 96.81 140 HIS B C 1
ATOM 2739 O O . HIS B 1 140 ? 14.352 -10.695 -5.754 1 96.81 140 HIS B O 1
ATOM 2745 N N . PHE B 1 141 ? 14.445 -8.789 -7.086 1 95.88 141 PHE B N 1
ATOM 2746 C CA . PHE B 1 141 ? 15.297 -9.43 -8.094 1 95.88 141 PHE B CA 1
ATOM 2747 C C . PHE B 1 141 ? 16.562 -8.602 -8.328 1 95.88 141 PHE B C 1
ATOM 2749 O O . PHE B 1 141 ? 16.766 -8.086 -9.43 1 95.88 141 PHE B O 1
ATOM 2756 N N . PRO B 1 142 ? 17.438 -8.508 -7.395 1 90.5 142 PRO B N 1
ATOM 2757 C CA . PRO B 1 142 ? 18.609 -7.645 -7.551 1 90.5 142 PRO B CA 1
ATOM 2758 C C . PRO B 1 142 ? 19.562 -8.117 -8.656 1 90.5 142 PRO B C 1
ATOM 2760 O O . PRO B 1 142 ? 20.297 -7.312 -9.234 1 90.5 142 PRO B O 1
ATOM 2763 N N . GLY B 1 143 ? 19.531 -9.289 -9.125 1 87.69 143 GLY B N 1
ATOM 2764 C CA . GLY B 1 143 ? 20.438 -9.805 -10.141 1 87.69 143 GLY B CA 1
ATOM 2765 C C . GLY B 1 143 ? 19.75 -10.094 -11.461 1 87.69 143 GLY B C 1
ATOM 2766 O O . GLY B 1 143 ? 20.328 -10.727 -12.344 1 87.69 143 GLY B O 1
ATOM 2767 N N . MET B 1 144 ? 18.578 -9.609 -11.5 1 92.69 144 MET B N 1
ATOM 2768 C CA . MET B 1 144 ? 17.844 -9.891 -12.734 1 92.69 144 MET B CA 1
ATOM 2769 C C . MET B 1 144 ? 18.406 -9.078 -13.898 1 92.69 144 MET B C 1
ATOM 2771 O O . MET B 1 144 ? 18.797 -7.926 -13.727 1 92.69 144 MET B O 1
ATOM 2775 N N . GLN B 1 145 ? 18.516 -9.742 -15.047 1 90.75 145 GLN B N 1
ATOM 2776 C CA . GLN B 1 145 ? 18.922 -9.086 -16.297 1 90.75 145 GLN B CA 1
ATOM 2777 C C . GLN B 1 145 ? 17.719 -8.789 -17.172 1 90.75 145 GLN B C 1
ATOM 2779 O O . GLN B 1 145 ? 16.766 -9.57 -17.203 1 90.75 145 GLN B O 1
ATOM 2784 N N . PRO B 1 146 ? 17.719 -7.707 -17.875 1 92.44 146 PRO B N 1
ATOM 2785 C CA . PRO B 1 146 ? 18.797 -6.715 -18 1 92.44 146 PRO B CA 1
ATOM 2786 C C . PRO B 1 146 ? 18.859 -5.758 -16.812 1 92.44 146 PRO B C 1
ATOM 2788 O O . PRO B 1 146 ? 19.891 -5.156 -16.562 1 92.44 146 PRO B O 1
ATOM 2791 N N . ASP B 1 147 ? 17.719 -5.562 -16.125 1 94.19 147 ASP B N 1
ATOM 2792 C CA . ASP B 1 147 ? 17.672 -4.664 -14.969 1 94.19 147 ASP B CA 1
ATOM 2793 C C . ASP B 1 147 ? 17.125 -5.371 -13.734 1 94.19 147 ASP B C 1
ATOM 2795 O O . ASP B 1 147 ? 16.188 -6.156 -13.828 1 94.19 147 ASP B O 1
ATOM 2799 N N . PRO B 1 148 ? 17.719 -5.055 -12.578 1 95.25 148 PRO B N 1
ATOM 2800 C CA . PRO B 1 148 ? 17.109 -5.543 -11.336 1 95.25 148 PRO B CA 1
ATOM 2801 C C . PRO B 1 148 ? 15.672 -5.051 -11.156 1 95.25 148 PRO B C 1
ATOM 2803 O O . PRO B 1 148 ? 15.305 -4 -11.688 1 95.25 148 PRO B O 1
ATOM 2806 N N . MET B 1 149 ? 14.859 -5.805 -10.492 1 97.56 149 MET B N 1
ATOM 2807 C CA . MET B 1 149 ? 13.461 -5.441 -10.25 1 97.56 149 MET B CA 1
ATOM 2808 C C . MET B 1 149 ? 13.117 -5.57 -8.773 1 97.56 149 MET B C 1
ATOM 2810 O O . MET B 1 149 ? 13.641 -6.445 -8.078 1 97.56 149 MET B O 1
ATOM 2814 N N . TYR B 1 150 ? 12.188 -4.719 -8.359 1 97.44 150 TYR B N 1
ATOM 2815 C CA . TYR B 1 150 ? 11.852 -4.602 -6.949 1 97.44 150 TYR B CA 1
ATOM 2816 C C . TYR B 1 150 ? 10.344 -4.43 -6.758 1 97.44 150 TYR B C 1
ATOM 2818 O O . TYR B 1 150 ? 9.648 -3.957 -7.66 1 97.44 150 TYR B O 1
ATOM 2826 N N . GLN B 1 151 ? 9.906 -4.879 -5.66 1 98.31 151 GLN B N 1
ATOM 2827 C CA . GLN B 1 151 ? 8.562 -4.469 -5.25 1 98.31 151 GLN B CA 1
ATOM 2828 C C . GLN B 1 151 ? 8.516 -2.971 -4.949 1 98.31 151 GLN B C 1
ATOM 2830 O O . GLN B 1 151 ? 9.484 -2.408 -4.426 1 98.31 151 GLN B O 1
ATOM 2835 N N . TYR B 1 152 ? 7.418 -2.387 -5.312 1 97.94 152 TYR B N 1
ATOM 2836 C CA . TYR B 1 152 ? 7.207 -0.979 -4.992 1 97.94 152 TYR B CA 1
ATOM 2837 C C . TYR B 1 152 ? 6.801 -0.807 -3.533 1 97.94 152 TYR B C 1
ATOM 2839 O O . TYR B 1 152 ? 5.707 -1.216 -3.135 1 97.94 152 TYR B O 1
ATOM 2847 N N . ILE B 1 153 ? 7.637 -0.147 -2.738 1 97.62 153 ILE B N 1
ATOM 2848 C CA . ILE B 1 153 ? 7.359 0.145 -1.335 1 97.62 153 ILE B CA 1
ATOM 2849 C C . ILE B 1 153 ? 7.527 1.641 -1.076 1 97.62 153 ILE B C 1
ATOM 2851 O O . ILE B 1 153 ? 8.641 2.111 -0.816 1 97.62 153 ILE B O 1
ATOM 2855 N N . PRO B 1 154 ? 6.477 2.344 -1.069 1 96.5 154 PRO B N 1
ATOM 2856 C CA . PRO B 1 154 ? 6.562 3.789 -0.844 1 96.5 154 PRO B CA 1
ATOM 2857 C C . PRO B 1 154 ? 6.824 4.145 0.617 1 96.5 154 PRO B C 1
ATOM 2859 O O . PRO B 1 154 ? 6.422 3.404 1.519 1 96.5 154 PRO B O 1
ATOM 2862 N N . ARG B 1 155 ? 7.457 5.242 0.783 1 95.94 155 ARG B N 1
ATOM 2863 C CA . ARG B 1 155 ? 7.758 5.754 2.117 1 95.94 155 ARG B CA 1
ATOM 2864 C C . ARG B 1 155 ? 7.637 7.273 2.16 1 95.94 155 ARG B C 1
ATOM 2866 O O . ARG B 1 155 ? 7.961 7.953 1.186 1 95.94 155 ARG B O 1
ATOM 2873 N N . GLY B 1 156 ? 7.094 7.777 3.213 1 96.31 156 GLY B N 1
ATOM 2874 C CA . GLY B 1 156 ? 7.027 9.203 3.498 1 96.31 156 GLY B CA 1
ATOM 2875 C C . GLY B 1 156 ? 7.598 9.562 4.855 1 96.31 156 GLY B C 1
ATOM 2876 O O . GLY B 1 156 ? 7.18 9.016 5.879 1 96.31 156 GLY B O 1
ATOM 2877 N N . LEU B 1 157 ? 8.516 10.531 4.824 1 94.62 157 LEU B N 1
ATOM 2878 C CA . LEU B 1 157 ? 9.141 11.008 6.055 1 94.62 157 LEU B CA 1
ATOM 2879 C C . LEU B 1 157 ? 8.914 12.508 6.223 1 94.62 157 LEU B C 1
ATOM 2881 O O . LEU B 1 157 ? 8.789 13.242 5.238 1 94.62 157 LEU B O 1
ATOM 2885 N N . CYS B 1 158 ? 8.859 12.906 7.527 1 93.69 158 CYS B N 1
ATOM 2886 C CA . CYS B 1 158 ? 8.797 14.344 7.758 1 93.69 158 CYS B CA 1
ATOM 2887 C C . CYS B 1 158 ? 10.008 15.047 7.172 1 93.69 158 CYS B C 1
ATOM 2889 O O . CYS B 1 158 ? 11.148 14.609 7.375 1 93.69 158 CYS B O 1
ATOM 2891 N N . HIS B 1 159 ? 9.641 16.047 6.449 1 88.31 159 HIS B N 1
ATOM 2892 C CA . HIS B 1 159 ? 10.719 16.844 5.883 1 88.31 159 HIS B CA 1
ATOM 2893 C C . HIS B 1 159 ? 11.367 17.734 6.945 1 88.31 159 HIS B C 1
ATOM 2895 O O . HIS B 1 159 ? 10.695 18.172 7.883 1 88.31 159 HIS B O 1
ATOM 2901 N N . PHE B 1 160 ? 12.594 18 7.043 1 72.94 160 PHE B N 1
ATOM 2902 C CA . PHE B 1 160 ? 13.383 18.703 8.055 1 72.94 160 PHE B CA 1
ATOM 2903 C C . PHE B 1 160 ? 12.828 20.094 8.289 1 72.94 160 PHE B C 1
ATOM 2905 O O . PHE B 1 160 ? 12.914 20.625 9.406 1 72.94 160 PHE B O 1
ATOM 2912 N N . ARG B 1 161 ? 12.312 20.734 7.371 1 62.22 161 ARG B N 1
ATOM 2913 C CA . ARG B 1 161 ? 11.906 22.125 7.543 1 62.22 161 ARG B CA 1
ATOM 2914 C C . ARG B 1 161 ? 10.453 22.219 8 1 62.22 161 ARG B C 1
ATOM 2916 O O . ARG B 1 161 ? 9.539 21.875 7.254 1 62.22 161 ARG B O 1
ATOM 2923 N N . SER B 1 162 ? 10.234 22.141 9.266 1 62.28 162 SER B N 1
ATOM 2924 C CA . SER B 1 162 ? 8.898 22.547 9.695 1 62.28 162 SER B CA 1
ATOM 2925 C C . SER B 1 162 ? 8.672 24.031 9.477 1 62.28 162 SER B C 1
ATOM 2927 O O . SER B 1 162 ? 9.562 24.859 9.742 1 62.28 162 SER B O 1
ATOM 2929 N N . ARG B 1 163 ? 7.82 24.562 8.562 1 59.97 163 ARG B N 1
ATOM 2930 C CA . ARG B 1 163 ? 7.801 25.953 8.148 1 59.97 163 ARG B CA 1
ATOM 2931 C C . ARG B 1 163 ? 6.496 26.641 8.562 1 59.97 163 ARG B C 1
ATOM 2933 O O . ARG B 1 163 ? 6.387 27.859 8.523 1 59.97 163 ARG B O 1
ATOM 2940 N N . GLY B 1 164 ? 5.965 26.016 9.539 1 64.31 164 GLY B N 1
ATOM 2941 C CA . GLY B 1 164 ? 4.691 26.703 9.625 1 64.31 164 GLY B CA 1
ATOM 2942 C C . GLY B 1 164 ? 4.102 26.703 11.023 1 64.31 164 GLY B C 1
ATOM 2943 O O . GLY B 1 164 ? 4.836 26.797 12.016 1 64.31 164 GLY B O 1
ATOM 2944 N N . ASN B 1 165 ? 2.805 26.828 11 1 71.88 165 ASN B N 1
ATOM 2945 C CA . ASN B 1 165 ? 2.021 27 12.219 1 71.88 165 ASN B CA 1
ATOM 2946 C C . ASN B 1 165 ? 1.847 25.672 12.969 1 71.88 165 ASN B C 1
ATOM 2948 O O . ASN B 1 165 ? 0.816 25.453 13.602 1 71.88 165 ASN B O 1
ATOM 2952 N N . CYS B 1 166 ? 2.875 24.781 12.703 1 82.88 166 CYS B N 1
ATOM 2953 C CA . CYS B 1 166 ? 2.834 23.547 13.461 1 82.88 166 CYS B CA 1
ATOM 2954 C C . CYS B 1 166 ? 4.094 23.375 14.305 1 82.88 166 CYS B C 1
ATOM 2956 O O . CYS B 1 166 ? 5.207 23.438 13.781 1 82.88 166 CYS B O 1
ATOM 2958 N N . SER B 1 167 ? 3.916 23.25 15.539 1 82.69 167 SER B N 1
ATOM 2959 C CA . SER B 1 167 ? 5.051 23.172 16.453 1 82.69 167 SER B CA 1
ATOM 2960 C C . SER B 1 167 ? 5.641 21.766 16.5 1 82.69 167 SER B C 1
ATOM 2962 O O . SER B 1 167 ? 6.824 21.594 16.797 1 82.69 167 SER B O 1
ATOM 2964 N N . THR B 1 168 ? 4.824 20.75 16.266 1 89.19 168 THR B N 1
ATOM 2965 C CA . THR B 1 168 ? 5.281 19.375 16.375 1 89.19 168 THR B CA 1
ATOM 2966 C C . THR B 1 168 ? 4.809 18.547 15.188 1 89.19 168 THR B C 1
ATOM 2968 O O . THR B 1 168 ? 3.605 18.375 14.984 1 89.19 168 THR B O 1
ATOM 2971 N N . CYS B 1 169 ? 5.723 18.062 14.398 1 92.69 169 CYS B N 1
ATOM 2972 C CA . CYS B 1 169 ? 5.434 17.188 13.273 1 92.69 169 CYS B CA 1
ATOM 2973 C C . CYS B 1 169 ? 5.906 15.766 13.555 1 92.69 169 CYS B C 1
ATOM 2975 O O . CYS B 1 169 ? 7.02 15.562 14.047 1 92.69 169 CYS B O 1
ATOM 2977 N N . ARG B 1 170 ? 4.988 14.82 13.281 1 93.94 170 ARG B N 1
ATOM 2978 C CA . ARG B 1 170 ? 5.305 13.422 13.555 1 93.94 170 ARG B CA 1
ATOM 2979 C C . ARG B 1 170 ? 4.977 12.539 12.359 1 93.94 170 ARG B C 1
ATOM 2981 O O . ARG B 1 170 ? 4.07 12.852 11.578 1 93.94 170 ARG B O 1
ATOM 2988 N N . GLU B 1 171 ? 5.711 11.453 12.289 1 95.5 171 GLU B N 1
ATOM 2989 C CA . GLU B 1 171 ? 5.477 10.5 11.203 1 95.5 171 GLU B CA 1
ATOM 2990 C C . GLU B 1 171 ? 4.227 9.664 11.461 1 95.5 171 GLU B C 1
ATOM 2992 O O . GLU B 1 171 ? 3.955 9.281 12.602 1 95.5 171 GLU B O 1
ATOM 2997 N N . GLU B 1 172 ? 3.455 9.508 10.43 1 97.69 172 GLU B N 1
ATOM 2998 C CA . GLU B 1 172 ? 2.357 8.547 10.414 1 97.69 172 GLU B CA 1
ATOM 2999 C C . GLU B 1 172 ? 2.762 7.258 9.703 1 97.69 172 GLU B C 1
ATOM 3001 O O . GLU B 1 172 ? 3.471 7.297 8.695 1 97.69 172 GLU B O 1
ATOM 3006 N N . SER B 1 173 ? 2.262 6.121 10.227 1 97.44 173 SER B N 1
ATOM 3007 C CA . SER B 1 173 ? 2.553 4.84 9.594 1 97.44 173 SER B CA 1
ATOM 3008 C C . SER B 1 173 ? 1.345 4.32 8.82 1 97.44 173 SER B C 1
ATOM 3010 O O . SER B 1 173 ? 0.207 4.691 9.117 1 97.44 173 SER B O 1
ATOM 3012 N N . ALA B 1 174 ? 1.62 3.576 7.883 1 97.69 174 ALA B N 1
ATOM 3013 C CA . ALA B 1 174 ? 0.616 2.826 7.133 1 97.69 174 ALA B CA 1
ATOM 3014 C C . ALA B 1 174 ? 0.971 1.344 7.07 1 97.69 174 ALA B C 1
ATOM 3016 O O . ALA B 1 174 ? 2.133 0.969 7.254 1 97.69 174 ALA B O 1
ATOM 3017 N N . LEU B 1 175 ? -0.044 0.55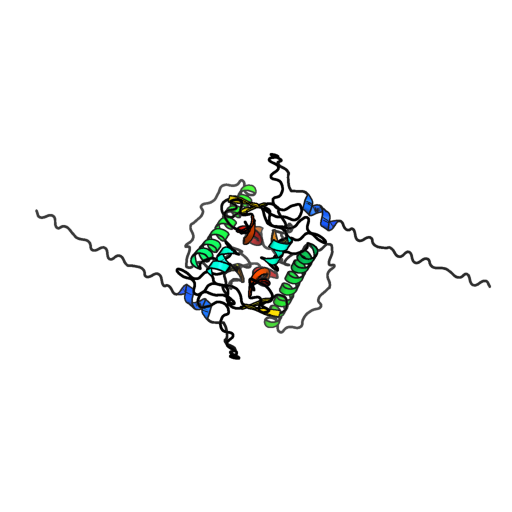6 6.91 1 98.19 175 LEU B N 1
ATOM 3018 C CA . LEU B 1 175 ? 0.139 -0.882 6.746 1 98.19 175 LEU B CA 1
ATOM 3019 C C . LEU B 1 175 ? 0.269 -1.248 5.273 1 98.19 175 LEU B C 1
ATOM 3021 O O . LEU B 1 175 ? -0.552 -0.833 4.449 1 98.19 175 LEU B O 1
ATOM 3025 N N . LEU B 1 176 ? 1.289 -1.986 4.902 1 98.31 176 LEU B N 1
ATOM 3026 C CA . LEU B 1 176 ? 1.494 -2.494 3.551 1 98.31 176 LEU B CA 1
ATOM 3027 C C . LEU B 1 176 ? 1.657 -4.012 3.559 1 98.31 176 LEU B C 1
ATOM 3029 O O . LEU B 1 176 ? 2.307 -4.566 4.449 1 98.31 176 LEU B O 1
ATOM 3033 N N . ASN B 1 177 ? 1.105 -4.613 2.592 1 98.56 177 ASN B N 1
ATOM 3034 C CA . ASN B 1 177 ? 1.33 -6.039 2.379 1 98.56 177 ASN B CA 1
ATOM 3035 C C . ASN B 1 177 ? 2.395 -6.285 1.314 1 98.56 177 ASN B C 1
ATOM 3037 O O . ASN B 1 177 ? 2.252 -5.84 0.174 1 98.56 177 ASN B O 1
ATOM 3041 N N . ILE B 1 178 ? 3.4 -6.996 1.679 1 98.75 178 ILE B N 1
ATOM 3042 C CA . ILE B 1 178 ? 4.582 -7.172 0.84 1 98.75 178 ILE B CA 1
ATOM 3043 C C . ILE B 1 178 ? 4.887 -8.656 0.683 1 98.75 178 ILE B C 1
ATOM 3045 O O . ILE B 1 178 ? 4.77 -9.43 1.64 1 98.75 178 ILE B O 1
ATOM 3049 N N . LEU B 1 179 ? 5.262 -9 -0.515 1 98.69 179 LEU B N 1
ATOM 3050 C CA . LEU B 1 179 ? 5.625 -10.383 -0.788 1 98.69 179 LEU B CA 1
ATOM 3051 C C . LEU B 1 179 ? 6.965 -10.734 -0.149 1 98.69 179 LEU B C 1
ATOM 3053 O O . LEU B 1 179 ? 7.953 -10.023 -0.343 1 98.69 179 LEU B O 1
ATOM 3057 N N . VAL B 1 180 ? 6.961 -11.836 0.581 1 98.31 180 VAL B N 1
ATOM 3058 C CA . VAL B 1 180 ? 8.156 -12.258 1.301 1 98.31 180 VAL B CA 1
ATOM 3059 C C . VAL B 1 180 ? 8.406 -13.75 1.057 1 98.31 180 VAL B C 1
ATOM 3061 O O . VAL B 1 180 ? 7.535 -14.453 0.544 1 98.31 180 VAL B O 1
ATOM 3064 N N . VAL B 1 181 ? 9.602 -14.156 1.436 1 96.88 181 VAL B N 1
ATOM 3065 C CA . VAL B 1 181 ? 9.945 -15.578 1.419 1 96.88 181 VAL B CA 1
ATOM 3066 C C . VAL B 1 181 ? 9.305 -16.266 2.617 1 96.88 181 VAL B C 1
ATOM 3068 O O . VAL B 1 181 ? 9.398 -15.789 3.748 1 96.88 181 VAL B O 1
ATOM 3071 N N . ASP B 1 182 ? 8.578 -17.297 2.318 1 94.88 182 ASP B N 1
ATOM 3072 C CA . ASP B 1 182 ? 8.148 -18.203 3.373 1 94.88 182 ASP B CA 1
ATOM 3073 C C . ASP B 1 182 ? 9.258 -19.188 3.746 1 94.88 182 ASP B C 1
ATOM 3075 O O . ASP B 1 182 ? 9.43 -20.219 3.092 1 94.88 182 ASP B O 1
ATOM 3079 N N . GLU B 1 183 ? 9.828 -19.031 4.789 1 90.81 183 GLU B N 1
ATOM 3080 C CA . GLU B 1 183 ? 11.023 -19.797 5.156 1 90.81 183 GLU B CA 1
ATOM 3081 C C . GLU B 1 183 ? 10.656 -21.172 5.699 1 90.81 183 GLU B C 1
ATOM 3083 O O . GLU B 1 183 ? 11.539 -22 5.934 1 90.81 183 GLU B O 1
ATOM 3088 N N . THR B 1 184 ? 9.398 -21.391 5.809 1 89.88 184 THR B N 1
ATOM 3089 C CA . THR B 1 184 ? 8.992 -22.719 6.223 1 89.88 184 THR B CA 1
ATOM 3090 C C . THR B 1 184 ? 9.047 -23.688 5.047 1 89.88 184 THR B C 1
ATOM 3092 O O . THR B 1 184 ? 9.156 -24.906 5.242 1 89.88 184 THR B O 1
ATOM 3095 N N . PHE B 1 185 ? 8.891 -23.25 3.836 1 86.81 185 PHE B N 1
ATOM 3096 C CA . PHE B 1 185 ? 8.992 -23.984 2.582 1 86.81 185 PHE B CA 1
ATOM 3097 C C . PHE B 1 185 ? 7.949 -25.094 2.521 1 86.81 185 PHE B C 1
ATOM 3099 O O . PHE B 1 185 ? 8.172 -26.125 1.887 1 86.81 185 PHE B O 1
ATOM 3106 N N . ARG B 1 186 ? 6.809 -24.859 3.141 1 87.19 186 ARG B N 1
ATOM 3107 C CA . ARG B 1 186 ? 5.77 -25.875 3.191 1 87.19 186 ARG B CA 1
ATOM 3108 C C . ARG B 1 186 ? 4.871 -25.812 1.961 1 87.19 186 ARG B C 1
ATOM 3110 O O . ARG B 1 186 ? 4.121 -26.75 1.679 1 87.19 186 ARG B O 1
ATOM 3117 N N . SER B 1 187 ? 5.004 -24.703 1.259 1 87.56 187 SER B N 1
ATOM 3118 C CA . SER B 1 187 ? 4.172 -24.484 0.081 1 87.56 187 SER B CA 1
ATOM 3119 C C . SER B 1 187 ? 5.008 -24.078 -1.123 1 87.56 187 SER B C 1
ATOM 3121 O O . SER B 1 187 ? 6.164 -23.672 -0.973 1 87.56 187 SER B O 1
ATOM 3123 N N . TYR B 1 188 ? 4.41 -24.453 -2.256 1 89.19 188 TYR B N 1
ATOM 3124 C CA . TYR B 1 188 ? 5.023 -23.922 -3.465 1 89.19 188 TYR B CA 1
ATOM 3125 C C . TYR B 1 188 ? 4.074 -22.969 -4.188 1 89.19 188 TYR B C 1
ATOM 3127 O O . TYR B 1 188 ? 2.916 -23.312 -4.441 1 89.19 188 TYR B O 1
ATOM 3135 N N . PRO B 1 189 ? 4.672 -21.844 -4.578 1 92.31 189 PRO B N 1
ATOM 3136 C CA . PRO B 1 189 ? 5.996 -21.312 -4.238 1 92.31 189 PRO B CA 1
ATOM 3137 C C . PRO B 1 189 ? 6.109 -20.906 -2.771 1 92.31 189 PRO B C 1
ATOM 3139 O O . PRO B 1 189 ? 5.098 -20.625 -2.125 1 92.31 189 PRO B O 1
ATOM 3142 N N . PRO B 1 190 ? 7.348 -21.016 -2.285 1 95.62 190 PRO B N 1
ATOM 3143 C CA . PRO B 1 190 ? 7.52 -20.641 -0.877 1 95.62 190 PRO B CA 1
ATOM 3144 C C . PRO B 1 190 ? 7.52 -19.141 -0.655 1 95.62 190 PRO B C 1
ATOM 3146 O O . PRO B 1 190 ? 8.492 -18.578 -0.13 1 95.62 190 PRO B O 1
ATOM 3149 N N . LEU B 1 191 ? 6.5 -18.547 -1.095 1 97.44 191 LEU B N 1
ATOM 3150 C CA . LEU B 1 191 ? 6.289 -17.109 -0.992 1 97.44 191 LEU B CA 1
ATOM 3151 C C . LEU B 1 191 ? 4.922 -16.797 -0.384 1 97.44 191 LEU B C 1
ATOM 3153 O O . LEU B 1 191 ? 3.994 -17.594 -0.496 1 97.44 191 LEU B O 1
ATOM 3157 N N . GLU B 1 192 ? 4.863 -15.703 0.289 1 98 192 GLU B N 1
ATOM 3158 C CA . GLU B 1 192 ? 3.607 -15.25 0.878 1 98 192 GLU B CA 1
ATOM 3159 C C . GLU B 1 192 ? 3.625 -13.742 1.115 1 98 192 GLU B C 1
ATOM 3161 O O . GLU B 1 192 ? 4.695 -13.125 1.166 1 98 192 GLU B O 1
ATOM 3166 N N . PHE B 1 193 ? 2.504 -13.18 1.207 1 98.56 193 PHE B N 1
ATOM 3167 C CA . PHE B 1 193 ? 2.414 -11.789 1.616 1 98.56 193 PHE B CA 1
ATOM 3168 C C . PHE B 1 193 ? 2.373 -11.672 3.135 1 98.56 193 PHE B C 1
ATOM 3170 O O . PHE B 1 193 ? 1.767 -12.5 3.812 1 98.56 193 PHE B O 1
ATOM 3177 N N . ASP B 1 194 ? 3.045 -10.672 3.619 1 98.62 194 ASP B N 1
ATOM 3178 C CA . ASP B 1 194 ? 3.037 -10.32 5.035 1 98.62 194 ASP B CA 1
ATOM 3179 C C . ASP B 1 194 ? 2.834 -8.82 5.23 1 98.62 194 ASP B C 1
ATOM 3181 O O . ASP B 1 194 ? 2.938 -8.047 4.277 1 98.62 194 ASP B O 1
ATOM 3185 N N . SER B 1 195 ? 2.461 -8.43 6.445 1 98.69 195 SER B N 1
ATOM 3186 C CA . SER B 1 195 ? 2.096 -7.051 6.727 1 98.69 195 SER B CA 1
ATOM 3187 C C . SER B 1 195 ? 3.227 -6.312 7.441 1 98.69 195 SER B C 1
ATOM 3189 O O . SER B 1 195 ? 3.854 -6.863 8.352 1 98.69 195 SER B O 1
ATOM 3191 N N . PHE B 1 196 ? 3.426 -5.051 7.055 1 98.62 196 PHE B N 1
ATOM 3192 C CA . PHE B 1 196 ? 4.488 -4.227 7.613 1 98.62 196 PHE B CA 1
ATOM 3193 C C . PHE B 1 196 ? 3.992 -2.812 7.887 1 98.62 196 PHE B C 1
ATOM 3195 O O . PHE B 1 196 ? 3.232 -2.252 7.09 1 98.62 196 PHE B O 1
ATOM 3202 N N . TYR B 1 197 ? 4.387 -2.254 8.992 1 98.44 197 TYR B N 1
ATOM 3203 C CA . TYR B 1 197 ? 4.207 -0.824 9.219 1 98.44 197 TYR B CA 1
ATOM 3204 C C . TYR B 1 197 ? 5.32 -0.025 8.547 1 98.44 197 TYR B C 1
ATOM 3206 O O . TYR B 1 197 ? 6.504 -0.269 8.789 1 98.44 197 TYR B O 1
ATOM 3214 N N . ILE B 1 198 ? 4.898 0.919 7.695 1 97.81 198 ILE B N 1
ATOM 3215 C CA . ILE B 1 198 ? 5.848 1.771 6.984 1 97.81 198 ILE B CA 1
ATOM 3216 C C . ILE B 1 198 ? 5.508 3.238 7.234 1 97.81 198 ILE B C 1
ATOM 3218 O O . ILE B 1 198 ? 4.34 3.629 7.188 1 97.81 198 ILE B O 1
ATOM 3222 N N . HIS B 1 199 ? 6.535 4.055 7.469 1 97.12 199 HIS B N 1
ATOM 3223 C CA . HIS B 1 199 ? 6.277 5.488 7.535 1 97.12 199 HIS B CA 1
ATOM 3224 C C . HIS B 1 199 ? 5.695 6.008 6.227 1 97.12 199 HIS B C 1
ATOM 3226 O O . HIS B 1 199 ? 6.254 5.766 5.156 1 97.12 199 HIS B O 1
ATOM 3232 N N . SER B 1 200 ? 4.613 6.773 6.383 1 97.94 200 SER B N 1
ATOM 3233 C CA . SER B 1 200 ? 3.844 7.078 5.18 1 97.94 200 SER B CA 1
ATOM 3234 C C . SER B 1 200 ? 3.75 8.586 4.953 1 97.94 200 SER B C 1
ATOM 3236 O O . SER B 1 200 ? 3.799 9.047 3.811 1 97.94 200 SER B O 1
ATOM 3238 N N . TYR B 1 201 ? 3.545 9.352 6.016 1 97.69 201 TYR B N 1
ATOM 3239 C CA . TYR B 1 201 ? 3.473 10.797 5.867 1 97.69 201 TYR B CA 1
ATOM 3240 C C . TYR B 1 201 ? 3.658 11.492 7.211 1 97.69 201 TYR B C 1
ATOM 3242 O O . TYR B 1 201 ? 3.734 10.836 8.25 1 97.69 201 TYR B O 1
ATOM 3250 N N . CYS B 1 202 ? 3.775 12.828 7.074 1 96.12 202 CYS B N 1
ATOM 3251 C CA . CYS B 1 202 ? 3.969 13.664 8.258 1 96.12 202 CYS B CA 1
ATOM 3252 C C . CYS B 1 202 ? 2.68 14.383 8.633 1 96.12 202 CYS B C 1
ATOM 3254 O O . CYS B 1 202 ? 1.949 14.852 7.762 1 96.12 202 CYS B O 1
ATOM 3256 N N . SER B 1 203 ? 2.367 14.469 9.883 1 93.81 203 SER B N 1
ATOM 3257 C CA . SER B 1 203 ? 1.158 15.125 10.367 1 93.81 203 SER B CA 1
ATOM 3258 C C . SER B 1 203 ? 1.476 16.109 11.484 1 93.81 203 SER B C 1
ATOM 3260 O O . SER B 1 203 ? 2.477 15.961 12.188 1 93.81 203 SER B O 1
ATOM 3262 N N . CYS B 1 204 ? 0.66 17.125 11.641 1 92.25 204 CYS B N 1
ATOM 3263 C CA . CYS B 1 204 ? 0.828 18.156 12.656 1 92.25 204 CYS B CA 1
ATOM 3264 C C . CYS B 1 204 ? 0.177 17.734 13.969 1 92.25 204 CYS B C 1
ATOM 3266 O O . CYS B 1 204 ? -1.043 17.578 14.039 1 92.25 204 CYS B O 1
ATOM 3268 N N . LYS B 1 205 ? 0.973 17.672 15.031 1 89.56 205 LYS B N 1
ATOM 3269 C CA . LYS B 1 205 ? 0.465 17.203 16.328 1 89.56 205 LYS B CA 1
ATOM 3270 C C . LYS B 1 205 ? 0.462 1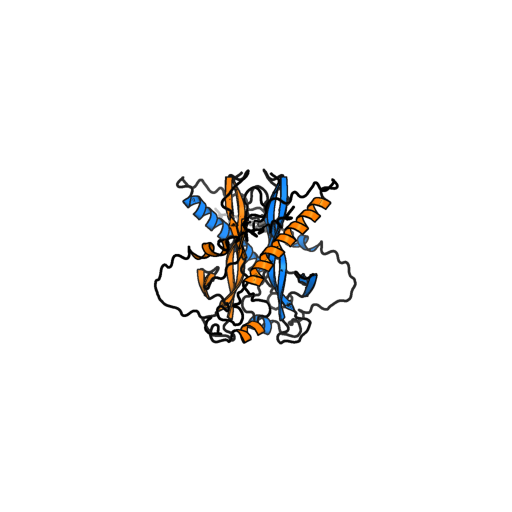8.328 17.344 1 89.56 205 LYS B C 1
ATOM 3272 O O . LYS B 1 205 ? 0.129 18.109 18.516 1 89.56 205 LYS B O 1
ATOM 3277 N N . GLY B 1 206 ? 0.883 19.391 16.969 1 80.75 206 GLY B N 1
ATOM 3278 C CA . GLY B 1 206 ? 0.902 20.5 17.891 1 80.75 206 GLY B CA 1
ATOM 3279 C C . GLY B 1 206 ? 0.673 21.844 17.234 1 80.75 206 GLY B C 1
ATOM 3280 O O . GLY B 1 206 ? 1.269 22.141 16.188 1 80.75 206 GLY B O 1
ATOM 3281 N N . GLY B 1 207 ? -0.331 22.641 17.578 1 64.06 207 GLY B N 1
ATOM 3282 C CA . GLY B 1 207 ? -0.609 24 17.172 1 64.06 207 GLY B CA 1
ATOM 3283 C C . GLY B 1 207 ? 0.075 25.031 18.031 1 64.06 207 GLY B C 1
ATOM 3284 O O . GLY B 1 207 ? 0.566 24.719 19.125 1 64.06 207 GLY B O 1
#

Foldseek 3Di:
DDPPPPPPPPPPPPPPPDPPPVPPVPPDPPCPDPPPCPPLCADPQHHVNHGPVVVCVVVPPFKDFPVVLVVVLVVVLVVVVVVVVVVVCVVDVDDDPDPPPPDCPVPFSWNPDQAWIKRKDWDADQWDQFPVRDIFGADWHCPDPPGTIGGTGMAIDTDPDRHDDAPDKDWDWDKDWGKTAQPVPPDPPRIDIGIHIGGHYIDGDGD/DDPPPPPPPPPPPPPPPDPPPVPPVPPDPPCPDPPPPPPLCADDQHHVNHGPVVVCVVVPPFKDFPVVLVVVLVVVLVVVVVVVVVVVCVVDVDDDPDPPPPDCPVPFSWNPDQAWIKRKDWDADQWDQFPVRDIFGADWHCPDPPGTIGGTGMAIDTDPDRHDPAPDKDWDWDKDWGKTAQPVPPDPPRIDIGIHIGGHYIDGDGD